Protein AF-A0A017T0E1-F1 (afdb_monomer_lite)

Radius of gyration: 26.84 Å; chains: 1; bounding box: 76×66×73 Å

Secondary structure (DSSP, 8-state):
-GGGGGG-HHHHHHH-TTSPP-GGGTTSBGGG-TTHHHHHHHHTSPTTPPTTSSS-----GGGHHHHHHHHHHTT-TT--SSB-HHHHHHHHHHHHTT----PPPPPPPPP---------------PPPPPGGGTGGGS--SS---------------------------------PPP-TTS--EE-TTS--STTS-HHHHHHHHHH-EEEEEE-TTTHHHHHHHHHHHHH-GGG-EEEESSS----TTSEEEE-S-SS-S---GGGTTSSHHHHHHHHHHHHH-TT--EEEEE--GGGGG--HHHHHHHHHHHHHHHHH-TTSEEEEE---S--STTHHHHHHHHHHHHHHHHHTT--EE-HHHHHHEETTEE-EEEETTEEEE---TTTB-S--SS--STTB-HHHHHHHHHHHHHHHHHHTTS--

Structure (mmCIF, N/CA/C/O backbone):
data_AF-A0A017T0E1-F1
#
_entry.id   AF-A0A017T0E1-F1
#
loop_
_atom_site.group_PDB
_atom_site.id
_atom_site.type_symbol
_atom_site.label_atom_id
_atom_site.label_alt_id
_atom_site.label_comp_id
_atom_site.label_asym_id
_atom_site.label_entity_id
_atom_site.label_seq_id
_atom_site.pdbx_PDB_ins_code
_atom_site.Cartn_x
_atom_site.Cartn_y
_atom_site.Cartn_z
_atom_site.occupancy
_atom_site.B_iso_or_equiv
_atom_site.auth_seq_id
_atom_site.auth_comp_id
_atom_site.auth_asym_id
_atom_site.auth_atom_id
_atom_site.pdbx_PDB_model_num
ATOM 1 N N . MET A 1 1 ? 11.013 7.496 -15.462 1.00 63.06 1 MET A N 1
ATOM 2 C CA . MET A 1 1 ? 12.209 7.368 -16.336 1.00 63.06 1 MET A CA 1
ATOM 3 C C . MET A 1 1 ? 12.159 8.340 -17.522 1.00 63.06 1 MET A C 1
ATOM 5 O O . MET A 1 1 ? 13.186 8.733 -18.054 1.00 63.06 1 MET A O 1
ATOM 9 N N . GLU A 1 2 ? 10.966 8.793 -17.887 1.00 81.44 2 GLU A N 1
ATOM 10 C CA . GLU A 1 2 ? 10.582 9.511 -19.106 1.00 81.44 2 GLU A CA 1
ATOM 11 C C . GLU A 1 2 ? 11.275 10.868 -19.232 1.00 81.44 2 GLU A C 1
ATOM 13 O O . GLU A 1 2 ? 11.633 11.290 -20.329 1.00 81.44 2 GLU A O 1
ATOM 18 N N . ALA A 1 3 ? 11.565 11.510 -18.096 1.00 86.88 3 ALA A N 1
ATOM 19 C CA . ALA A 1 3 ? 12.385 12.716 -18.048 1.00 86.88 3 ALA A CA 1
ATOM 20 C C . ALA A 1 3 ? 13.772 12.504 -18.684 1.00 86.88 3 ALA A C 1
ATOM 22 O O . ALA A 1 3 ? 14.319 13.428 -19.278 1.00 86.88 3 ALA A O 1
ATOM 23 N N . TRP A 1 4 ? 14.346 11.298 -18.605 1.00 92.44 4 TRP A N 1
ATOM 24 C CA . TRP A 1 4 ? 15.657 11.003 -19.186 1.00 92.44 4 TRP A CA 1
ATOM 25 C C . TRP A 1 4 ? 15.630 10.933 -20.712 1.00 92.44 4 TRP A C 1
ATOM 27 O O . TRP A 1 4 ? 16.654 11.184 -21.336 1.00 92.44 4 TRP A O 1
ATOM 37 N N . TRP A 1 5 ? 14.486 10.673 -21.348 1.00 95.50 5 TRP A N 1
ATOM 38 C CA . TRP A 1 5 ? 14.414 10.628 -22.814 1.00 95.50 5 TRP A CA 1
ATOM 39 C C . TRP A 1 5 ? 14.653 11.999 -23.456 1.00 95.50 5 TRP A C 1
ATOM 41 O O . TRP A 1 5 ? 15.166 12.084 -24.570 1.00 95.50 5 TRP A O 1
ATOM 51 N N . PHE A 1 6 ? 14.426 13.080 -22.708 1.00 95.25 6 PHE A N 1
ATOM 52 C CA . PHE A 1 6 ? 14.816 14.435 -23.099 1.00 95.25 6 PHE A CA 1
ATOM 53 C C . PHE A 1 6 ? 16.335 14.676 -23.079 1.00 95.25 6 PHE A C 1
ATOM 55 O O . PHE A 1 6 ? 16.798 15.650 -23.668 1.00 95.25 6 PHE A O 1
ATOM 62 N N . LEU A 1 7 ? 17.126 13.799 -22.445 1.00 94.94 7 LEU A N 1
ATOM 63 C CA . LEU A 1 7 ? 18.590 13.861 -22.496 1.00 94.94 7 LEU A CA 1
ATOM 64 C C . LEU A 1 7 ? 19.130 13.417 -23.858 1.00 94.94 7 LEU A C 1
ATOM 66 O O . LEU A 1 7 ? 20.189 13.889 -24.256 1.00 94.94 7 LEU A O 1
ATOM 70 N N . TRP A 1 8 ? 18.415 12.565 -24.602 1.00 96.62 8 TRP A N 1
ATOM 71 C CA . TRP A 1 8 ? 18.856 12.093 -25.922 1.00 96.62 8 TRP A CA 1
ATOM 72 C C . TRP A 1 8 ? 17.751 12.186 -26.968 1.00 96.62 8 TRP A C 1
ATOM 74 O O . TRP A 1 8 ? 17.235 11.164 -27.430 1.00 96.62 8 TRP A O 1
ATOM 84 N N . PRO A 1 9 ? 17.409 13.403 -27.418 1.00 95.62 9 PRO A N 1
ATOM 85 C CA . PRO A 1 9 ? 16.350 13.568 -28.403 1.00 95.62 9 PRO A CA 1
ATOM 86 C C . PRO A 1 9 ? 16.638 12.817 -29.722 1.00 95.62 9 PRO A C 1
ATOM 88 O O . PRO A 1 9 ? 15.705 12.370 -30.389 1.00 95.62 9 PRO A O 1
ATOM 91 N N . ASP A 1 10 ? 17.915 12.619 -30.082 1.00 95.81 10 ASP A N 1
ATOM 92 C CA . ASP A 1 10 ? 18.320 11.806 -31.241 1.00 95.81 10 ASP A CA 1
ATOM 93 C C . ASP A 1 10 ? 17.943 10.327 -31.102 1.00 95.81 10 ASP A C 1
ATOM 95 O O . ASP A 1 10 ? 17.431 9.740 -32.054 1.00 95.81 10 ASP A O 1
ATOM 99 N N . ALA A 1 11 ? 18.108 9.736 -29.914 1.00 96.19 11 ALA A N 1
ATOM 100 C CA . ALA A 1 11 ? 17.683 8.360 -29.660 1.00 96.19 11 ALA A CA 1
ATOM 101 C C . ALA A 1 11 ? 16.155 8.222 -29.695 1.00 96.19 11 ALA A C 1
ATOM 103 O O . ALA A 1 11 ? 15.637 7.248 -30.233 1.00 96.19 11 ALA A O 1
ATOM 104 N N . VAL A 1 12 ? 15.423 9.226 -29.198 1.00 96.06 12 VAL A N 1
ATOM 105 C CA . VAL A 1 12 ? 13.953 9.259 -29.282 1.00 96.06 12 VAL A CA 1
ATOM 106 C C . VAL A 1 12 ? 13.486 9.263 -30.741 1.00 96.06 12 VAL A C 1
ATOM 108 O O . VAL A 1 12 ? 12.590 8.506 -31.107 1.00 96.06 12 VAL A O 1
ATOM 111 N N . LYS A 1 13 ? 14.122 10.074 -31.597 1.00 95.00 13 LYS A N 1
ATOM 112 C CA . LYS A 1 13 ? 13.833 10.111 -33.039 1.00 95.00 13 LYS A CA 1
ATOM 113 C C . LYS A 1 13 ? 14.227 8.812 -33.747 1.00 95.00 13 LYS A C 1
ATOM 115 O O . LYS A 1 13 ? 13.526 8.387 -34.662 1.00 95.00 13 LYS A O 1
ATOM 120 N N . ALA A 1 14 ? 15.333 8.190 -33.345 1.00 95.19 14 ALA A N 1
ATOM 121 C CA . ALA A 1 14 ? 15.792 6.933 -33.925 1.00 95.19 14 ALA A CA 1
ATOM 122 C C . ALA A 1 14 ? 14.874 5.753 -33.559 1.00 95.19 14 ALA A C 1
ATOM 124 O O . ALA A 1 14 ? 14.599 4.913 -34.412 1.00 95.19 14 ALA A O 1
ATOM 125 N N . ALA A 1 15 ? 14.328 5.739 -32.338 1.00 94.31 15 ALA A N 1
ATOM 126 C CA . ALA A 1 15 ? 13.413 4.698 -31.871 1.00 94.31 15 ALA A CA 1
ATOM 127 C C . ALA A 1 15 ? 12.074 4.697 -32.627 1.00 94.31 15 ALA A C 1
ATOM 129 O O . ALA A 1 15 ? 11.426 3.656 -32.750 1.00 94.31 15 ALA A O 1
ATOM 130 N N . ASN A 1 16 ? 11.655 5.854 -33.150 1.00 93.12 16 ASN A N 1
ATOM 131 C CA . ASN A 1 16 ? 10.515 5.957 -34.049 1.00 93.12 16 ASN A CA 1
ATOM 132 C C . ASN A 1 16 ? 10.670 7.151 -35.003 1.00 93.12 16 ASN A C 1
ATOM 134 O O . ASN A 1 16 ? 10.474 8.310 -34.634 1.00 93.12 16 ASN A O 1
ATOM 138 N N . GLN A 1 17 ? 10.938 6.857 -36.277 1.00 90.38 17 GLN A N 1
ATOM 139 C CA . GLN A 1 17 ? 11.178 7.880 -37.296 1.00 90.38 17 GLN A CA 1
ATOM 140 C C . GLN A 1 17 ? 9.965 8.780 -37.567 1.00 90.38 17 GLN A C 1
ATOM 142 O O . GLN A 1 17 ? 10.140 9.881 -38.089 1.00 90.38 17 GLN A O 1
ATOM 147 N N . SER A 1 18 ? 8.749 8.368 -37.195 1.00 88.94 18 SER A N 1
ATOM 148 C CA . SER A 1 18 ? 7.557 9.217 -37.322 1.00 88.94 18 SER A CA 1
ATOM 149 C C . SER A 1 18 ? 7.485 10.316 -36.260 1.00 88.94 18 SER A C 1
ATOM 151 O O . SER A 1 18 ? 6.742 11.278 -36.431 1.00 88.94 18 SER A O 1
ATOM 153 N N . TRP A 1 19 ? 8.262 10.221 -35.179 1.00 92.88 19 TRP A N 1
ATOM 154 C CA . TRP A 1 19 ? 8.229 11.189 -34.087 1.00 92.88 19 TRP A CA 1
ATOM 155 C C . TRP A 1 19 ? 9.006 12.461 -34.396 1.00 92.88 19 TRP A C 1
ATOM 157 O O . TRP A 1 19 ? 9.968 12.478 -35.164 1.00 92.88 19 TRP A O 1
ATOM 167 N N . ARG A 1 20 ? 8.612 13.557 -33.759 1.00 92.44 20 ARG A N 1
ATOM 168 C CA . ARG A 1 20 ? 9.442 14.752 -33.641 1.00 92.44 20 ARG A CA 1
ATOM 169 C C . ARG A 1 20 ? 10.537 14.510 -32.591 1.00 92.44 20 ARG A C 1
ATOM 171 O O . ARG A 1 20 ? 10.298 13.888 -31.561 1.00 92.44 20 ARG A O 1
ATOM 178 N N . LYS A 1 21 ? 11.733 15.047 -32.847 1.00 93.75 21 LYS A N 1
ATOM 179 C CA . LYS A 1 21 ? 12.826 15.118 -31.870 1.00 93.75 21 LYS A CA 1
ATOM 180 C C . LYS A 1 21 ? 12.415 16.051 -30.710 1.00 93.75 21 LYS A C 1
ATOM 182 O O . LYS A 1 21 ? 12.101 17.208 -30.989 1.00 93.75 21 LYS A O 1
ATOM 187 N N . PRO A 1 22 ? 12.407 15.609 -29.437 1.00 93.56 22 PRO A N 1
ATOM 188 C CA . PRO A 1 22 ? 12.073 16.466 -28.294 1.00 93.56 22 PRO A CA 1
ATOM 189 C C . PRO A 1 22 ? 13.262 17.365 -27.892 1.00 93.56 22 PRO A C 1
ATOM 191 O O . PRO A 1 22 ? 13.753 17.321 -26.769 1.00 93.56 22 PRO A O 1
ATOM 194 N N . ASP A 1 23 ? 13.758 18.171 -28.831 1.00 93.88 23 ASP A N 1
ATOM 195 C CA . ASP A 1 23 ? 14.938 19.038 -28.685 1.00 93.88 23 ASP A CA 1
ATOM 196 C C . ASP A 1 23 ? 14.687 20.347 -27.918 1.00 93.88 23 ASP A C 1
ATOM 198 O O . ASP A 1 23 ? 15.632 21.056 -27.576 1.00 93.88 23 ASP A O 1
ATOM 202 N N . ASP A 1 24 ? 13.434 20.627 -27.553 1.00 89.69 24 ASP A N 1
ATOM 203 C CA . ASP A 1 24 ? 13.025 21.819 -26.795 1.00 89.69 24 ASP A CA 1
ATOM 204 C C . ASP A 1 24 ? 13.689 21.920 -25.392 1.00 89.69 24 ASP A C 1
ATOM 206 O O . ASP A 1 24 ? 13.615 22.966 -24.732 1.00 89.69 24 ASP A O 1
ATOM 210 N N . TYR A 1 25 ? 14.330 20.838 -24.928 1.00 89.50 25 TYR A N 1
ATOM 211 C CA . TYR A 1 25 ? 14.960 20.698 -23.609 1.00 89.50 25 TYR A CA 1
ATOM 212 C C . TYR A 1 25 ? 16.486 20.559 -23.639 1.00 89.50 25 TYR A C 1
ATOM 214 O O . TYR A 1 25 ? 17.097 20.325 -22.593 1.00 89.50 25 TYR A O 1
ATOM 222 N N . LEU A 1 26 ? 17.119 20.757 -24.799 1.00 92.25 26 LEU A N 1
ATOM 223 C CA . LEU A 1 26 ? 18.578 20.811 -24.874 1.00 92.25 26 LEU A CA 1
ATOM 224 C C . LEU A 1 26 ? 19.129 21.917 -23.957 1.00 92.25 26 LEU A C 1
ATOM 226 O O . LEU A 1 26 ? 18.607 23.031 -23.910 1.00 92.25 26 LEU A O 1
ATOM 230 N N . GLY A 1 27 ? 20.159 21.584 -23.181 1.00 88.94 27 GLY A N 1
ATOM 231 C CA . GLY A 1 27 ? 20.789 22.454 -22.188 1.00 88.94 27 GLY A CA 1
ATOM 232 C C . GLY A 1 27 ? 19.971 22.706 -20.915 1.00 88.94 27 GLY A C 1
ATOM 233 O O . GLY A 1 27 ? 20.465 23.381 -20.015 1.00 88.94 27 GLY A O 1
ATOM 234 N N . LYS A 1 28 ? 18.743 22.181 -20.797 1.00 92.31 28 LYS A N 1
ATOM 235 C CA . LYS A 1 28 ? 17.876 22.391 -19.625 1.00 92.31 28 LYS A CA 1
ATOM 236 C C . LYS A 1 28 ? 17.983 21.242 -18.625 1.00 92.31 28 LYS A C 1
ATOM 238 O O . LYS A 1 28 ? 18.335 20.117 -18.981 1.00 92.31 28 LYS A O 1
ATOM 243 N N . ASN A 1 29 ? 17.622 21.514 -17.370 1.00 90.69 29 ASN A N 1
ATOM 244 C CA . ASN A 1 29 ? 17.469 20.477 -16.354 1.00 90.69 29 ASN A CA 1
ATOM 245 C C . ASN A 1 29 ? 16.137 19.736 -16.543 1.00 90.69 29 ASN A C 1
ATOM 247 O O . ASN A 1 29 ? 15.070 20.257 -16.215 1.00 90.69 29 ASN A O 1
ATOM 251 N N . VAL A 1 30 ? 16.205 18.511 -17.062 1.00 90.19 30 VAL A N 1
ATOM 252 C CA . VAL A 1 30 ? 15.026 17.684 -17.359 1.00 90.19 30 VAL A CA 1
ATOM 253 C C . VAL A 1 30 ? 14.397 17.091 -16.095 1.00 90.19 30 VAL A C 1
ATOM 255 O O . VAL A 1 30 ? 13.237 16.694 -16.112 1.00 90.19 30 VAL A O 1
ATOM 258 N N . GLY A 1 31 ? 15.121 17.088 -14.968 1.00 81.81 31 GLY A N 1
ATOM 259 C CA . GLY A 1 31 ? 14.593 16.674 -13.664 1.00 81.81 31 GLY A CA 1
ATOM 260 C C . GLY A 1 31 ? 13.525 17.616 -13.097 1.00 81.81 31 GLY A C 1
ATOM 261 O O . GLY A 1 31 ? 12.836 17.248 -12.153 1.00 81.81 31 GLY A O 1
ATOM 262 N N . MET A 1 32 ? 13.370 18.809 -13.682 1.00 82.94 32 MET A N 1
ATOM 263 C CA . MET A 1 32 ? 12.355 19.800 -13.303 1.00 82.94 32 MET A CA 1
ATOM 264 C C . MET A 1 32 ? 11.084 19.724 -14.163 1.00 82.94 32 MET A C 1
ATOM 266 O O . MET A 1 32 ? 10.157 20.510 -13.958 1.00 82.94 32 MET A O 1
ATOM 270 N N . ILE A 1 33 ? 11.030 18.814 -15.143 1.00 84.50 33 ILE A N 1
ATOM 271 C CA . ILE A 1 33 ? 9.848 18.642 -15.991 1.00 84.50 33 ILE A CA 1
ATOM 272 C C . ILE A 1 33 ? 8.729 18.041 -15.139 1.00 84.50 33 ILE A C 1
ATOM 274 O O . ILE A 1 33 ? 8.817 16.905 -14.673 1.00 84.50 33 ILE A O 1
ATOM 278 N N . ARG A 1 34 ? 7.661 18.819 -14.945 1.00 79.50 34 ARG A N 1
ATOM 279 C CA . ARG A 1 34 ? 6.424 18.332 -14.333 1.00 79.50 34 ARG A CA 1
ATOM 280 C C . ARG A 1 34 ? 5.720 17.417 -15.324 1.00 79.50 34 ARG A C 1
ATOM 282 O O . ARG A 1 34 ? 5.580 17.791 -16.482 1.00 79.50 34 ARG A O 1
ATOM 289 N N . ASP A 1 35 ? 5.295 16.251 -14.848 1.00 84.69 35 ASP A N 1
ATOM 290 C CA . ASP A 1 35 ? 4.618 15.236 -15.661 1.00 84.69 35 ASP A CA 1
ATOM 291 C C . ASP A 1 35 ? 5.382 14.903 -16.960 1.00 84.69 35 ASP A C 1
ATOM 293 O O . ASP A 1 35 ? 4.923 15.104 -18.085 1.00 84.69 35 ASP A O 1
ATOM 297 N N . ALA A 1 36 ? 6.623 14.433 -16.793 1.00 86.31 36 ALA A N 1
ATOM 298 C CA . ALA A 1 36 ? 7.544 14.190 -17.902 1.00 86.31 36 ALA A CA 1
ATOM 299 C C . ALA A 1 36 ? 7.007 13.208 -18.954 1.00 86.31 36 ALA A C 1
ATOM 301 O O . ALA A 1 36 ? 7.406 13.285 -20.115 1.00 86.31 36 ALA A O 1
ATOM 302 N N . LYS A 1 37 ? 6.095 12.313 -18.564 1.00 86.62 37 LYS A N 1
ATOM 303 C CA . LYS A 1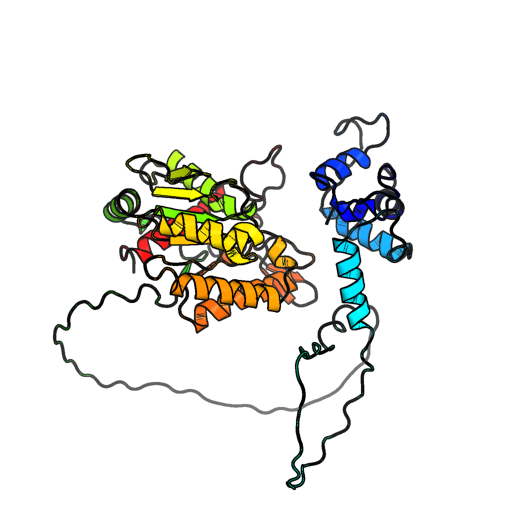 37 ? 5.430 11.381 -19.473 1.00 86.62 37 LYS A CA 1
ATOM 304 C C . LYS A 1 37 ? 4.487 12.116 -20.420 1.00 86.62 37 LYS A C 1
ATOM 306 O O . LYS A 1 37 ? 4.617 11.973 -21.636 1.00 86.62 37 LYS A O 1
ATOM 311 N N . GLU A 1 38 ? 3.578 12.930 -19.889 1.00 87.50 38 GLU A N 1
ATOM 312 C CA . GLU A 1 38 ? 2.644 13.696 -20.719 1.00 87.50 38 GLU A CA 1
ATOM 313 C C . GLU A 1 38 ? 3.363 14.749 -21.561 1.00 87.50 38 GLU A C 1
ATOM 315 O O . GLU A 1 38 ? 3.028 14.956 -22.732 1.00 87.50 38 GLU A O 1
ATOM 320 N N . GLU A 1 39 ? 4.419 15.355 -21.021 1.00 92.31 39 GLU A N 1
ATOM 321 C CA . GLU A 1 39 ? 5.249 16.264 -21.802 1.00 92.31 39 GLU A CA 1
ATOM 322 C C . GLU A 1 39 ? 5.955 15.529 -22.950 1.00 92.31 39 GLU A C 1
ATOM 324 O O . GLU A 1 39 ? 5.948 16.013 -24.082 1.00 92.31 39 GLU A O 1
ATOM 329 N N . LEU A 1 40 ? 6.498 14.327 -22.724 1.00 92.50 40 LEU A N 1
ATOM 330 C CA . LEU A 1 40 ? 7.140 13.551 -23.787 1.00 92.50 40 LEU A CA 1
ATOM 331 C C . LEU A 1 40 ? 6.140 13.167 -24.879 1.00 92.50 40 LEU A C 1
ATOM 333 O O . LEU A 1 40 ? 6.423 13.382 -26.059 1.00 92.50 40 LEU A O 1
ATOM 337 N N . LYS A 1 41 ? 4.944 12.697 -24.498 1.00 92.06 41 LYS A N 1
ATOM 338 C CA . LYS A 1 41 ? 3.854 12.387 -25.437 1.00 92.06 41 LYS A CA 1
ATOM 339 C C . LYS A 1 41 ? 3.515 13.568 -26.336 1.00 92.06 41 LYS A C 1
ATOM 341 O O . LYS A 1 41 ? 3.320 13.368 -27.530 1.00 92.06 41 LYS A O 1
ATOM 346 N N . ARG A 1 42 ? 3.480 14.791 -25.796 1.00 89.75 42 ARG A N 1
ATOM 347 C CA . ARG A 1 42 ? 3.235 16.018 -26.574 1.00 89.75 42 ARG A CA 1
ATOM 348 C C . ARG A 1 42 ? 4.400 16.365 -27.494 1.00 89.75 42 ARG A C 1
ATOM 350 O O . ARG A 1 42 ? 4.188 16.791 -28.627 1.00 89.75 42 ARG A O 1
ATOM 357 N N . ARG A 1 43 ? 5.634 16.198 -27.019 1.00 91.69 43 ARG A N 1
ATOM 358 C CA . ARG A 1 43 ? 6.844 16.664 -27.717 1.00 91.69 43 ARG A CA 1
ATOM 359 C C . ARG A 1 43 ? 7.278 15.768 -28.865 1.00 91.69 43 ARG A C 1
ATOM 361 O O . ARG A 1 43 ? 7.919 16.263 -29.791 1.00 91.69 43 ARG A O 1
ATOM 368 N N . VAL A 1 44 ? 6.876 14.498 -28.854 1.00 92.69 44 VAL A N 1
ATOM 369 C CA . VAL A 1 44 ? 7.117 13.579 -29.975 1.00 92.69 44 VAL A CA 1
ATOM 370 C C . VAL A 1 44 ? 6.119 13.739 -31.126 1.00 92.69 44 VAL A C 1
ATOM 372 O O . VAL A 1 44 ? 6.323 13.148 -32.185 1.00 92.69 44 VAL A O 1
ATOM 375 N N . VAL A 1 45 ? 5.057 14.537 -30.971 1.00 89.31 45 VAL A N 1
ATOM 376 C CA . VAL A 1 45 ? 4.065 14.751 -32.037 1.00 89.31 45 VAL A CA 1
ATOM 377 C C . VAL A 1 45 ? 4.649 15.636 -33.155 1.00 89.31 45 VAL A C 1
ATOM 379 O O . VAL A 1 45 ? 5.153 16.730 -32.876 1.00 89.31 45 VAL A O 1
ATOM 382 N N . PRO A 1 46 ? 4.588 15.210 -34.433 1.00 84.88 46 PRO A N 1
ATOM 383 C CA . PRO A 1 46 ? 4.943 16.034 -35.582 1.00 84.88 46 PRO A CA 1
ATOM 384 C C . PRO A 1 46 ? 4.146 17.333 -35.632 1.00 84.88 46 PRO A C 1
ATOM 386 O O . PRO A 1 46 ? 2.954 17.373 -35.326 1.00 84.88 46 PRO A O 1
ATOM 389 N N . ARG A 1 47 ? 4.792 18.415 -36.075 1.00 78.62 47 ARG A N 1
ATOM 390 C CA . ARG A 1 47 ? 4.121 19.709 -36.239 1.00 78.62 47 ARG A CA 1
ATOM 391 C C . ARG A 1 47 ? 3.003 19.575 -37.280 1.00 78.62 47 ARG A C 1
ATOM 393 O O . ARG A 1 47 ? 3.258 19.148 -38.399 1.00 78.62 47 ARG A O 1
ATOM 400 N N . GLY A 1 48 ? 1.779 19.939 -36.899 1.00 72.06 48 GLY A N 1
ATOM 401 C CA . GLY A 1 48 ? 0.593 19.864 -37.762 1.00 72.06 48 GLY A CA 1
ATOM 402 C C . GLY A 1 48 ? -0.207 18.559 -37.666 1.00 72.06 48 GLY A C 1
ATOM 403 O O . GLY A 1 48 ? -1.322 18.510 -38.181 1.00 72.06 48 GLY A O 1
ATOM 404 N N . ALA A 1 49 ? 0.292 17.533 -36.967 1.00 69.88 49 ALA A N 1
ATOM 405 C CA . ALA A 1 49 ? -0.479 16.324 -36.680 1.00 69.88 49 ALA A CA 1
ATOM 406 C C . ALA A 1 49 ? -1.369 16.532 -35.441 1.00 69.88 49 ALA A C 1
ATOM 408 O O . ALA A 1 49 ? -0.910 17.031 -34.412 1.00 69.88 49 ALA A O 1
ATOM 409 N N . LYS A 1 50 ? -2.648 16.139 -35.522 1.00 61.81 50 LYS A N 1
ATOM 410 C CA . LYS A 1 50 ? -3.522 16.052 -34.341 1.00 61.81 50 LYS A CA 1
ATOM 411 C C . LYS A 1 50 ? -3.340 14.674 -33.694 1.00 61.81 50 LYS A C 1
ATOM 413 O O . LYS A 1 50 ? -3.456 13.677 -34.410 1.00 61.81 50 LYS A O 1
ATOM 418 N N . PRO A 1 51 ? -3.103 14.585 -32.371 1.00 56.47 51 PRO A N 1
ATOM 419 C CA . PRO A 1 51 ? -3.113 13.304 -31.671 1.00 56.47 51 PRO A CA 1
ATOM 420 C C . PRO A 1 51 ? -4.421 12.554 -31.969 1.00 56.47 51 PRO A C 1
ATOM 422 O O . PRO A 1 51 ? -5.501 13.128 -31.842 1.00 56.47 51 PRO A O 1
ATOM 425 N N . GLY A 1 52 ? -4.331 11.303 -32.428 1.00 56.59 52 GLY A N 1
ATOM 426 C CA . GLY A 1 52 ? -5.501 10.443 -32.648 1.00 56.59 52 GLY A CA 1
ATOM 427 C C . GLY A 1 52 ? -6.269 10.612 -33.971 1.00 56.59 52 GLY A C 1
ATOM 428 O O . GLY A 1 52 ? -7.281 9.941 -34.149 1.00 56.59 52 GLY A O 1
ATOM 429 N N . ARG A 1 53 ? -5.825 11.439 -34.934 1.00 53.34 53 ARG A N 1
ATOM 430 C CA . ARG A 1 53 ? -6.378 11.420 -36.309 1.00 53.34 53 ARG A CA 1
ATOM 431 C C . ARG A 1 53 ? -5.275 11.287 -37.359 1.00 53.34 53 ARG A C 1
ATOM 433 O O . ARG A 1 53 ? -4.501 12.214 -37.560 1.00 53.34 53 ARG A O 1
ATOM 440 N N . GLY A 1 54 ? -5.276 10.146 -38.056 1.00 54.88 54 GLY A N 1
ATOM 441 C CA . GLY A 1 54 ? -4.416 9.855 -39.208 1.00 54.88 54 GLY A CA 1
ATOM 442 C C . GLY A 1 54 ? -3.077 9.215 -38.836 1.00 54.88 54 GLY A C 1
ATOM 443 O O . GLY A 1 54 ? -2.089 9.921 -38.688 1.00 54.88 54 GLY A O 1
ATOM 444 N N . GLY A 1 55 ? -3.043 7.883 -38.694 1.00 66.19 55 GLY A N 1
ATOM 445 C CA . GLY A 1 55 ? -1.833 7.038 -38.778 1.00 66.19 55 GLY A CA 1
ATOM 446 C C . GLY A 1 55 ? -0.674 7.291 -37.798 1.00 66.19 55 GLY A C 1
ATOM 447 O O . GLY A 1 55 ? 0.317 6.568 -37.839 1.00 66.19 55 GLY A O 1
ATOM 448 N N . PHE A 1 56 ? -0.759 8.295 -36.927 1.00 75.50 56 PHE A N 1
ATOM 449 C CA . PHE A 1 56 ? 0.314 8.679 -36.017 1.00 75.50 56 PHE A CA 1
ATOM 450 C C . PHE A 1 56 ? 0.258 7.869 -34.716 1.00 75.50 56 PHE A C 1
ATOM 452 O O . PHE A 1 56 ? -0.652 8.041 -33.904 1.00 75.50 56 PHE A O 1
ATOM 459 N N . ARG A 1 57 ? 1.262 7.013 -34.494 1.00 84.50 57 ARG A N 1
ATOM 460 C CA . ARG A 1 57 ? 1.461 6.297 -33.227 1.00 84.50 57 ARG A CA 1
ATOM 461 C C . ARG A 1 57 ? 2.211 7.196 -32.241 1.00 84.50 57 ARG A C 1
ATOM 463 O O . ARG A 1 57 ? 3.388 7.478 -32.452 1.00 84.50 57 ARG A O 1
ATOM 470 N N . GLY A 1 58 ? 1.547 7.616 -31.166 1.00 86.94 58 GLY A N 1
ATOM 471 C CA . GLY A 1 58 ? 2.166 8.384 -30.080 1.00 86.94 58 GLY A CA 1
ATOM 472 C C . GLY A 1 58 ? 3.140 7.568 -29.222 1.00 86.94 58 GLY A C 1
ATOM 473 O O . GLY A 1 58 ? 3.278 6.358 -29.398 1.00 86.94 58 GLY A O 1
ATOM 474 N N . TYR A 1 59 ? 3.813 8.246 -28.291 1.00 89.88 59 TYR A N 1
ATOM 475 C CA . TYR A 1 59 ? 4.671 7.598 -27.296 1.00 89.88 59 TYR A CA 1
ATOM 476 C C . TYR A 1 59 ? 3.858 6.744 -26.316 1.00 89.88 59 TYR A C 1
ATOM 478 O O . TYR A 1 59 ? 2.831 7.189 -25.797 1.00 89.88 59 TYR A O 1
ATOM 486 N N . THR A 1 60 ? 4.369 5.547 -26.032 1.00 86.56 60 THR A N 1
ATOM 487 C CA . THR A 1 60 ? 3.897 4.645 -24.977 1.00 86.56 60 THR A CA 1
ATOM 488 C C . THR A 1 60 ? 5.076 4.188 -24.124 1.00 86.56 60 THR A C 1
ATOM 490 O O . THR A 1 60 ? 6.213 4.180 -24.593 1.00 86.56 60 THR A O 1
ATOM 493 N N . ASP A 1 61 ? 4.824 3.755 -22.891 1.00 80.50 61 ASP A N 1
ATOM 494 C CA . ASP A 1 61 ? 5.900 3.335 -21.980 1.00 80.50 61 ASP A CA 1
ATOM 495 C C . ASP A 1 61 ? 6.680 2.126 -22.531 1.00 80.50 61 ASP A C 1
ATOM 497 O O . ASP A 1 61 ? 7.889 2.020 -22.335 1.00 80.50 61 ASP A O 1
ATOM 501 N N . ALA A 1 62 ? 6.033 1.285 -23.347 1.00 80.25 62 ALA A N 1
ATOM 502 C CA . ALA A 1 62 ? 6.664 0.178 -24.068 1.00 80.25 62 ALA A CA 1
ATOM 503 C C . ALA A 1 62 ? 7.771 0.613 -25.055 1.00 80.25 62 ALA A C 1
ATOM 505 O O . ALA A 1 62 ? 8.557 -0.217 -25.512 1.00 80.25 62 ALA A O 1
ATOM 506 N N . ASP A 1 63 ? 7.863 1.902 -25.401 1.00 89.06 63 ASP A N 1
ATOM 507 C CA . ASP A 1 63 ? 8.928 2.433 -26.256 1.00 89.06 63 ASP A CA 1
ATOM 508 C C . ASP A 1 63 ? 10.207 2.792 -25.485 1.00 89.06 63 ASP A C 1
ATOM 510 O O . ASP A 1 63 ? 11.261 2.953 -26.103 1.00 89.06 63 ASP A O 1
ATOM 514 N N . ALA A 1 64 ? 10.156 2.889 -24.151 1.00 87.12 64 ALA A N 1
ATOM 515 C CA . ALA A 1 64 ? 11.311 3.237 -23.322 1.00 87.12 64 ALA A CA 1
ATOM 516 C C . ALA A 1 64 ? 12.533 2.314 -23.552 1.00 87.12 64 ALA A C 1
ATOM 518 O O . ALA A 1 64 ? 13.624 2.841 -23.792 1.00 87.12 64 ALA A O 1
ATOM 519 N N . PRO A 1 65 ? 12.393 0.970 -23.601 1.00 87.12 65 PRO A N 1
ATOM 520 C CA . PRO A 1 65 ? 13.520 0.085 -23.903 1.00 87.12 65 PRO A CA 1
ATOM 521 C C . PRO A 1 65 ? 14.115 0.306 -25.300 1.00 87.12 65 PRO A C 1
ATOM 523 O O . PRO A 1 65 ? 15.326 0.202 -25.479 1.00 87.12 65 PRO A O 1
ATOM 526 N N . ARG A 1 66 ? 13.288 0.659 -26.295 1.00 90.62 66 ARG A N 1
ATOM 527 C CA . ARG A 1 66 ? 13.759 0.946 -27.662 1.00 90.62 66 ARG A CA 1
ATOM 528 C C . ARG A 1 66 ? 14.584 2.227 -27.702 1.00 90.62 66 ARG A C 1
ATOM 530 O O . ARG A 1 66 ? 15.639 2.253 -28.325 1.00 90.62 66 ARG A O 1
ATOM 537 N N . ILE A 1 67 ? 14.144 3.266 -26.993 1.00 93.62 67 ILE A N 1
ATOM 538 C CA . ILE A 1 67 ? 14.908 4.512 -26.851 1.00 93.62 67 ILE A CA 1
ATOM 539 C C . ILE A 1 67 ? 16.249 4.228 -26.160 1.00 93.62 67 ILE A C 1
ATOM 541 O O . ILE A 1 67 ? 17.284 4.686 -26.636 1.00 93.62 67 ILE A O 1
ATOM 545 N N . ALA A 1 68 ? 16.265 3.428 -25.090 1.00 88.69 68 ALA A N 1
ATOM 546 C CA . ALA A 1 68 ? 17.499 3.045 -24.398 1.00 88.69 68 ALA A CA 1
ATOM 547 C C . ALA A 1 68 ? 18.467 2.236 -25.289 1.00 88.69 68 ALA A C 1
ATOM 549 O O . ALA A 1 68 ? 19.684 2.466 -25.262 1.00 88.69 68 ALA A O 1
ATOM 550 N N . ALA A 1 69 ? 17.937 1.332 -26.119 1.00 87.00 69 ALA A N 1
ATOM 551 C CA . ALA A 1 69 ? 18.718 0.603 -27.114 1.00 87.00 69 ALA A CA 1
ATOM 552 C C . ALA A 1 69 ? 19.349 1.560 -28.135 1.00 87.00 69 ALA A C 1
ATOM 554 O O . ALA A 1 69 ? 20.531 1.428 -28.443 1.00 87.00 69 ALA A O 1
ATOM 555 N N . GLU A 1 70 ? 18.615 2.578 -28.587 1.00 95.69 70 GLU A N 1
ATOM 556 C CA . GLU A 1 70 ? 19.140 3.604 -29.492 1.00 95.69 70 GLU A CA 1
ATOM 557 C C . GLU A 1 70 ? 20.190 4.508 -28.832 1.00 95.69 70 GLU A C 1
ATOM 559 O O . GLU A 1 70 ? 21.191 4.829 -29.467 1.00 95.69 70 GLU A O 1
ATOM 564 N N . VAL A 1 71 ? 20.045 4.859 -27.549 1.00 93.75 71 VAL A N 1
ATOM 565 C CA . VAL A 1 71 ? 21.093 5.577 -26.791 1.00 93.75 71 VAL A CA 1
ATOM 566 C C . VAL A 1 71 ? 22.400 4.779 -26.780 1.00 93.75 71 VAL A C 1
ATOM 568 O O . VAL A 1 71 ? 23.478 5.344 -26.996 1.00 93.75 71 VAL A O 1
ATOM 571 N N . SER A 1 72 ? 22.301 3.466 -26.564 1.00 89.06 72 SER A N 1
ATOM 572 C CA . SER A 1 72 ? 23.448 2.553 -26.584 1.00 89.06 72 SER A CA 1
ATOM 573 C C . SER A 1 72 ? 24.027 2.408 -27.993 1.00 89.06 72 SER A C 1
ATOM 575 O O . SER A 1 72 ? 25.230 2.577 -28.179 1.00 89.06 72 SER A O 1
ATOM 577 N N . ARG A 1 73 ? 23.175 2.169 -28.998 1.00 94.75 73 ARG A N 1
ATOM 578 C CA . ARG A 1 73 ? 23.560 1.988 -30.406 1.00 94.75 73 ARG A CA 1
ATOM 579 C C . ARG A 1 73 ? 24.251 3.223 -30.981 1.00 94.75 73 ARG A C 1
ATOM 581 O O . ARG A 1 73 ? 25.190 3.094 -31.758 1.00 94.75 73 ARG A O 1
ATOM 588 N N . LEU A 1 74 ? 23.789 4.414 -30.605 1.00 93.50 74 LEU A N 1
ATOM 589 C CA . LEU A 1 74 ? 24.367 5.689 -31.030 1.00 93.50 74 LEU A CA 1
ATOM 590 C C . LEU A 1 74 ? 25.624 6.071 -30.232 1.00 93.50 74 LEU A C 1
ATOM 592 O O . LEU A 1 74 ? 26.320 7.004 -30.626 1.00 93.50 74 LEU A O 1
ATOM 596 N N . GLY A 1 75 ? 25.923 5.386 -29.122 1.00 93.31 75 GLY A N 1
ATOM 597 C CA . GLY A 1 75 ? 27.082 5.694 -28.283 1.00 93.31 75 GLY A CA 1
ATOM 598 C C . GLY A 1 75 ? 27.015 7.091 -27.659 1.00 93.31 75 GLY A C 1
ATOM 599 O O . GLY A 1 75 ? 28.032 7.773 -27.567 1.00 93.31 75 GLY A O 1
ATOM 600 N N . ILE A 1 76 ? 25.812 7.538 -27.279 1.00 93.69 76 ILE A N 1
ATOM 601 C CA . ILE A 1 76 ? 25.567 8.899 -26.765 1.00 93.69 76 ILE A CA 1
ATOM 602 C C . ILE A 1 76 ? 25.232 8.941 -25.272 1.00 93.69 76 ILE A C 1
ATOM 604 O O . ILE A 1 76 ? 24.982 10.019 -24.737 1.00 93.69 76 ILE A O 1
ATOM 608 N N . ALA A 1 77 ? 25.249 7.800 -24.577 1.00 88.88 77 ALA A N 1
ATOM 609 C CA . ALA A 1 77 ? 24.938 7.723 -23.147 1.00 88.88 77 ALA A CA 1
ATOM 610 C C . ALA A 1 77 ? 25.785 8.698 -22.303 1.00 88.88 77 ALA A C 1
ATOM 612 O O . ALA A 1 77 ? 25.288 9.361 -21.400 1.00 88.88 77 ALA A O 1
ATOM 613 N N . ASP A 1 78 ? 27.066 8.858 -22.623 1.00 89.38 78 ASP A N 1
ATOM 614 C CA . ASP A 1 78 ? 27.972 9.758 -21.912 1.00 89.38 78 ASP A CA 1
ATOM 615 C C . ASP A 1 78 ? 27.831 11.240 -22.303 1.00 89.38 78 ASP A C 1
ATOM 617 O O . ASP A 1 78 ? 28.398 12.096 -21.615 1.00 89.38 78 ASP A O 1
ATOM 621 N N . LYS A 1 79 ? 27.036 11.538 -23.338 1.00 91.25 79 LYS A N 1
ATOM 622 C CA . LYS A 1 79 ? 26.822 12.860 -23.945 1.00 91.25 79 LYS A CA 1
ATOM 623 C C . LYS A 1 79 ? 25.341 13.265 -23.897 1.00 91.25 79 LYS A C 1
ATOM 625 O O . LYS A 1 79 ? 24.712 13.415 -24.948 1.00 91.25 79 LYS A O 1
ATOM 630 N N . PRO A 1 80 ? 24.744 13.421 -22.701 1.00 92.56 80 PRO A N 1
ATOM 631 C CA . PRO A 1 80 ? 23.378 13.909 -22.609 1.00 92.56 80 PRO A CA 1
ATOM 632 C C . PRO A 1 80 ? 23.296 15.344 -23.151 1.00 92.56 80 PRO A C 1
ATOM 634 O O . PRO A 1 80 ? 24.117 16.200 -22.830 1.00 92.56 80 PRO A O 1
ATOM 637 N N . GLY A 1 81 ? 22.280 15.615 -23.964 1.00 89.25 81 GLY A N 1
ATOM 638 C CA . GLY A 1 81 ? 21.964 16.940 -24.490 1.00 89.25 81 GLY A CA 1
ATOM 639 C C . GLY A 1 81 ? 21.290 17.867 -23.474 1.00 89.25 81 GLY A C 1
ATOM 640 O O . GLY A 1 81 ? 21.120 19.045 -23.765 1.00 89.25 81 GLY A O 1
ATOM 641 N N . GLY A 1 82 ? 20.914 17.364 -22.294 1.00 90.00 82 GLY A N 1
ATOM 642 C CA . GLY A 1 82 ? 20.354 18.122 -21.170 1.00 90.00 82 GLY A CA 1
ATOM 643 C C . GLY A 1 82 ? 21.009 17.728 -19.842 1.00 90.00 82 GLY A C 1
ATOM 644 O O . GLY A 1 82 ? 21.964 16.955 -19.815 1.00 90.00 82 GLY A O 1
ATOM 645 N N . GLN A 1 83 ? 20.493 18.243 -18.729 1.00 90.62 83 GLN A N 1
ATOM 646 C CA . GLN A 1 83 ? 21.020 17.982 -17.383 1.00 90.62 83 GLN A CA 1
ATOM 647 C C . GLN A 1 83 ? 20.010 17.194 -16.546 1.00 90.62 83 GLN A C 1
ATOM 649 O O . GLN A 1 83 ? 18.812 17.459 -16.614 1.00 90.62 83 GLN A O 1
ATOM 654 N N . SER A 1 84 ? 20.470 16.249 -15.725 1.00 90.50 84 SER A N 1
ATOM 655 C CA . SER A 1 84 ? 19.603 15.500 -14.808 1.00 90.50 84 SER A CA 1
ATOM 656 C C . SER A 1 84 ? 20.393 14.987 -13.611 1.00 90.50 84 SER A C 1
ATOM 658 O O . SER A 1 84 ? 21.197 14.066 -13.735 1.00 90.50 84 SER A O 1
ATOM 660 N N . GLY A 1 85 ? 20.094 15.512 -12.421 1.00 80.56 85 GLY A N 1
ATOM 661 C CA . GLY A 1 85 ? 20.768 15.076 -11.196 1.00 80.56 85 GLY A CA 1
ATOM 662 C C . GLY A 1 85 ? 20.548 13.592 -10.866 1.00 80.56 85 GLY A C 1
ATOM 663 O O . GLY A 1 85 ? 21.423 12.963 -10.275 1.00 80.56 85 GLY A O 1
ATOM 664 N N . SER A 1 86 ? 19.409 13.007 -11.261 1.00 77.50 86 SER A N 1
ATOM 665 C CA . SER A 1 86 ? 19.156 11.568 -11.094 1.00 77.50 86 SER A CA 1
ATOM 666 C C . SER A 1 86 ? 19.955 10.720 -12.084 1.00 77.50 86 SER A C 1
ATOM 668 O O . SER A 1 86 ? 20.459 9.666 -11.702 1.00 77.50 86 SER A O 1
ATOM 670 N N . TYR A 1 87 ? 20.145 11.201 -13.314 1.00 85.75 87 TYR A N 1
ATOM 671 C CA . TYR A 1 87 ? 20.989 10.527 -14.296 1.00 85.75 87 TYR A CA 1
ATOM 672 C C . TYR A 1 87 ? 22.479 10.609 -13.932 1.00 85.75 87 TYR A C 1
ATOM 674 O O . TYR A 1 87 ? 23.205 9.622 -14.036 1.00 85.75 87 TYR A O 1
ATOM 682 N N . ASP A 1 88 ? 22.930 11.752 -13.415 1.00 85.12 88 ASP A N 1
ATOM 683 C CA . ASP A 1 88 ? 24.311 11.921 -12.955 1.00 85.12 88 ASP A CA 1
ATOM 684 C C . ASP A 1 88 ? 24.632 10.997 -11.775 1.00 85.12 88 ASP A C 1
ATOM 686 O O . ASP A 1 88 ? 25.712 10.404 -11.720 1.00 85.12 88 ASP A O 1
ATOM 690 N N . ARG A 1 89 ? 23.685 10.824 -10.839 1.00 81.25 89 ARG A N 1
ATOM 691 C CA . ARG A 1 89 ? 23.809 9.829 -9.762 1.00 81.25 89 ARG A CA 1
ATOM 692 C C . ARG A 1 89 ? 23.917 8.415 -10.321 1.00 81.25 89 ARG A C 1
ATOM 694 O O . ARG A 1 89 ? 24.839 7.705 -9.940 1.00 81.25 89 ARG A O 1
ATOM 701 N N . PHE A 1 90 ? 23.049 8.047 -11.262 1.00 81.00 90 PHE A N 1
ATOM 702 C CA . PHE A 1 90 ? 23.108 6.746 -11.928 1.00 81.00 90 PHE A CA 1
ATOM 703 C C . PHE A 1 90 ? 24.472 6.497 -12.596 1.00 81.00 90 PHE A C 1
ATOM 705 O O . PHE A 1 90 ? 25.099 5.467 -12.355 1.00 81.00 90 PHE A O 1
ATOM 712 N N . ARG A 1 91 ? 24.994 7.466 -13.360 1.00 83.81 91 ARG A N 1
ATOM 713 C CA . ARG A 1 91 ? 26.326 7.366 -13.982 1.00 83.81 91 ARG A CA 1
ATOM 714 C C . ARG A 1 91 ? 27.441 7.181 -12.958 1.00 83.81 91 ARG A C 1
ATOM 716 O O . ARG A 1 91 ? 28.348 6.388 -13.202 1.00 83.81 91 ARG A O 1
ATOM 723 N N . ARG A 1 92 ? 27.387 7.896 -11.829 1.00 78.56 92 ARG A N 1
ATOM 724 C CA . ARG A 1 92 ? 28.362 7.741 -10.738 1.00 78.56 92 ARG A CA 1
ATOM 725 C C . ARG A 1 92 ? 28.310 6.343 -10.131 1.00 78.56 92 ARG A C 1
ATOM 727 O O . ARG A 1 92 ? 29.369 5.754 -9.943 1.00 78.56 92 ARG A O 1
ATOM 734 N N . SER A 1 93 ? 27.119 5.790 -9.910 1.00 70.19 93 SER A N 1
ATOM 735 C CA . SER A 1 93 ? 26.965 4.414 -9.427 1.00 70.19 93 SER A CA 1
ATOM 736 C C . SER A 1 93 ? 27.571 3.404 -10.404 1.00 70.19 93 SER A C 1
ATOM 738 O O . SER A 1 93 ? 28.351 2.552 -9.996 1.00 70.19 93 SER A O 1
ATOM 740 N N . VAL A 1 94 ? 27.317 3.550 -11.710 1.00 72.50 94 VAL A N 1
ATOM 741 C CA . VAL A 1 94 ? 27.912 2.680 -12.745 1.00 72.50 94 VAL A CA 1
ATOM 742 C C . VAL A 1 94 ? 29.439 2.828 -12.814 1.00 72.50 94 VAL A C 1
ATOM 744 O O . VAL A 1 94 ? 30.153 1.841 -12.988 1.00 72.50 94 VAL A O 1
ATOM 747 N N . ALA A 1 95 ? 29.970 4.044 -12.668 1.00 72.62 95 ALA A N 1
ATOM 748 C CA . ALA A 1 95 ? 31.411 4.298 -12.691 1.00 72.62 95 ALA A CA 1
ATOM 749 C C . ALA A 1 95 ? 32.133 3.736 -11.455 1.00 72.62 95 ALA A C 1
ATOM 751 O O . ALA A 1 95 ? 33.223 3.183 -11.596 1.00 72.62 95 ALA A O 1
ATOM 752 N N . ALA A 1 96 ? 31.511 3.814 -10.274 1.00 65.06 96 ALA A N 1
ATOM 753 C CA . ALA A 1 96 ? 32.038 3.236 -9.037 1.00 65.06 96 ALA A CA 1
ATOM 754 C C . ALA A 1 96 ? 32.214 1.710 -9.130 1.00 65.06 96 ALA A C 1
ATOM 756 O O . ALA A 1 96 ? 33.086 1.145 -8.479 1.00 65.06 96 ALA A O 1
ATOM 757 N N . CYS A 1 97 ? 31.459 1.049 -10.009 1.00 60.16 97 CYS A N 1
ATOM 758 C CA . CYS A 1 97 ? 31.573 -0.388 -10.247 1.00 60.16 97 CYS A CA 1
ATOM 759 C C . CYS A 1 97 ? 32.745 -0.781 -11.165 1.00 60.16 97 CYS A C 1
ATOM 761 O O . CYS A 1 97 ? 33.093 -1.954 -11.243 1.00 60.16 97 CYS A O 1
ATOM 763 N N . LYS A 1 98 ? 33.369 0.169 -11.879 1.00 50.50 98 LYS A N 1
ATOM 764 C CA . LYS A 1 98 ? 34.479 -0.108 -12.815 1.00 50.50 98 LYS A CA 1
ATOM 765 C C . LYS A 1 98 ? 35.862 -0.157 -12.150 1.00 50.50 98 LYS A C 1
ATOM 767 O O . LYS A 1 98 ? 36.844 -0.427 -12.835 1.00 50.50 98 LYS A O 1
ATOM 772 N N . TRP A 1 99 ? 35.953 0.085 -10.843 1.00 35.75 99 TRP A N 1
ATOM 773 C CA . TRP A 1 99 ? 37.200 0.048 -10.071 1.00 35.75 99 TRP A CA 1
ATOM 774 C C . TRP A 1 99 ? 37.227 -1.151 -9.114 1.00 35.75 99 TRP A C 1
ATOM 776 O O . TRP A 1 99 ? 37.209 -1.006 -7.897 1.00 35.75 99 TRP A O 1
ATOM 786 N N . TRP A 1 100 ? 37.304 -2.360 -9.675 1.00 27.50 100 TRP A N 1
ATOM 787 C CA . TRP A 1 100 ? 37.793 -3.528 -8.940 1.00 27.50 100 TRP A CA 1
ATOM 788 C C . TRP A 1 100 ? 38.559 -4.460 -9.887 1.00 27.50 100 TRP A C 1
ATOM 790 O O . TRP A 1 100 ? 37.957 -5.017 -10.809 1.00 27.50 100 TRP A O 1
ATOM 800 N N . PRO A 1 101 ? 39.882 -4.653 -9.721 1.00 37.12 101 PRO A N 1
ATOM 801 C CA . PRO A 1 101 ? 40.592 -5.660 -10.489 1.00 37.12 101 PRO A CA 1
ATOM 802 C C . PRO A 1 101 ? 40.147 -7.038 -9.990 1.00 37.12 101 PRO A C 1
ATOM 804 O O . PRO A 1 101 ? 40.384 -7.407 -8.839 1.00 37.12 101 PRO A O 1
ATOM 807 N N . VAL A 1 102 ? 39.493 -7.811 -10.856 1.00 34.69 102 VAL A N 1
ATOM 808 C CA . VAL A 1 102 ? 39.139 -9.209 -10.588 1.00 34.69 102 VAL A CA 1
ATOM 809 C C . VAL A 1 102 ? 40.436 -10.008 -10.401 1.00 34.69 102 VAL A C 1
ATOM 811 O O . VAL A 1 102 ? 41.095 -10.380 -11.371 1.00 34.69 102 VAL A O 1
ATOM 814 N N . ARG A 1 103 ? 40.841 -10.267 -9.151 1.00 35.97 103 ARG A N 1
ATOM 815 C CA . ARG A 1 103 ? 41.889 -11.252 -8.851 1.00 35.97 103 ARG A CA 1
ATOM 816 C C . ARG A 1 103 ? 41.270 -12.648 -8.934 1.00 35.97 103 ARG A C 1
ATOM 818 O O . ARG A 1 103 ? 40.331 -12.948 -8.203 1.00 35.97 103 ARG A O 1
ATOM 825 N N . ARG A 1 104 ? 41.800 -13.504 -9.816 1.00 33.72 104 ARG A N 1
ATOM 826 C CA . ARG A 1 104 ? 41.536 -14.954 -9.789 1.00 33.72 104 ARG A CA 1
ATOM 827 C C . ARG A 1 104 ? 41.934 -15.498 -8.415 1.00 33.72 104 ARG A C 1
ATOM 829 O O . ARG A 1 104 ? 43.041 -15.228 -7.954 1.00 33.72 104 ARG A O 1
ATOM 836 N N . ALA A 1 105 ? 41.034 -16.252 -7.791 1.00 33.69 105 ALA A N 1
ATOM 837 C CA . ALA A 1 105 ? 41.280 -16.930 -6.528 1.00 33.69 105 ALA A CA 1
ATOM 838 C C . ALA A 1 105 ? 42.465 -17.901 -6.668 1.00 33.69 105 ALA A C 1
ATOM 840 O O . ALA A 1 105 ? 42.405 -18.853 -7.445 1.00 33.69 105 ALA A O 1
ATOM 841 N N . ALA A 1 106 ? 43.540 -17.643 -5.925 1.00 31.47 106 ALA A N 1
ATOM 842 C CA . ALA A 1 106 ? 44.550 -18.640 -5.599 1.00 31.47 106 ALA A CA 1
ATOM 843 C C . ALA A 1 106 ? 44.248 -19.170 -4.191 1.00 31.47 106 ALA A C 1
ATOM 845 O O . ALA A 1 106 ? 43.814 -18.411 -3.325 1.00 31.47 106 ALA A O 1
ATOM 846 N N . ALA A 1 107 ? 44.437 -20.475 -4.008 1.00 34.00 107 ALA A N 1
ATOM 847 C CA . ALA A 1 107 ? 44.099 -21.225 -2.805 1.00 34.00 107 ALA A CA 1
ATOM 848 C C . ALA A 1 107 ? 44.724 -20.626 -1.528 1.00 34.00 107 ALA A C 1
ATOM 850 O O . ALA A 1 107 ? 45.891 -20.232 -1.523 1.00 34.00 107 ALA A O 1
ATOM 851 N N . SER A 1 108 ? 43.944 -20.590 -0.446 1.00 31.11 108 SER A N 1
ATOM 852 C CA . SER A 1 108 ? 44.376 -20.143 0.883 1.00 31.11 108 SER A CA 1
ATOM 853 C C . SER A 1 108 ? 45.474 -21.036 1.470 1.00 31.11 108 SER A C 1
ATOM 855 O O . SER A 1 108 ? 45.328 -22.259 1.433 1.00 31.11 108 SER A O 1
ATOM 857 N N . PRO A 1 109 ? 46.493 -20.471 2.143 1.00 32.06 109 PRO A N 1
ATOM 858 C CA . PRO A 1 109 ? 47.215 -21.177 3.188 1.00 32.06 109 PRO A CA 1
ATOM 859 C C . PRO A 1 109 ? 46.728 -20.763 4.591 1.00 32.06 109 PRO A C 1
ATOM 861 O O . PRO A 1 109 ? 46.228 -19.660 4.807 1.00 32.06 109 PRO A O 1
ATOM 864 N N . ALA A 1 110 ? 46.864 -21.705 5.527 1.00 32.84 110 ALA A N 1
ATOM 865 C CA . ALA A 1 110 ? 46.476 -21.657 6.940 1.00 32.84 110 ALA A CA 1
ATOM 866 C C . ALA A 1 110 ? 47.180 -20.539 7.761 1.00 32.84 110 ALA A C 1
ATOM 868 O O . ALA A 1 110 ? 48.199 -20.009 7.313 1.00 32.84 110 ALA A O 1
ATOM 869 N N . PRO A 1 111 ? 46.685 -20.179 8.968 1.00 36.22 111 PRO A N 1
ATOM 870 C CA . PRO A 1 111 ? 47.169 -19.012 9.705 1.00 36.22 111 PRO A CA 1
ATOM 871 C C . PRO A 1 111 ? 48.361 -19.347 10.617 1.00 36.22 111 PRO A C 1
ATOM 873 O O . PRO A 1 111 ? 48.446 -20.469 11.124 1.00 36.22 111 PRO A O 1
ATOM 876 N N . PRO A 1 112 ? 49.215 -18.359 10.946 1.00 34.19 112 PRO A N 1
ATOM 877 C CA . PRO A 1 112 ? 49.986 -18.408 12.176 1.00 34.19 112 PRO A CA 1
ATOM 878 C C . PRO A 1 112 ? 49.698 -17.248 13.144 1.00 34.19 112 PRO A C 1
ATOM 880 O O . PRO A 1 112 ? 49.077 -16.236 12.833 1.00 34.19 112 PRO A O 1
ATOM 883 N N . SER A 1 113 ? 50.167 -17.516 14.357 1.00 32.59 113 SER A N 1
ATOM 884 C CA . SER A 1 113 ? 49.911 -16.967 15.686 1.00 32.59 113 SER A CA 1
ATOM 885 C C . SER A 1 113 ? 50.249 -15.495 15.967 1.00 32.59 113 SER A C 1
ATOM 887 O O . SER A 1 113 ? 51.056 -14.860 15.298 1.00 32.59 113 SER A O 1
ATOM 889 N N . ALA A 1 114 ? 49.675 -15.037 17.083 1.00 37.56 114 ALA A N 1
ATOM 890 C CA . ALA A 1 114 ? 49.766 -13.732 17.730 1.00 37.56 114 ALA A CA 1
ATOM 891 C C . ALA A 1 114 ? 51.175 -13.171 18.023 1.00 37.56 114 ALA A C 1
ATOM 893 O O . ALA A 1 114 ? 52.076 -13.899 18.432 1.00 37.56 114 ALA A O 1
ATOM 894 N N . ALA A 1 115 ? 51.278 -11.833 18.006 1.00 30.16 115 ALA A N 1
ATOM 895 C CA . ALA A 1 115 ? 52.170 -11.051 18.870 1.00 30.16 115 ALA A CA 1
ATOM 896 C C . ALA A 1 115 ? 51.630 -9.618 19.085 1.00 30.16 115 ALA A C 1
ATOM 898 O O . ALA A 1 115 ? 51.033 -9.018 18.195 1.00 30.16 115 ALA A O 1
ATOM 899 N N . ARG A 1 116 ? 51.828 -9.107 20.308 1.00 33.38 116 ARG A N 1
ATOM 900 C CA . ARG A 1 116 ? 51.374 -7.816 20.860 1.00 33.38 116 ARG A CA 1
ATOM 901 C C . ARG A 1 116 ? 52.237 -6.630 20.395 1.00 33.38 116 ARG A C 1
ATOM 903 O O . ARG A 1 116 ? 53.445 -6.781 20.252 1.00 33.38 116 ARG A O 1
ATOM 910 N N . GLY A 1 117 ? 51.649 -5.429 20.355 1.00 29.34 117 GLY A N 1
ATOM 911 C CA . GLY A 1 117 ? 52.363 -4.142 20.360 1.00 29.34 117 GLY A CA 1
ATOM 912 C C . GLY A 1 117 ? 51.404 -2.943 20.354 1.00 29.34 117 GLY A C 1
ATOM 913 O O . GLY A 1 117 ? 50.555 -2.846 19.479 1.00 29.34 117 GLY A O 1
ATOM 914 N N . ALA A 1 118 ? 51.505 -2.071 21.360 1.00 30.97 118 ALA A N 1
ATOM 915 C CA . ALA A 1 118 ? 50.603 -0.951 21.652 1.00 30.97 118 ALA A CA 1
ATOM 916 C C . ALA A 1 118 ? 51.007 0.375 20.967 1.00 30.97 118 ALA A C 1
ATOM 918 O O . ALA A 1 118 ? 52.197 0.606 20.767 1.00 30.97 118 ALA A O 1
ATOM 919 N N . GLY A 1 119 ? 50.045 1.292 20.742 1.00 27.62 119 GLY A N 1
ATOM 920 C CA . GLY A 1 119 ? 50.335 2.728 20.547 1.00 27.62 119 GLY A CA 1
ATOM 921 C C . GLY A 1 119 ? 49.297 3.596 19.801 1.00 27.62 119 GLY A C 1
ATOM 922 O O . GLY A 1 119 ? 49.380 3.709 18.591 1.00 27.62 119 GLY A O 1
ATOM 923 N N . LYS A 1 120 ? 48.399 4.237 20.574 1.00 28.88 120 LYS A N 1
ATOM 924 C CA . LYS A 1 120 ? 47.750 5.582 20.479 1.00 28.88 120 LYS A CA 1
ATOM 925 C C . LYS A 1 120 ? 47.158 6.198 19.173 1.00 28.88 120 LYS A C 1
ATOM 927 O O . LYS A 1 120 ? 47.847 6.385 18.185 1.00 28.88 120 LYS A O 1
ATOM 932 N N . GLU A 1 121 ? 45.916 6.693 19.362 1.00 27.53 121 GLU A N 1
ATOM 933 C CA . GLU A 1 121 ? 45.210 7.902 18.841 1.00 27.53 121 GLU A CA 1
ATOM 934 C C . GLU A 1 121 ? 45.054 8.183 17.329 1.00 27.53 121 GLU A C 1
ATOM 936 O O . GLU A 1 121 ? 46.010 8.548 16.658 1.00 27.53 121 GLU A O 1
ATOM 941 N N . ALA A 1 122 ? 43.800 8.209 16.834 1.00 26.16 122 ALA A N 1
ATOM 942 C CA . ALA A 1 122 ? 43.051 9.410 16.389 1.00 26.16 122 ALA A CA 1
ATOM 943 C C . ALA A 1 122 ? 41.754 9.020 15.625 1.00 26.16 122 ALA A C 1
ATOM 945 O O . ALA A 1 122 ? 41.512 7.859 15.320 1.00 26.16 122 ALA A O 1
ATOM 946 N N . ALA A 1 123 ? 40.883 10.002 15.394 1.00 26.59 123 ALA A N 1
ATOM 947 C CA . ALA A 1 123 ? 39.445 9.892 15.147 1.00 26.59 123 ALA A CA 1
ATOM 948 C C . ALA A 1 123 ? 38.972 9.535 13.714 1.00 26.59 123 ALA A C 1
ATOM 950 O O . ALA A 1 123 ? 39.623 9.869 12.736 1.00 26.59 123 ALA A O 1
ATOM 951 N N . ARG A 1 124 ? 37.731 9.007 13.676 1.00 31.19 124 ARG A N 1
ATOM 952 C CA . ARG A 1 124 ? 36.621 9.153 12.697 1.00 31.19 124 ARG A CA 1
ATOM 953 C C . ARG A 1 124 ? 36.831 8.905 11.186 1.00 31.19 124 ARG A C 1
ATOM 955 O O . ARG A 1 124 ? 37.716 9.449 10.548 1.00 31.19 124 ARG A O 1
ATOM 962 N N . ALA A 1 125 ? 35.768 8.293 10.641 1.00 33.16 125 ALA A N 1
ATOM 963 C CA . ALA A 1 125 ? 35.325 8.183 9.244 1.00 33.16 125 ALA A CA 1
ATOM 964 C C . ALA A 1 125 ? 35.900 7.009 8.431 1.00 33.16 125 ALA A C 1
ATOM 966 O O . ALA A 1 125 ? 37.022 7.046 7.942 1.00 33.16 125 ALA A O 1
ATOM 967 N N . GLY A 1 126 ? 35.062 5.989 8.226 1.00 24.61 126 GLY A N 1
ATOM 968 C CA . GLY A 1 126 ? 35.322 4.888 7.302 1.00 24.61 126 GLY A CA 1
ATOM 969 C C . GLY A 1 126 ? 34.146 3.918 7.264 1.00 24.61 126 GLY A C 1
ATOM 970 O O . GLY A 1 126 ? 34.134 2.949 8.011 1.00 24.61 126 GLY A O 1
ATOM 971 N N . GLY A 1 127 ? 33.140 4.203 6.433 1.00 28.72 127 GLY A N 1
ATOM 972 C CA . GLY A 1 127 ? 32.205 3.171 5.983 1.00 28.72 127 GLY A CA 1
ATOM 973 C C . GLY A 1 127 ? 32.925 2.283 4.971 1.00 28.72 127 GLY A C 1
ATOM 974 O O . GLY A 1 127 ? 33.552 2.801 4.044 1.00 28.72 127 GLY A O 1
ATOM 975 N N . GLU A 1 128 ? 32.898 0.971 5.181 1.00 30.44 128 GLU A N 1
ATOM 976 C CA . GLU A 1 128 ? 33.547 0.003 4.294 1.00 30.44 128 GLU A CA 1
ATOM 977 C C . GLU A 1 128 ? 32.943 0.038 2.873 1.00 30.44 128 GLU A C 1
ATOM 979 O O . GLU A 1 128 ? 31.729 0.196 2.720 1.00 30.44 128 GLU A O 1
ATOM 984 N N . PRO A 1 129 ? 33.751 -0.108 1.804 1.00 33.38 129 PRO A N 1
ATOM 985 C CA . PRO A 1 129 ? 33.237 -0.148 0.441 1.00 33.38 129 PRO A CA 1
ATOM 986 C C . PRO A 1 129 ? 32.582 -1.503 0.115 1.00 33.38 129 PRO A C 1
ATOM 988 O O . PRO A 1 129 ? 33.127 -2.566 0.408 1.00 33.38 129 PRO A O 1
ATOM 991 N N . MET A 1 130 ? 31.418 -1.443 -0.542 1.00 40.72 130 MET A N 1
ATOM 992 C CA . MET A 1 130 ? 30.639 -2.591 -1.024 1.00 40.72 130 MET A CA 1
ATOM 993 C C . MET A 1 130 ? 31.417 -3.517 -1.977 1.00 40.72 130 MET A C 1
ATOM 995 O O . MET A 1 130 ? 32.227 -3.084 -2.797 1.00 40.72 130 MET A O 1
ATOM 999 N N . ASN A 1 131 ? 31.090 -4.810 -1.901 1.00 37.12 131 ASN A N 1
ATOM 1000 C CA . ASN A 1 131 ? 31.693 -5.910 -2.650 1.00 37.12 131 ASN A CA 1
ATOM 1001 C C . ASN A 1 131 ? 31.246 -5.929 -4.134 1.00 37.12 131 ASN A C 1
ATOM 1003 O O . ASN A 1 131 ? 30.057 -5.917 -4.445 1.00 37.12 131 ASN A O 1
ATOM 1007 N N . CYS A 1 132 ? 32.200 -5.987 -5.069 1.00 32.81 132 CYS A N 1
ATOM 1008 C CA . CYS A 1 132 ? 32.006 -5.748 -6.510 1.00 32.81 132 CYS A CA 1
ATOM 1009 C C . CYS A 1 132 ? 31.390 -6.927 -7.310 1.00 32.81 132 CYS A C 1
ATOM 1011 O O . CYS A 1 132 ? 31.243 -6.842 -8.530 1.00 32.81 132 CYS A O 1
ATOM 1013 N N . LEU A 1 133 ? 31.006 -8.038 -6.664 1.00 30.92 133 LEU A N 1
ATOM 1014 C CA . LEU A 1 133 ? 30.477 -9.223 -7.363 1.00 30.92 133 LEU A CA 1
ATOM 1015 C C . LEU A 1 133 ? 29.047 -9.058 -7.921 1.00 30.92 133 LEU A C 1
ATOM 1017 O O . LEU A 1 133 ? 28.663 -9.807 -8.816 1.00 30.92 133 LEU A O 1
ATOM 1021 N N . GLN A 1 134 ? 28.270 -8.073 -7.458 1.00 40.12 134 GLN A N 1
ATOM 1022 C CA . GLN A 1 134 ? 26.869 -7.889 -7.873 1.00 40.12 134 GLN A CA 1
ATOM 1023 C C . GLN A 1 134 ? 26.676 -7.087 -9.176 1.00 40.12 134 GLN A C 1
ATOM 1025 O O . GLN A 1 134 ? 25.557 -7.014 -9.672 1.00 40.12 134 GLN A O 1
ATOM 1030 N N . VAL A 1 135 ? 27.737 -6.522 -9.774 1.00 37.34 135 VAL A N 1
ATOM 1031 C CA . VAL A 1 135 ? 27.613 -5.657 -10.974 1.00 37.34 135 VAL A CA 1
ATOM 1032 C C . VAL A 1 135 ? 28.079 -6.352 -12.263 1.00 37.34 135 VAL A C 1
ATOM 1034 O O . VAL A 1 135 ? 27.697 -5.960 -13.363 1.00 37.34 135 VAL A O 1
ATOM 1037 N N . SER A 1 136 ? 28.839 -7.448 -12.163 1.00 29.38 136 SER A N 1
ATOM 1038 C CA . SER A 1 136 ? 29.327 -8.191 -13.338 1.00 29.38 136 SER A CA 1
ATOM 1039 C C . SER A 1 136 ? 28.326 -9.205 -13.916 1.00 29.38 136 SER A C 1
ATOM 1041 O O . SER A 1 136 ? 28.588 -9.744 -14.990 1.00 29.38 136 SER A O 1
ATOM 1043 N N . GLN A 1 137 ? 27.192 -9.486 -13.262 1.00 32.94 137 GLN A N 1
ATOM 1044 C CA . GLN A 1 137 ? 26.228 -10.488 -13.755 1.00 32.94 137 GLN A CA 1
ATOM 1045 C C . GLN A 1 137 ? 25.155 -9.925 -14.702 1.00 32.94 137 GLN A C 1
ATOM 1047 O O . GLN A 1 137 ? 24.304 -10.665 -15.180 1.00 32.94 137 GLN A O 1
ATOM 1052 N N . SER A 1 138 ? 25.227 -8.639 -15.054 1.00 33.62 138 SER A N 1
ATOM 1053 C CA . SER A 1 138 ? 24.291 -8.012 -15.997 1.00 33.62 138 SER A CA 1
ATOM 1054 C C . SER A 1 138 ? 24.756 -7.999 -17.462 1.00 33.62 138 SER A C 1
ATOM 1056 O O . SER A 1 138 ? 24.096 -7.351 -18.266 1.00 33.62 138 SER A O 1
ATOM 1058 N N . PHE A 1 139 ? 25.854 -8.674 -17.851 1.00 30.97 139 PHE A N 1
ATOM 1059 C CA . PHE A 1 139 ? 26.363 -8.570 -19.238 1.00 30.97 139 PHE A CA 1
ATOM 1060 C C . PHE A 1 139 ? 26.981 -9.815 -19.910 1.00 30.97 139 PHE A C 1
ATOM 1062 O O . PHE A 1 139 ? 27.488 -9.687 -21.023 1.00 30.97 139 PHE A O 1
ATOM 1069 N N . THR A 1 140 ? 26.868 -11.028 -19.357 1.00 28.64 140 THR A N 1
ATOM 1070 C CA . THR A 1 140 ? 27.305 -12.250 -20.076 1.00 28.64 140 THR A CA 1
ATOM 1071 C C . THR A 1 140 ? 26.126 -13.141 -20.448 1.00 28.64 140 THR A C 1
ATOM 1073 O O . THR A 1 140 ? 25.925 -14.195 -19.857 1.00 28.64 140 THR A O 1
ATOM 1076 N N . LEU A 1 141 ? 25.346 -12.730 -21.451 1.00 29.77 141 LEU A N 1
ATOM 1077 C CA . LEU A 1 141 ? 24.512 -13.661 -22.225 1.00 29.77 141 LEU A CA 1
ATOM 1078 C C . LEU A 1 141 ? 24.236 -13.141 -23.643 1.00 29.77 141 LEU A C 1
ATOM 1080 O O . LEU A 1 141 ? 23.112 -13.143 -24.117 1.00 29.77 141 LEU A O 1
ATOM 1084 N N . VAL A 1 142 ? 25.301 -12.709 -24.328 1.00 31.64 142 VAL A N 1
ATOM 1085 C CA . VAL A 1 142 ? 25.386 -12.666 -25.800 1.00 31.64 142 VAL A CA 1
ATOM 1086 C C . VAL A 1 142 ? 26.840 -12.962 -26.211 1.00 31.64 142 VAL A C 1
ATOM 1088 O O . VAL A 1 142 ? 27.575 -12.051 -26.569 1.00 31.64 142 VAL A O 1
ATOM 1091 N N . ALA A 1 143 ? 27.282 -14.220 -26.064 1.00 28.16 143 ALA A N 1
ATOM 1092 C CA . ALA A 1 143 ? 28.329 -14.894 -26.863 1.00 28.16 143 ALA A CA 1
ATOM 1093 C C . ALA A 1 143 ? 28.740 -16.230 -26.203 1.00 28.16 143 ALA A C 1
ATOM 1095 O O . ALA A 1 143 ? 29.375 -16.224 -25.152 1.00 28.16 143 ALA A O 1
ATOM 1096 N N . GLY A 1 144 ? 28.423 -17.369 -26.833 1.00 24.17 144 GLY A N 1
ATOM 1097 C CA . GLY A 1 144 ? 28.972 -18.681 -26.453 1.00 24.17 144 GLY A CA 1
ATOM 1098 C C . GLY A 1 144 ? 28.076 -19.874 -26.800 1.00 24.17 144 GLY A C 1
ATOM 1099 O O . GLY A 1 144 ? 27.361 -20.377 -25.944 1.00 24.17 144 GLY A O 1
ATOM 1100 N N . LEU A 1 145 ? 28.125 -20.322 -28.058 1.00 24.23 145 LEU A N 1
ATOM 1101 C CA . LEU A 1 145 ? 27.548 -21.581 -28.552 1.00 24.23 145 LEU A CA 1
ATOM 1102 C C . LEU A 1 145 ? 28.556 -22.745 -28.411 1.00 24.23 145 LEU A C 1
ATOM 1104 O O . LEU A 1 145 ? 29.741 -22.539 -28.651 1.00 24.23 145 LEU A O 1
ATOM 1108 N N . LEU A 1 146 ? 28.024 -23.955 -28.168 1.00 22.20 146 LEU A N 1
ATOM 1109 C CA . LEU A 1 146 ? 28.530 -25.297 -28.549 1.00 22.20 146 LEU A CA 1
ATOM 1110 C C . LEU A 1 146 ? 29.893 -25.784 -28.001 1.00 22.20 146 LEU A C 1
ATOM 1112 O O . LEU A 1 146 ? 30.940 -25.311 -28.432 1.00 22.20 146 LEU A O 1
ATOM 1116 N N . SER A 1 147 ? 29.885 -26.870 -27.203 1.00 25.47 147 SER A N 1
ATOM 1117 C CA . SER A 1 147 ? 30.433 -28.212 -27.556 1.00 25.47 147 SER A CA 1
ATOM 1118 C C . SER A 1 147 ? 30.501 -29.180 -26.349 1.00 25.47 147 SER A C 1
ATOM 1120 O O . SER A 1 147 ? 30.980 -28.801 -25.288 1.00 25.47 147 SER A O 1
ATOM 1122 N N . ALA A 1 148 ? 30.015 -30.412 -26.588 1.00 26.62 148 ALA A N 1
ATOM 1123 C CA . ALA A 1 148 ? 30.110 -31.732 -25.912 1.00 26.62 148 ALA A CA 1
ATOM 1124 C C . ALA A 1 148 ? 30.978 -31.900 -24.636 1.00 26.62 148 ALA A C 1
ATOM 1126 O O . ALA A 1 148 ? 32.091 -31.397 -24.579 1.00 26.62 148 ALA A O 1
ATOM 1127 N N . GLY A 1 149 ? 30.536 -32.616 -23.585 1.00 22.80 149 GLY A N 1
ATOM 1128 C CA . GLY A 1 149 ? 30.396 -34.093 -23.472 1.00 22.80 149 GLY A CA 1
ATOM 1129 C C . GLY A 1 149 ? 31.479 -34.608 -22.480 1.00 22.80 149 GLY A C 1
ATOM 1130 O O . GLY A 1 149 ? 32.531 -33.992 -22.425 1.00 22.80 149 GLY A O 1
ATOM 1131 N N . VAL A 1 150 ? 31.389 -35.637 -21.620 1.00 25.81 150 VAL A N 1
ATOM 1132 C CA . VAL A 1 150 ? 30.669 -36.924 -21.537 1.00 25.81 150 VAL A CA 1
ATOM 1133 C C . VAL A 1 150 ? 30.893 -37.513 -20.103 1.00 25.81 150 VAL A C 1
ATOM 1135 O O . VAL A 1 150 ? 31.992 -37.358 -19.582 1.00 25.81 150 VAL A O 1
ATOM 1138 N N . THR A 1 151 ? 29.885 -38.216 -19.529 1.00 25.92 151 THR A N 1
ATOM 1139 C CA . THR A 1 151 ? 29.873 -39.250 -18.424 1.00 25.92 151 THR A CA 1
ATOM 1140 C C . THR A 1 151 ? 30.507 -38.966 -17.043 1.00 25.92 151 THR A C 1
ATOM 1142 O O . THR A 1 151 ? 31.548 -38.344 -16.955 1.00 25.92 151 THR A O 1
ATOM 1145 N N . GLY A 1 152 ? 30.020 -39.485 -15.904 1.00 23.48 152 GLY A N 1
ATOM 1146 C CA . GLY A 1 152 ? 28.963 -40.462 -15.599 1.00 23.48 152 GLY A CA 1
ATOM 1147 C C . GLY A 1 152 ? 29.045 -40.954 -14.129 1.00 23.48 152 GLY A C 1
ATOM 1148 O O . GLY A 1 152 ? 30.037 -40.697 -13.454 1.00 23.48 152 GLY A O 1
ATOM 1149 N N . CYS A 1 153 ? 28.011 -41.709 -13.716 1.00 22.61 153 CYS A N 1
ATOM 1150 C CA . CYS A 1 153 ? 27.834 -42.558 -12.508 1.00 22.61 153 CYS A CA 1
ATOM 1151 C C . CYS A 1 153 ? 27.502 -41.862 -11.161 1.00 22.61 153 CYS A C 1
ATOM 1153 O O . CYS A 1 153 ? 28.294 -41.079 -10.659 1.00 22.61 153 CYS A O 1
ATOM 1155 N N . VAL A 1 154 ? 26.266 -41.960 -10.631 1.00 23.98 154 VAL A N 1
ATOM 1156 C CA . VAL A 1 154 ? 25.558 -43.067 -9.912 1.00 23.98 154 VAL A CA 1
ATOM 1157 C C . VAL A 1 154 ? 25.935 -43.153 -8.423 1.00 23.98 154 VAL A C 1
ATOM 1159 O O . VAL A 1 154 ? 27.040 -43.577 -8.112 1.00 23.98 154 VAL A O 1
ATOM 1162 N N . ALA A 1 155 ? 24.982 -42.852 -7.526 1.00 26.11 155 ALA A N 1
ATOM 1163 C CA . ALA A 1 155 ? 24.512 -43.751 -6.455 1.00 26.11 155 ALA A CA 1
ATOM 1164 C C . ALA A 1 155 ? 23.367 -43.118 -5.628 1.00 26.11 155 ALA A C 1
ATOM 1166 O O . ALA A 1 155 ? 23.425 -41.957 -5.235 1.00 26.11 155 ALA A O 1
ATOM 1167 N N . SER A 1 156 ? 22.344 -43.946 -5.410 1.00 24.41 156 SER A N 1
ATOM 1168 C CA . SER A 1 156 ? 21.177 -43.851 -4.511 1.00 24.41 156 SER A CA 1
ATOM 1169 C C . SER A 1 156 ? 21.638 -43.992 -3.029 1.00 24.41 156 SER A C 1
ATOM 1171 O O . SER A 1 156 ? 22.824 -44.211 -2.808 1.00 24.41 156 SER A O 1
ATOM 1173 N N . ALA A 1 157 ? 20.859 -43.935 -1.944 1.00 26.94 157 ALA A N 1
ATOM 1174 C CA . ALA A 1 157 ? 19.431 -44.084 -1.685 1.00 26.94 157 ALA A CA 1
ATOM 1175 C C . ALA A 1 157 ? 19.145 -43.706 -0.201 1.00 26.94 157 ALA A C 1
ATOM 1177 O O . ALA A 1 157 ? 20.078 -43.685 0.599 1.00 26.94 157 ALA A O 1
ATOM 1178 N N . ASP A 1 158 ? 17.853 -43.534 0.108 1.00 27.19 158 ASP A N 1
ATOM 1179 C CA . ASP A 1 158 ? 17.117 -43.873 1.349 1.00 27.19 158 ASP A CA 1
ATOM 1180 C C . ASP A 1 158 ? 17.477 -43.186 2.694 1.00 27.19 158 ASP A C 1
ATOM 1182 O O . ASP A 1 158 ? 18.627 -42.920 3.005 1.00 27.19 158 ASP A O 1
ATOM 1186 N N . GLY A 1 159 ? 16.538 -42.859 3.592 1.00 27.50 159 GLY A N 1
ATOM 1187 C CA . GLY A 1 159 ? 15.120 -43.200 3.660 1.00 27.50 159 GLY A CA 1
ATOM 1188 C C . GLY A 1 159 ? 14.378 -42.463 4.788 1.00 27.50 159 GLY A C 1
ATOM 1189 O O . GLY A 1 159 ? 14.955 -41.728 5.589 1.00 27.50 159 GLY A O 1
ATOM 1190 N N . ALA A 1 160 ? 13.062 -42.654 4.779 1.00 27.09 160 ALA A N 1
ATOM 1191 C CA . ALA A 1 160 ? 12.051 -42.087 5.665 1.00 27.09 160 ALA A CA 1
ATOM 1192 C C . ALA A 1 160 ? 12.074 -42.647 7.102 1.00 27.09 160 ALA A C 1
ATOM 1194 O O . ALA A 1 160 ? 12.517 -43.774 7.302 1.00 27.09 160 ALA A O 1
ATOM 1195 N N . ALA A 1 161 ? 11.491 -41.904 8.060 1.00 27.25 161 ALA A N 1
ATOM 1196 C CA . ALA A 1 161 ? 10.378 -42.364 8.920 1.00 27.25 161 ALA A CA 1
ATOM 1197 C C . ALA A 1 161 ? 10.040 -41.366 10.060 1.00 27.25 161 ALA A C 1
ATOM 1199 O O . ALA A 1 161 ? 10.893 -40.996 10.859 1.00 27.25 161 ALA A O 1
ATOM 1200 N N . LEU A 1 162 ? 8.758 -40.994 10.147 1.00 29.31 162 LEU A N 1
ATOM 1201 C CA . LEU A 1 162 ? 7.995 -40.640 11.365 1.00 29.31 162 LEU A CA 1
ATOM 1202 C C . LEU A 1 162 ? 7.161 -41.891 11.775 1.00 29.31 162 LEU A C 1
ATOM 1204 O O . LEU A 1 162 ? 7.212 -42.864 11.014 1.00 29.31 162 LEU A O 1
ATOM 1208 N N . PRO A 1 163 ? 6.257 -41.895 12.791 1.00 51.28 163 PRO A N 1
ATOM 1209 C CA . PRO A 1 163 ? 6.051 -41.058 13.996 1.00 51.28 163 PRO A CA 1
ATOM 1210 C C . PRO A 1 163 ? 5.822 -41.914 15.281 1.00 51.28 163 PRO A C 1
ATOM 1212 O O . PRO A 1 163 ? 5.810 -43.142 15.231 1.00 51.28 163 PRO A O 1
ATOM 1215 N N . GLY A 1 164 ? 5.544 -41.275 16.427 1.00 27.88 164 GLY A N 1
ATOM 1216 C CA . GLY A 1 164 ? 4.956 -41.934 17.605 1.00 27.88 164 GLY A CA 1
ATOM 1217 C C . GLY A 1 164 ? 4.535 -40.942 18.709 1.00 27.88 164 GLY A C 1
ATOM 1218 O O . GLY A 1 164 ? 5.393 -40.160 19.112 1.00 27.88 164 GLY A O 1
ATOM 1219 N N . PRO A 1 165 ? 3.262 -40.934 19.164 1.00 47.41 165 PRO A N 1
ATOM 1220 C CA . PRO A 1 165 ? 2.702 -39.973 20.125 1.00 47.41 165 PRO A CA 1
ATOM 1221 C C . PRO A 1 165 ? 2.556 -40.567 21.536 1.00 47.41 165 PRO A C 1
ATOM 1223 O O . PRO A 1 165 ? 2.315 -41.763 21.649 1.00 47.41 165 PRO A O 1
ATOM 1226 N N . GLU A 1 166 ? 2.594 -39.738 22.585 1.00 36.19 166 GLU A N 1
ATOM 1227 C CA . GLU A 1 166 ? 1.961 -40.057 23.875 1.00 36.19 166 GLU A CA 1
ATOM 1228 C C . GLU A 1 166 ? 1.327 -38.805 24.503 1.00 36.19 166 GLU A C 1
ATOM 1230 O O . GLU A 1 166 ? 1.879 -37.702 24.456 1.00 36.19 166 GLU A O 1
ATOM 1235 N N . ASP A 1 167 ? 0.123 -39.041 25.020 1.00 33.09 167 ASP A N 1
ATOM 1236 C CA . ASP A 1 167 ? -0.810 -38.173 25.728 1.00 33.09 167 ASP A CA 1
ATOM 1237 C C . ASP A 1 167 ? -0.223 -37.568 27.021 1.00 33.09 167 ASP A C 1
ATOM 1239 O O . ASP A 1 167 ? 0.598 -38.190 27.686 1.00 33.09 167 ASP A O 1
ATOM 1243 N N . ASP A 1 168 ? -0.672 -36.375 27.433 1.00 31.30 168 ASP A N 1
ATOM 1244 C CA . ASP A 1 168 ? -1.679 -36.296 28.503 1.00 31.30 168 ASP A CA 1
ATOM 1245 C C . ASP A 1 168 ? -2.089 -34.867 28.890 1.00 31.30 168 ASP A C 1
ATOM 1247 O O . ASP A 1 168 ? -1.331 -33.894 28.874 1.00 31.30 168 ASP A O 1
ATOM 1251 N N . LEU A 1 169 ? -3.366 -34.792 29.252 1.00 34.41 169 LEU A N 1
ATOM 1252 C CA . LEU A 1 169 ? -4.147 -33.630 29.634 1.00 34.41 169 LEU A CA 1
ATOM 1253 C C . LEU A 1 169 ? -3.733 -33.034 30.987 1.00 34.41 169 LEU A C 1
ATOM 1255 O O . LEU A 1 169 ? -3.801 -33.699 32.015 1.00 34.41 169 LEU A O 1
ATOM 1259 N N . HIS A 1 170 ? -3.545 -31.714 31.022 1.00 33.12 170 HIS A N 1
ATOM 1260 C CA . HIS A 1 170 ? -3.929 -30.905 32.179 1.00 33.12 170 HIS A CA 1
ATOM 1261 C C . HIS A 1 170 ? -4.598 -29.608 31.723 1.00 33.12 170 HIS A C 1
ATOM 1263 O O . HIS A 1 170 ? -3.956 -28.642 31.319 1.00 33.12 170 HIS A O 1
ATOM 1269 N N . ALA A 1 171 ? -5.927 -29.593 31.827 1.00 35.31 171 ALA A N 1
ATOM 1270 C CA . ALA A 1 171 ? -6.707 -28.371 31.856 1.00 35.31 171 ALA A CA 1
ATOM 1271 C C . ALA A 1 171 ? -6.488 -27.666 33.203 1.00 35.31 171 ALA A C 1
ATOM 1273 O O . ALA A 1 171 ? -6.814 -28.208 34.258 1.00 35.31 171 ALA A O 1
ATOM 1274 N N . ALA A 1 172 ? -5.996 -26.434 33.156 1.00 29.53 172 ALA A N 1
ATOM 1275 C CA . ALA A 1 172 ? -6.223 -25.443 34.195 1.00 29.53 172 ALA A CA 1
ATOM 1276 C C . ALA A 1 172 ? -6.326 -24.079 33.516 1.00 29.53 172 ALA A C 1
ATOM 1278 O O . ALA A 1 172 ? -5.404 -23.641 32.830 1.00 29.53 172 ALA A O 1
ATOM 1279 N N . ALA A 1 173 ? -7.483 -23.442 33.688 1.00 42.31 173 ALA A N 1
ATOM 1280 C CA . ALA A 1 173 ? -7.759 -22.086 33.254 1.00 42.31 173 ALA A CA 1
ATOM 1281 C C . ALA A 1 173 ? -6.638 -21.146 33.721 1.00 42.31 173 ALA A C 1
ATOM 1283 O O . ALA A 1 173 ? -6.502 -20.867 34.911 1.00 42.31 173 ALA A O 1
ATOM 1284 N N . SER A 1 174 ? -5.841 -20.669 32.770 1.00 32.12 174 SER A N 1
ATOM 1285 C CA . SER A 1 174 ? -4.962 -19.525 32.954 1.00 32.12 174 SER A CA 1
ATOM 1286 C C . SER A 1 174 ? -5.502 -18.390 32.110 1.00 32.12 174 SER A C 1
ATOM 1288 O O . SER A 1 174 ? -5.953 -18.595 30.985 1.00 32.12 174 SER A O 1
ATOM 1290 N N . ALA A 1 175 ? -5.533 -17.224 32.742 1.00 32.50 175 ALA A N 1
ATOM 1291 C CA . ALA A 1 175 ? -6.079 -15.976 32.256 1.00 32.50 175 ALA A CA 1
ATOM 1292 C C . ALA A 1 175 ? -5.801 -15.743 30.768 1.00 32.50 175 ALA A C 1
ATOM 1294 O O . ALA A 1 175 ? -4.700 -16.012 30.294 1.00 32.50 175 ALA A O 1
ATOM 1295 N N . LEU A 1 176 ? -6.800 -15.193 30.073 1.00 31.95 176 LEU A N 1
ATOM 1296 C CA . LEU A 1 176 ? -6.644 -14.566 28.766 1.00 31.95 176 LEU A CA 1
ATOM 1297 C C . LEU A 1 176 ? -5.493 -13.554 28.849 1.00 31.95 176 LEU A C 1
ATOM 1299 O O . LEU A 1 176 ? -5.682 -12.406 29.251 1.00 31.95 176 LEU A O 1
ATOM 1303 N N . SER A 1 177 ? -4.287 -13.997 28.506 1.00 31.17 177 SER A N 1
ATOM 1304 C CA . SER A 1 177 ? -3.240 -13.110 28.034 1.00 31.17 177 SER A CA 1
ATOM 1305 C C . SER A 1 177 ? -3.809 -12.396 26.808 1.00 31.17 177 SER A C 1
ATOM 1307 O O . SER A 1 177 ? -4.470 -13.059 26.002 1.00 31.17 177 SER A O 1
ATOM 1309 N N . PRO A 1 178 ? -3.617 -11.075 26.654 1.00 37.41 178 PRO A N 1
ATOM 1310 C CA . PRO A 1 178 ? -3.925 -10.434 25.387 1.00 37.41 178 PRO A CA 1
ATOM 1311 C C . PRO A 1 178 ? -3.169 -11.220 24.317 1.00 37.41 178 PRO A C 1
ATOM 1313 O O . PRO A 1 178 ? -1.951 -11.373 24.413 1.00 37.41 178 PRO A O 1
ATOM 1316 N N . SER A 1 179 ? -3.915 -11.815 23.386 1.00 40.50 179 SER A N 1
ATOM 1317 C CA . SER A 1 179 ? -3.365 -12.468 22.207 1.00 40.50 179 SER A CA 1
ATOM 1318 C C . SER A 1 179 ? -2.335 -11.524 21.613 1.00 40.50 179 SER A C 1
ATOM 1320 O O . SER A 1 179 ? -2.679 -10.379 21.319 1.00 40.50 179 SER A O 1
ATOM 1322 N N . ASP A 1 180 ? -1.092 -11.981 21.513 1.00 41.41 180 ASP A N 1
ATOM 1323 C CA . ASP A 1 180 ? -0.026 -11.260 20.835 1.00 41.41 180 ASP A CA 1
ATOM 1324 C C . ASP A 1 180 ? -0.549 -10.813 19.456 1.00 41.41 180 ASP A C 1
ATOM 1326 O O . ASP A 1 180 ? -0.815 -11.677 18.613 1.00 41.41 180 ASP A O 1
ATOM 1330 N N . PRO A 1 181 ? -0.765 -9.506 19.200 1.00 43.72 181 PRO A N 1
ATOM 1331 C CA . PRO A 1 181 ? -1.296 -9.034 17.920 1.00 43.72 181 PRO A CA 1
ATOM 1332 C C . PRO A 1 181 ? -0.336 -9.268 16.741 1.00 43.72 181 PRO A C 1
ATOM 1334 O O . PRO A 1 181 ? -0.628 -8.842 15.629 1.00 43.72 181 PRO A O 1
ATOM 1337 N N . ALA A 1 182 ? 0.810 -9.912 16.979 1.00 43.53 182 ALA A N 1
ATOM 1338 C CA . ALA A 1 182 ? 1.920 -10.096 16.058 1.00 43.53 182 ALA A CA 1
ATOM 1339 C C . ALA A 1 182 ? 2.266 -11.578 15.799 1.00 43.53 182 ALA A C 1
ATOM 1341 O O . ALA A 1 182 ? 3.386 -11.897 15.395 1.00 43.53 182 ALA A O 1
ATOM 1342 N N . ALA A 1 183 ? 1.313 -12.505 15.967 1.00 51.06 183 ALA A N 1
ATOM 1343 C CA . ALA A 1 183 ? 1.466 -13.875 15.474 1.00 51.06 183 ALA A CA 1
ATOM 1344 C C . ALA A 1 183 ? 1.570 -13.885 13.934 1.00 51.06 183 ALA A C 1
ATOM 1346 O O . ALA A 1 183 ? 0.579 -14.070 13.243 1.00 51.06 183 ALA A O 1
ATOM 1347 N N . LEU A 1 184 ? 2.778 -13.629 13.420 1.00 59.81 184 LEU A N 1
ATOM 1348 C CA . LEU A 1 184 ? 3.311 -13.970 12.100 1.00 59.81 184 LEU A CA 1
ATOM 1349 C C . LEU A 1 184 ? 2.236 -14.031 11.004 1.00 59.81 184 LEU A C 1
ATOM 1351 O O . LEU A 1 184 ? 1.937 -15.105 10.484 1.00 59.81 184 LEU A O 1
ATOM 1355 N N . ARG A 1 185 ? 1.633 -12.879 10.679 1.00 84.88 185 ARG A N 1
ATOM 1356 C CA . ARG A 1 185 ? 0.513 -12.838 9.738 1.00 84.88 185 ARG A CA 1
ATOM 1357 C C . ARG A 1 185 ? 0.822 -12.013 8.505 1.00 84.88 185 ARG A C 1
ATOM 1359 O O . ARG A 1 185 ? 1.003 -10.796 8.565 1.00 84.88 185 ARG A O 1
ATOM 1366 N N . THR A 1 186 ? 0.899 -12.731 7.394 1.00 94.94 186 THR A N 1
ATOM 1367 C CA . THR A 1 186 ? 0.877 -12.168 6.049 1.00 94.94 186 THR A CA 1
ATOM 1368 C C . THR A 1 186 ? -0.558 -12.235 5.556 1.00 94.94 186 THR A C 1
ATOM 1370 O O . THR A 1 186 ? -1.200 -13.259 5.752 1.00 94.94 186 THR A O 1
ATOM 1373 N N . PHE A 1 187 ? -1.040 -11.139 4.979 1.00 96.94 187 PHE A N 1
ATOM 1374 C CA . PHE A 1 187 ? -2.342 -11.046 4.335 1.00 96.94 187 PHE A CA 1
ATOM 1375 C C . PHE A 1 187 ? -2.133 -10.939 2.830 1.00 96.94 187 PHE A C 1
ATOM 1377 O O . PHE A 1 187 ? -1.534 -9.961 2.366 1.00 96.94 187 PHE A O 1
ATOM 1384 N N . ASP A 1 188 ? -2.588 -11.948 2.097 1.00 97.19 188 ASP A N 1
ATOM 1385 C CA . ASP A 1 188 ? -2.278 -12.151 0.681 1.00 97.19 188 ASP A CA 1
ATOM 1386 C C . ASP A 1 188 ? -3.531 -12.533 -0.139 1.00 97.19 188 ASP A C 1
ATOM 1388 O O . ASP A 1 188 ? -4.657 -12.229 0.269 1.00 97.19 188 ASP A O 1
ATOM 1392 N N . HIS A 1 189 ? -3.372 -13.119 -1.333 1.00 96.38 189 HIS A N 1
ATOM 1393 C CA . HIS A 1 189 ? -4.505 -13.540 -2.171 1.00 96.38 189 HIS A CA 1
ATOM 1394 C C . HIS A 1 189 ? -5.458 -14.543 -1.502 1.00 96.38 189 HIS A C 1
ATOM 1396 O O . HIS A 1 189 ? -6.619 -14.612 -1.908 1.00 96.38 189 HIS A O 1
ATOM 1402 N N . GLY A 1 190 ? -5.008 -15.287 -0.489 1.00 95.12 190 GLY A N 1
ATOM 1403 C CA . GLY A 1 190 ? -5.837 -16.208 0.286 1.00 95.12 190 GLY A CA 1
ATOM 1404 C C . GLY A 1 190 ? -6.791 -15.508 1.260 1.00 95.12 190 GLY A C 1
ATOM 1405 O O . GLY A 1 190 ? -7.802 -16.087 1.649 1.00 95.12 190 GLY A O 1
ATOM 1406 N N . ASP A 1 191 ? -6.533 -14.246 1.608 1.00 95.00 191 ASP A N 1
ATOM 1407 C CA . ASP A 1 191 ? -7.274 -13.502 2.633 1.00 95.00 191 ASP A CA 1
ATOM 1408 C C . ASP A 1 191 ? -8.337 -12.562 2.042 1.00 95.00 191 ASP A C 1
ATOM 1410 O O . ASP A 1 191 ? -8.565 -11.468 2.545 1.00 95.00 191 ASP A O 1
ATOM 1414 N N . VAL A 1 192 ? -9.000 -12.937 0.947 1.00 95.38 192 VAL A N 1
ATOM 1415 C CA . VAL A 1 192 ? -9.921 -12.035 0.219 1.00 95.38 192 VAL A CA 1
ATOM 1416 C C . VAL A 1 192 ? -11.406 -12.361 0.397 1.00 95.38 192 VAL A C 1
ATOM 1418 O O . VAL A 1 192 ? -12.254 -11.682 -0.195 1.00 95.38 192 VAL A O 1
ATOM 1421 N N . ASP A 1 193 ? -11.756 -13.375 1.190 1.00 94.69 193 ASP A N 1
ATOM 1422 C CA . ASP A 1 193 ? -13.157 -13.735 1.407 1.00 94.69 193 ASP A CA 1
ATOM 1423 C C . ASP A 1 193 ? -13.817 -12.850 2.476 1.00 94.69 193 ASP A C 1
ATOM 1425 O O . ASP A 1 193 ? -13.511 -12.899 3.664 1.00 94.69 193 ASP A O 1
ATOM 1429 N N . LEU A 1 194 ? -14.770 -12.021 2.044 1.00 94.94 194 LEU A N 1
ATOM 1430 C CA . LEU A 1 194 ? -15.536 -11.164 2.947 1.00 94.94 194 LEU A CA 1
ATOM 1431 C C . LEU A 1 194 ? -16.715 -11.880 3.613 1.00 94.94 194 LEU A C 1
ATOM 1433 O O . LEU A 1 194 ? -17.332 -11.288 4.503 1.00 94.94 194 LEU A O 1
ATOM 1437 N N . ALA A 1 195 ? -17.095 -13.073 3.145 1.00 90.69 195 ALA A N 1
ATOM 1438 C CA . ALA A 1 195 ? -18.199 -13.837 3.720 1.00 90.69 195 ALA A CA 1
ATOM 1439 C C . ALA A 1 195 ? -17.882 -14.299 5.149 1.00 90.69 195 ALA A C 1
ATOM 1441 O O . ALA A 1 195 ? -18.799 -14.425 5.963 1.00 90.69 195 ALA A O 1
ATOM 1442 N N . ASP A 1 196 ? -16.596 -14.453 5.461 1.00 86.75 196 ASP A N 1
ATOM 1443 C CA . ASP A 1 196 ? -16.119 -14.903 6.764 1.00 86.75 196 ASP A CA 1
ATOM 1444 C C . ASP A 1 196 ? -16.124 -13.800 7.830 1.00 86.75 196 ASP A C 1
ATOM 1446 O O . ASP A 1 196 ? -16.024 -14.106 9.017 1.00 86.75 196 ASP A O 1
ATOM 1450 N N . ILE A 1 197 ? -16.290 -12.524 7.450 1.00 94.88 197 ILE A N 1
ATOM 1451 C CA . ILE A 1 197 ? -16.338 -11.406 8.403 1.00 94.88 197 ILE A CA 1
ATOM 1452 C C . ILE A 1 197 ? -17.753 -11.294 9.000 1.00 94.88 197 ILE A C 1
ATOM 1454 O O . ILE A 1 197 ? -18.687 -10.886 8.297 1.00 94.88 197 ILE A O 1
ATOM 1458 N N . PRO A 1 198 ? -17.954 -11.549 10.310 1.00 94.88 198 PRO A N 1
ATOM 1459 C CA . PRO A 1 198 ? -19.271 -11.423 10.925 1.00 94.88 198 PRO A CA 1
ATOM 1460 C C . PRO A 1 198 ? -19.764 -9.970 10.924 1.00 94.88 198 PRO A C 1
ATOM 1462 O O . PRO A 1 198 ? -18.982 -9.030 11.083 1.00 94.88 198 PRO A O 1
ATOM 1465 N N . GLN A 1 199 ? -21.084 -9.762 10.847 1.00 95.44 199 GLN A N 1
ATOM 1466 C CA . GLN A 1 199 ? -21.667 -8.412 10.873 1.00 95.44 199 GLN A CA 1
ATOM 1467 C C . GLN A 1 199 ? -21.280 -7.627 12.139 1.00 95.44 199 GLN A C 1
ATOM 1469 O O . GLN A 1 199 ? -20.973 -6.439 12.053 1.00 95.44 199 GLN A O 1
ATOM 1474 N N . SER A 1 200 ? -21.224 -8.294 13.297 1.00 95.31 200 SER A N 1
ATOM 1475 C CA . SER A 1 200 ? -20.756 -7.692 14.552 1.00 95.31 200 SER A CA 1
ATOM 1476 C C . SER A 1 200 ? -19.315 -7.190 14.459 1.00 95.31 200 SER A C 1
ATOM 1478 O O . SER A 1 200 ? -18.992 -6.163 15.052 1.00 95.31 200 SER A O 1
ATOM 1480 N N . CYS A 1 201 ? -18.463 -7.867 13.683 1.00 96.38 201 CYS A N 1
ATOM 1481 C CA . CYS A 1 201 ? -17.104 -7.409 13.442 1.00 96.38 201 CYS A CA 1
ATOM 1482 C C . CYS A 1 201 ? -17.081 -6.178 12.544 1.00 96.38 201 CYS A C 1
ATOM 1484 O O . CYS A 1 201 ? -16.423 -5.200 12.878 1.00 96.38 201 CYS A O 1
ATOM 1486 N N . LEU A 1 202 ? -17.840 -6.170 11.441 1.00 97.50 202 LEU A N 1
ATOM 1487 C CA . LEU A 1 202 ? -17.948 -4.971 10.605 1.00 97.50 202 LEU A CA 1
ATOM 1488 C C . LEU A 1 202 ? -18.380 -3.765 11.448 1.00 97.50 202 LEU A C 1
ATOM 1490 O O . LEU A 1 202 ? -17.827 -2.676 11.303 1.00 97.50 202 LEU A O 1
ATOM 1494 N N . ASP A 1 203 ? -19.343 -3.954 12.348 1.00 97.25 203 ASP A N 1
ATOM 1495 C CA . ASP A 1 203 ? -19.813 -2.901 13.244 1.00 97.25 203 ASP A CA 1
ATOM 1496 C C . ASP A 1 203 ? -18.735 -2.464 14.253 1.00 97.25 203 ASP A C 1
ATOM 1498 O O . ASP A 1 203 ? -18.548 -1.258 14.433 1.00 97.25 203 ASP A O 1
ATOM 1502 N N . HIS A 1 204 ? -17.960 -3.400 14.816 1.00 96.12 204 HIS A N 1
ATOM 1503 C CA . HIS A 1 204 ? -16.782 -3.103 15.648 1.00 96.12 204 HIS A CA 1
ATOM 1504 C C . HIS A 1 204 ? -15.727 -2.289 14.891 1.00 96.12 204 HIS A C 1
ATOM 1506 O O . HIS A 1 204 ? -15.320 -1.230 15.366 1.00 96.12 204 HIS A O 1
ATOM 1512 N N . LEU A 1 205 ? -15.344 -2.718 13.684 1.00 97.56 205 LEU A N 1
ATOM 1513 C CA . LEU A 1 205 ? -14.362 -2.028 12.843 1.00 97.56 205 LEU A CA 1
ATOM 1514 C C . LEU A 1 205 ? -14.790 -0.585 12.549 1.00 97.56 205 LEU A C 1
ATOM 1516 O O . LEU A 1 205 ? -14.014 0.353 12.720 1.00 97.56 205 LEU A O 1
ATOM 1520 N N . LYS A 1 206 ? -16.051 -0.380 12.157 1.00 97.88 206 LYS A N 1
ATOM 1521 C CA . LYS A 1 206 ? -16.591 0.956 11.853 1.00 97.88 206 LYS A CA 1
ATOM 1522 C C . LYS A 1 206 ? -16.678 1.856 13.095 1.00 97.88 206 LYS A C 1
ATOM 1524 O O . LYS A 1 206 ? -16.554 3.075 12.972 1.00 97.88 206 LYS A O 1
ATOM 1529 N N . ALA A 1 207 ? -16.908 1.284 14.277 1.00 96.19 207 ALA A N 1
ATOM 1530 C CA . ALA A 1 207 ? -17.021 2.036 15.525 1.00 96.19 207 ALA A CA 1
ATOM 1531 C C . ALA A 1 207 ? -15.651 2.407 16.113 1.00 96.19 207 ALA A C 1
ATOM 1533 O O . ALA A 1 207 ? -15.438 3.557 16.505 1.00 96.19 207 ALA A O 1
ATOM 1534 N N . ASN A 1 208 ? -14.721 1.452 16.136 1.00 95.19 208 ASN A N 1
ATOM 1535 C CA . ASN A 1 208 ? -13.552 1.502 17.013 1.00 95.19 208 ASN A CA 1
ATOM 1536 C C . ASN A 1 208 ? -12.218 1.608 16.269 1.00 95.19 208 ASN A C 1
ATOM 1538 O O . ASN A 1 208 ? -11.233 2.024 16.871 1.00 95.19 208 ASN A O 1
ATOM 1542 N N . VAL A 1 209 ? -12.176 1.291 14.972 1.00 97.31 209 VAL A N 1
ATOM 1543 C CA . VAL A 1 209 ? -10.926 1.286 14.205 1.00 97.31 209 VAL A CA 1
ATOM 1544 C C . VAL A 1 209 ? -10.784 2.550 13.365 1.00 97.31 209 VAL A C 1
ATOM 1546 O O . VAL A 1 209 ? -11.679 2.950 12.613 1.00 97.31 209 VAL A O 1
ATOM 1549 N N . ILE A 1 210 ? -9.614 3.177 13.483 1.00 98.19 210 ILE A N 1
ATOM 1550 C CA . ILE A 1 210 ? -9.166 4.275 12.629 1.00 98.19 210 ILE A CA 1
ATOM 1551 C C . ILE A 1 210 ? -7.790 3.913 12.084 1.00 98.19 210 ILE A C 1
ATOM 1553 O O . ILE A 1 210 ? -6.895 3.533 12.842 1.00 98.19 210 ILE A O 1
ATOM 1557 N N . VAL A 1 211 ? -7.625 4.059 10.772 1.00 98.69 211 VAL A N 1
ATOM 1558 C CA . VAL A 1 211 ? -6.370 3.755 10.079 1.00 98.69 211 VAL A CA 1
ATOM 1559 C C . VAL A 1 211 ? -5.750 5.035 9.536 1.00 98.69 211 VAL A C 1
ATOM 1561 O O . VAL A 1 211 ? -6.425 5.828 8.878 1.00 98.69 211 VAL A O 1
ATOM 1564 N N . HIS A 1 212 ? -4.457 5.221 9.771 1.00 98.62 212 HIS A N 1
ATOM 1565 C CA . HIS A 1 212 ? -3.629 6.156 9.024 1.00 98.62 212 HIS A CA 1
ATOM 1566 C C . HIS A 1 212 ? -2.924 5.414 7.883 1.00 98.62 212 HIS A C 1
ATOM 1568 O O . HIS A 1 212 ? -2.390 4.321 8.065 1.00 98.62 212 HIS A O 1
ATOM 1574 N N . TYR A 1 213 ? -2.941 5.984 6.683 1.00 98.50 213 TYR A N 1
ATOM 1575 C CA . TYR A 1 213 ? -2.439 5.307 5.497 1.00 98.50 213 TYR A CA 1
ATOM 1576 C C . TYR A 1 213 ? -1.753 6.277 4.541 1.00 98.50 213 TYR A C 1
ATOM 1578 O O . TYR A 1 213 ? -2.393 7.092 3.878 1.00 98.50 213 TYR A O 1
ATOM 1586 N N . GLY A 1 214 ? -0.432 6.179 4.434 1.00 97.06 214 GLY A N 1
ATOM 1587 C CA . GLY A 1 214 ? 0.320 6.911 3.425 1.00 97.06 214 GLY A CA 1
ATOM 1588 C C . GLY A 1 214 ? 0.453 6.093 2.144 1.00 97.06 214 GLY A C 1
ATOM 1589 O O . GLY A 1 214 ? 0.794 4.917 2.182 1.00 97.06 214 GLY A O 1
ATOM 1590 N N . HIS A 1 215 ? 0.222 6.696 0.983 1.00 94.94 215 HIS A N 1
ATOM 1591 C CA . HIS A 1 215 ? 0.422 5.984 -0.273 1.00 94.94 215 HIS A CA 1
ATOM 1592 C C . HIS A 1 215 ? 0.751 6.895 -1.456 1.00 94.94 215 HIS A C 1
ATOM 1594 O O . HIS A 1 215 ? 0.607 8.119 -1.422 1.00 94.94 215 HIS A O 1
ATOM 1600 N N . ARG A 1 216 ? 1.186 6.253 -2.542 1.00 86.75 216 ARG A N 1
ATOM 1601 C CA . ARG A 1 216 ? 1.297 6.828 -3.889 1.00 86.75 216 ARG A CA 1
ATOM 1602 C C . ARG A 1 216 ? 0.181 6.284 -4.786 1.00 86.75 216 ARG A C 1
ATOM 1604 O O . ARG A 1 216 ? -0.885 5.934 -4.286 1.00 86.75 216 ARG A O 1
ATOM 1611 N N . SER A 1 217 ? 0.393 6.261 -6.103 1.00 87.06 217 SER A N 1
ATOM 1612 C CA . SER A 1 217 ? -0.637 5.871 -7.068 1.00 87.06 217 SER A CA 1
ATOM 1613 C C . SER A 1 217 ? -1.103 4.433 -6.864 1.00 87.06 217 SER A C 1
ATOM 1615 O O . SER A 1 217 ? -2.290 4.239 -6.667 1.00 87.06 217 SER A O 1
ATOM 1617 N N . HIS A 1 218 ? -0.205 3.447 -6.818 1.00 91.25 218 HIS A N 1
ATOM 1618 C CA . HIS A 1 218 ? -0.610 2.053 -6.604 1.00 91.25 218 HIS A CA 1
ATOM 1619 C C . HIS A 1 218 ? -1.235 1.852 -5.226 1.00 91.25 218 HIS A C 1
ATOM 1621 O O . HIS A 1 218 ? -2.318 1.315 -5.124 1.00 91.25 218 HIS A O 1
ATOM 1627 N N . GLY A 1 219 ? -0.684 2.387 -4.138 1.00 92.75 219 GLY A N 1
ATOM 1628 C CA . GLY A 1 219 ? -1.353 2.218 -2.842 1.00 92.75 219 GLY A CA 1
ATOM 1629 C C . GLY A 1 219 ? -2.789 2.782 -2.769 1.00 92.75 219 GLY A C 1
ATOM 1630 O O . GLY A 1 219 ? -3.561 2.342 -1.915 1.00 92.75 219 GLY A O 1
ATOM 1631 N N . SER A 1 220 ? -3.216 3.670 -3.684 1.00 93.19 220 SER A N 1
ATOM 1632 C CA . SER A 1 220 ? -4.608 4.136 -3.707 1.00 93.19 220 SER A CA 1
ATOM 1633 C C . SER A 1 220 ? -5.617 3.062 -4.139 1.00 93.19 220 SER A C 1
ATOM 1635 O O . SER A 1 220 ? -6.810 3.267 -3.880 1.00 93.19 220 SER A O 1
ATOM 1637 N N . GLN A 1 221 ? -5.177 1.910 -4.685 1.00 94.38 221 GLN A N 1
ATOM 1638 C CA . GLN A 1 221 ? -6.065 0.800 -5.080 1.00 94.38 221 GLN A CA 1
ATOM 1639 C C . GLN A 1 221 ? -6.946 0.350 -3.910 1.00 94.38 221 GLN A C 1
ATOM 1641 O O . GLN A 1 221 ? -8.150 0.184 -4.084 1.00 94.38 221 GLN A O 1
ATOM 1646 N N . ILE A 1 222 ? -6.384 0.257 -2.696 1.00 96.56 222 ILE A N 1
ATOM 1647 C CA . ILE A 1 222 ? -7.120 -0.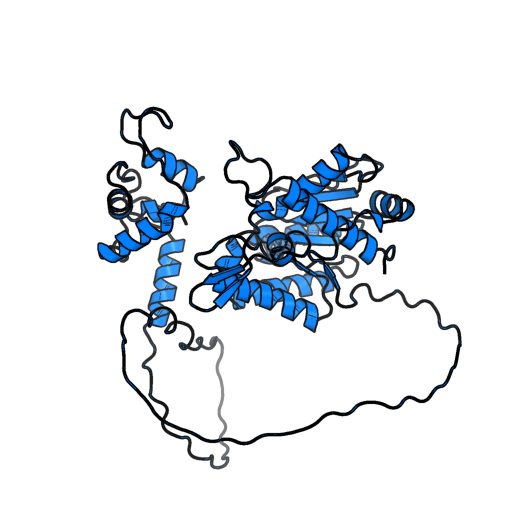139 -1.483 1.00 96.56 222 ILE A CA 1
ATOM 1648 C C . ILE A 1 222 ? -8.285 0.824 -1.222 1.00 96.56 222 ILE A C 1
ATOM 1650 O O . ILE A 1 222 ? -9.425 0.406 -1.027 1.00 96.56 222 ILE A O 1
ATOM 1654 N N . THR A 1 223 ? -8.034 2.137 -1.271 1.00 95.69 223 THR A N 1
ATOM 1655 C CA . THR A 1 223 ? -9.082 3.134 -0.990 1.00 95.69 223 THR A CA 1
ATOM 1656 C C . THR A 1 223 ? -10.134 3.209 -2.099 1.00 95.69 223 THR A C 1
ATOM 1658 O O . THR A 1 223 ? -11.307 3.453 -1.810 1.00 95.69 223 THR A O 1
ATOM 1661 N N . HIS A 1 224 ? -9.751 2.994 -3.363 1.00 94.75 224 HIS A N 1
ATOM 1662 C CA . HIS A 1 224 ? -10.699 2.910 -4.477 1.00 94.75 224 HIS A CA 1
ATOM 1663 C C . HIS A 1 224 ? -11.553 1.648 -4.392 1.00 94.75 224 HIS A C 1
ATOM 1665 O O . HIS A 1 224 ? -12.774 1.733 -4.527 1.00 94.75 224 HIS A O 1
ATOM 1671 N N . GLY A 1 225 ? -10.935 0.508 -4.091 1.00 95.88 225 GLY A N 1
ATOM 1672 C CA . GLY A 1 225 ? -11.618 -0.757 -3.869 1.00 95.88 225 GLY A CA 1
ATOM 1673 C C . GLY A 1 225 ? -12.610 -0.671 -2.720 1.00 95.88 225 GLY A C 1
ATOM 1674 O O . GLY A 1 225 ? -13.772 -1.012 -2.898 1.00 95.88 225 GLY A O 1
ATOM 1675 N N . ALA A 1 226 ? -12.212 -0.112 -1.576 1.00 97.50 226 ALA A N 1
ATOM 1676 C CA . ALA A 1 226 ? -13.091 0.015 -0.416 1.00 97.50 226 ALA A CA 1
ATOM 1677 C C . ALA A 1 226 ? -14.288 0.945 -0.690 1.00 97.50 226 ALA A C 1
ATOM 1679 O O . ALA A 1 226 ? -15.418 0.642 -0.305 1.00 97.50 226 ALA A O 1
ATOM 1680 N N . LYS A 1 227 ? -14.078 2.044 -1.434 1.00 96.06 227 LYS A N 1
ATOM 1681 C CA . LYS A 1 227 ? -15.178 2.888 -1.938 1.00 96.06 227 LYS A CA 1
ATOM 1682 C C . LYS A 1 227 ? -16.106 2.109 -2.872 1.00 96.06 227 LYS A C 1
ATOM 1684 O O . LYS A 1 227 ? -17.318 2.292 -2.793 1.00 96.06 227 LYS A O 1
ATOM 1689 N N . SER A 1 228 ? -15.554 1.262 -3.740 1.00 95.44 228 SER A N 1
ATOM 1690 C CA . SER A 1 228 ? -16.342 0.418 -4.641 1.00 95.44 228 SER A CA 1
ATOM 1691 C C . SER A 1 228 ? -17.174 -0.617 -3.878 1.00 95.44 228 SER A C 1
ATOM 1693 O O . SER A 1 228 ? -18.383 -0.699 -4.091 1.00 95.44 228 SER A O 1
ATOM 1695 N N . LEU A 1 229 ? -16.567 -1.338 -2.927 1.00 97.31 229 LEU A N 1
ATOM 1696 C CA . LEU A 1 229 ? -17.249 -2.312 -2.067 1.00 97.31 229 LEU A CA 1
ATOM 1697 C C . LEU A 1 229 ? -18.418 -1.669 -1.318 1.00 97.31 229 LEU A C 1
ATOM 1699 O O . LEU A 1 229 ? -19.532 -2.177 -1.389 1.00 97.31 229 LEU A O 1
ATOM 1703 N N . ARG A 1 230 ? -18.202 -0.501 -0.700 1.00 96.75 230 ARG A N 1
ATOM 1704 C CA . ARG A 1 230 ? -19.264 0.285 -0.053 1.00 96.75 230 ARG A CA 1
ATOM 1705 C C . ARG A 1 230 ? -20.407 0.637 -1.007 1.00 96.75 230 ARG A C 1
ATOM 1707 O O . ARG A 1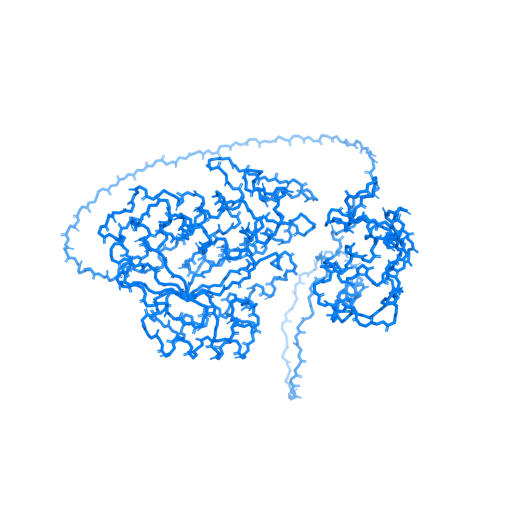 230 ? -21.568 0.612 -0.614 1.00 96.75 230 ARG A O 1
ATOM 1714 N N . ASN A 1 231 ? -20.090 1.036 -2.239 1.00 95.88 231 ASN A N 1
ATOM 1715 C CA . ASN A 1 231 ? -21.109 1.408 -3.222 1.00 95.88 231 ASN A CA 1
ATOM 1716 C C . ASN A 1 231 ? -21.929 0.190 -3.689 1.00 95.88 231 ASN A C 1
ATOM 1718 O O . ASN A 1 231 ? -23.080 0.359 -4.081 1.00 95.88 231 ASN A O 1
ATOM 1722 N N . LYS A 1 232 ? -21.344 -1.016 -3.657 1.00 96.25 232 LYS A N 1
ATOM 1723 C CA . LYS A 1 232 ? -22.027 -2.280 -3.970 1.00 96.25 232 LYS A CA 1
ATOM 1724 C C . LYS A 1 232 ? -22.863 -2.794 -2.800 1.00 96.25 232 LYS A C 1
ATOM 1726 O O . LYS A 1 232 ? -23.956 -3.305 -3.019 1.00 96.25 232 LYS A O 1
ATOM 1731 N N . ASP A 1 233 ? -22.356 -2.659 -1.579 1.00 96.44 233 ASP A N 1
ATOM 1732 C CA . ASP A 1 233 ? -23.017 -3.105 -0.358 1.00 96.44 233 ASP A CA 1
ATOM 1733 C C . ASP A 1 233 ? -22.681 -2.154 0.802 1.00 96.44 233 ASP A C 1
ATOM 1735 O O . ASP A 1 233 ? -21.533 -2.041 1.246 1.00 96.44 233 ASP A O 1
ATOM 1739 N N . ALA A 1 234 ? -23.710 -1.476 1.315 1.00 94.88 234 ALA A N 1
ATOM 1740 C CA . ALA A 1 234 ? -23.578 -0.467 2.361 1.00 94.88 234 ALA A CA 1
ATOM 1741 C C . ALA A 1 234 ? -23.025 -1.026 3.685 1.00 94.88 234 ALA A C 1
ATOM 1743 O O . ALA A 1 234 ? -22.552 -0.245 4.516 1.00 94.88 234 ALA A O 1
ATOM 1744 N N . LYS A 1 235 ? -23.040 -2.353 3.898 1.00 95.94 235 LYS A N 1
ATOM 1745 C CA . LYS A 1 235 ? -22.475 -2.961 5.113 1.00 95.94 235 LYS A CA 1
ATOM 1746 C C . LYS A 1 235 ? -20.965 -2.726 5.243 1.00 95.94 235 LYS A C 1
ATOM 1748 O O . LYS A 1 235 ? -20.491 -2.548 6.367 1.00 95.94 235 LYS A O 1
ATOM 1753 N N . TYR A 1 236 ? -20.245 -2.609 4.119 1.00 97.44 236 TYR A N 1
ATOM 1754 C CA . TYR A 1 236 ? -18.819 -2.253 4.049 1.00 97.44 236 TYR A CA 1
ATOM 1755 C C . TYR A 1 236 ? -18.607 -0.733 4.063 1.00 97.44 236 TYR A C 1
ATOM 1757 O O . TYR A 1 236 ? -17.798 -0.194 3.305 1.00 97.44 236 TYR A O 1
ATOM 1765 N N . GLY A 1 237 ? -19.368 -0.023 4.903 1.00 97.56 237 GLY A N 1
ATOM 1766 C CA . GLY A 1 237 ? -19.255 1.419 5.103 1.00 97.56 237 GLY A CA 1
ATOM 1767 C C . GLY A 1 237 ? -17.793 1.850 5.216 1.00 97.56 237 GLY A C 1
ATOM 1768 O O . GLY A 1 237 ? -17.068 1.375 6.084 1.00 97.56 237 GLY A O 1
ATOM 1769 N N . PHE A 1 238 ? -17.360 2.753 4.338 1.00 98.31 238 PHE A N 1
ATOM 1770 C CA . PHE A 1 238 ? -15.972 3.202 4.245 1.00 98.31 238 PHE A CA 1
ATOM 1771 C C . PHE A 1 238 ? -15.916 4.695 3.951 1.00 98.31 238 PHE A C 1
ATOM 1773 O O . PHE A 1 238 ? -16.612 5.191 3.056 1.00 98.31 238 PHE A O 1
ATOM 1780 N N . GLN A 1 239 ? -15.053 5.410 4.661 1.00 97.75 239 GLN A N 1
ATOM 1781 C CA . GLN A 1 239 ? -14.773 6.804 4.382 1.00 97.75 239 GLN A CA 1
ATOM 1782 C C . GLN A 1 239 ? -13.283 7.081 4.522 1.00 97.75 239 GLN A C 1
ATOM 1784 O O . GLN A 1 239 ? -12.636 6.664 5.479 1.00 97.75 239 GLN A O 1
ATOM 1789 N N . THR A 1 240 ? -12.763 7.865 3.580 1.00 95.44 240 THR A N 1
ATOM 1790 C CA . THR A 1 240 ? -11.398 8.372 3.647 1.00 95.44 240 THR A CA 1
ATOM 1791 C C . THR A 1 240 ? -11.363 9.897 3.669 1.00 95.44 240 THR A C 1
ATOM 1793 O O . THR A 1 240 ? -12.207 10.549 3.045 1.00 95.44 240 THR A O 1
ATOM 1796 N N . GLY A 1 241 ? -10.410 10.452 4.413 1.00 92.31 241 GLY A N 1
ATOM 1797 C CA . GLY A 1 241 ? -10.025 11.861 4.402 1.00 92.31 241 GLY A CA 1
ATOM 1798 C C . GLY A 1 241 ? -8.520 11.973 4.165 1.00 92.31 241 GLY A C 1
ATOM 1799 O O . GLY A 1 241 ? -7.775 11.093 4.581 1.00 92.31 241 GLY A O 1
ATOM 1800 N N . TYR A 1 242 ? -8.067 13.022 3.479 1.00 86.12 242 TYR A N 1
ATOM 1801 C CA . TYR A 1 242 ? -6.647 13.165 3.128 1.00 86.12 242 TYR A CA 1
ATOM 1802 C C . TYR A 1 242 ? -5.859 14.117 4.040 1.00 86.12 242 TYR A C 1
ATOM 1804 O O . TYR A 1 242 ? -4.644 14.005 4.118 1.00 86.12 242 TYR A O 1
ATOM 1812 N N . MET A 1 243 ? -6.533 15.020 4.761 1.00 87.50 243 MET A N 1
ATOM 1813 C CA . MET A 1 243 ? -5.926 15.957 5.730 1.00 87.50 243 MET A CA 1
ATOM 1814 C C . MET A 1 243 ? -6.489 15.771 7.148 1.00 87.50 243 MET A C 1
ATOM 1816 O O . MET A 1 243 ? -6.487 16.700 7.952 1.00 87.50 243 MET A O 1
ATOM 1820 N N . GLY A 1 244 ? -7.046 14.599 7.448 1.00 93.81 244 GLY A N 1
ATOM 1821 C CA . GLY A 1 244 ? -7.604 14.313 8.762 1.00 93.81 244 GLY A CA 1
ATOM 1822 C C . GLY A 1 244 ? -8.462 13.059 8.789 1.00 93.81 244 GLY A C 1
ATOM 1823 O O . GLY A 1 244 ? -8.850 12.515 7.750 1.00 93.81 244 GLY A O 1
ATOM 1824 N N . ILE A 1 245 ? -8.797 12.639 10.007 1.00 96.06 245 ILE A N 1
ATOM 1825 C CA . ILE A 1 245 ? -9.731 11.544 10.255 1.00 96.06 245 ILE A CA 1
ATOM 1826 C C . ILE A 1 245 ? -11.124 11.967 9.762 1.00 96.06 245 ILE A C 1
ATOM 1828 O O . ILE A 1 245 ? -11.665 12.971 10.235 1.00 96.06 245 ILE A O 1
ATOM 1832 N N . PRO A 1 246 ? -11.742 11.224 8.831 1.00 95.31 246 PRO A N 1
ATOM 1833 C CA . PRO A 1 246 ? -13.099 11.524 8.405 1.00 95.31 246 PRO A CA 1
ATOM 1834 C C . PRO A 1 246 ? -14.110 11.259 9.529 1.00 95.31 246 PRO A C 1
ATOM 1836 O O . PRO A 1 246 ? -13.986 10.290 10.273 1.00 95.31 246 PRO A O 1
ATOM 1839 N N . ASN A 1 247 ? -15.157 12.082 9.615 1.00 90.94 247 ASN A N 1
ATOM 1840 C CA . ASN A 1 247 ? -16.178 12.001 10.667 1.00 90.94 247 ASN A CA 1
ATOM 1841 C C . ASN A 1 247 ? -17.523 11.447 10.156 1.00 90.94 247 ASN A C 1
ATOM 1843 O O . ASN A 1 247 ? -18.574 12.052 10.358 1.00 90.94 247 ASN A O 1
ATOM 1847 N N . THR A 1 248 ? -17.496 10.330 9.427 1.00 91.88 248 THR A N 1
ATOM 1848 C CA . THR A 1 248 ? -18.716 9.688 8.908 1.00 91.88 248 THR A CA 1
ATOM 1849 C C . THR A 1 248 ? -19.128 8.533 9.825 1.00 91.88 248 THR A C 1
ATOM 1851 O O . THR A 1 248 ? -18.383 7.556 9.908 1.00 91.88 248 THR A O 1
ATOM 1854 N N . PRO A 1 249 ? -20.290 8.609 10.505 1.00 88.81 249 PRO A N 1
ATOM 1855 C CA . PRO A 1 249 ? -20.798 7.509 11.320 1.00 88.81 249 PRO A CA 1
ATOM 1856 C C . PRO A 1 249 ? -21.051 6.250 10.488 1.00 88.81 249 PRO A C 1
ATOM 1858 O O . PRO A 1 249 ? -21.456 6.339 9.330 1.00 88.81 249 PRO A O 1
ATOM 1861 N N . GLY A 1 250 ? -20.849 5.077 11.091 1.00 93.69 250 GLY A N 1
ATOM 1862 C CA . GLY A 1 250 ? -21.119 3.800 10.426 1.00 93.69 250 GLY A CA 1
ATOM 1863 C C . GLY A 1 250 ? -20.197 3.516 9.238 1.00 93.69 250 GLY A C 1
ATOM 1864 O O . GLY A 1 250 ? -20.599 2.810 8.315 1.00 93.69 250 GLY A O 1
ATOM 1865 N N . ALA A 1 251 ? -18.978 4.056 9.241 1.00 97.50 251 ALA A N 1
ATOM 1866 C CA . ALA A 1 251 ? -17.969 3.784 8.228 1.00 97.50 251 ALA A CA 1
ATOM 1867 C C . ALA A 1 251 ? -16.604 3.521 8.871 1.00 97.50 251 ALA A C 1
ATOM 1869 O O . ALA A 1 251 ? -16.249 4.165 9.854 1.00 97.50 251 ALA A O 1
ATOM 1870 N N . LEU A 1 252 ? -15.818 2.619 8.280 1.00 98.31 252 LEU A N 1
ATOM 1871 C CA . LEU A 1 252 ? -14.401 2.480 8.582 1.00 98.31 252 LEU A CA 1
ATOM 1872 C C . LEU A 1 252 ? -13.711 3.773 8.148 1.00 98.31 252 LEU A C 1
ATOM 1874 O O . LEU A 1 252 ? -13.8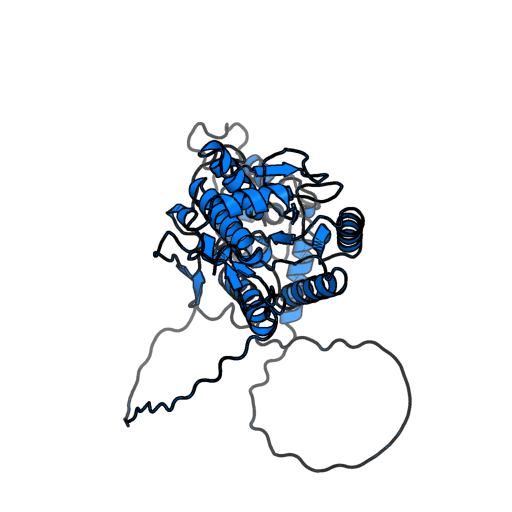61 4.210 7.001 1.00 98.31 252 LEU A O 1
ATOM 1878 N N . ARG A 1 253 ? -12.997 4.402 9.080 1.00 98.12 253 ARG A N 1
ATOM 1879 C CA . ARG A 1 253 ? -12.405 5.729 8.897 1.00 98.12 253 ARG A CA 1
ATOM 1880 C C . ARG A 1 253 ? -10.923 5.593 8.587 1.00 98.12 253 ARG A C 1
ATOM 1882 O O . ARG A 1 253 ? -10.161 5.078 9.400 1.00 98.12 253 ARG A O 1
ATOM 1889 N N . VAL A 1 254 ? -10.518 6.101 7.426 1.00 98.44 254 VAL A N 1
ATOM 1890 C CA . VAL A 1 254 ? -9.119 6.078 6.986 1.00 98.44 254 VAL A CA 1
ATOM 1891 C C . VAL A 1 254 ? -8.618 7.487 6.698 1.00 98.44 254 VAL A C 1
ATOM 1893 O O . VAL A 1 254 ? -9.093 8.143 5.768 1.00 98.44 254 VAL A O 1
ATOM 1896 N N . TRP A 1 255 ? -7.623 7.950 7.451 1.00 98.00 255 TRP A N 1
ATOM 1897 C CA . TRP A 1 255 ? -6.831 9.107 7.048 1.00 98.00 255 TRP A CA 1
ATOM 1898 C C . TRP A 1 255 ? -5.800 8.649 6.011 1.00 98.00 255 TRP A C 1
ATOM 1900 O O . TRP A 1 255 ? -4.740 8.142 6.361 1.00 98.00 255 TRP A O 1
ATOM 1910 N N . ALA A 1 256 ? -6.128 8.809 4.727 1.00 96.69 256 ALA A N 1
ATOM 1911 C CA . ALA A 1 256 ? -5.264 8.441 3.610 1.00 96.69 256 ALA A CA 1
ATOM 1912 C C . ALA A 1 256 ? -4.435 9.650 3.141 1.00 96.69 256 ALA A C 1
ATOM 1914 O O . ALA A 1 256 ? -4.774 10.312 2.158 1.00 96.69 256 ALA A O 1
ATOM 1915 N N . GLY A 1 257 ? -3.402 10.005 3.902 1.00 95.31 257 GLY A N 1
ATOM 1916 C CA . GLY A 1 257 ? -2.574 11.173 3.624 1.00 95.31 257 GLY A CA 1
ATOM 1917 C C . GLY A 1 257 ? -1.773 11.645 4.831 1.00 95.31 257 GLY A C 1
ATOM 1918 O O . GLY A 1 257 ? -1.775 11.019 5.879 1.00 95.31 257 GLY A O 1
ATOM 1919 N N . MET A 1 258 ? -1.106 12.778 4.657 1.00 94.88 258 MET A N 1
ATOM 1920 C CA . MET A 1 258 ? -0.394 13.554 5.673 1.00 94.88 258 MET A CA 1
ATOM 1921 C C . MET A 1 258 ? -1.129 14.884 5.907 1.00 94.88 258 MET A C 1
ATOM 1923 O O . MET A 1 258 ? -2.160 15.147 5.287 1.00 94.88 258 MET A O 1
ATOM 1927 N N . VAL A 1 259 ? -0.613 15.776 6.756 1.00 88.50 259 VAL A N 1
ATOM 1928 C CA . VAL A 1 259 ? -1.281 17.056 7.071 1.00 88.50 259 VAL A CA 1
ATOM 1929 C C . VAL A 1 259 ? -1.476 17.915 5.822 1.00 88.50 259 VAL A C 1
ATOM 1931 O O . VAL A 1 259 ? -2.444 18.664 5.729 1.00 88.50 259 VAL A O 1
ATOM 1934 N N . THR A 1 260 ? -0.575 17.806 4.843 1.00 81.50 260 THR A N 1
ATOM 1935 C CA . THR A 1 260 ? -0.556 18.686 3.662 1.00 81.50 260 THR A CA 1
ATOM 1936 C C . THR A 1 260 ? -0.758 17.979 2.321 1.00 81.50 260 THR A C 1
ATOM 1938 O O . THR A 1 260 ? -0.737 18.638 1.279 1.00 81.50 260 THR A O 1
ATOM 1941 N N . THR A 1 261 ? -0.902 16.650 2.286 1.00 87.75 261 THR A N 1
ATOM 1942 C CA . THR A 1 261 ? -0.929 15.909 1.014 1.00 87.75 261 THR A CA 1
ATOM 1943 C C . THR A 1 261 ? -1.562 14.527 1.133 1.00 87.75 261 THR A C 1
ATOM 1945 O O . THR A 1 261 ? -1.403 13.863 2.145 1.00 87.75 261 THR A O 1
ATOM 1948 N N . ASP A 1 262 ? -2.177 14.047 0.061 1.00 86.00 262 ASP A N 1
ATOM 1949 C CA . ASP A 1 262 ? -2.539 12.639 -0.166 1.00 86.00 262 ASP A CA 1
ATOM 1950 C C . ASP A 1 262 ? -1.473 11.862 -0.962 1.00 86.00 262 ASP A C 1
ATOM 1952 O O . ASP A 1 262 ? -1.471 10.636 -0.979 1.00 86.00 262 ASP A O 1
ATOM 1956 N N . ALA A 1 263 ? -0.531 12.553 -1.609 1.00 88.69 263 ALA A N 1
ATOM 1957 C CA . ALA A 1 263 ? 0.560 11.948 -2.368 1.00 88.69 263 ALA A CA 1
ATOM 1958 C C . ALA A 1 263 ? 1.795 11.721 -1.478 1.00 88.69 263 ALA A C 1
ATOM 1960 O O . ALA A 1 263 ? 2.812 12.422 -1.577 1.00 88.69 263 ALA A O 1
ATOM 1961 N N . VAL A 1 264 ? 1.717 10.723 -0.602 1.00 94.75 264 VAL A N 1
ATOM 1962 C CA . VAL A 1 264 ? 2.720 10.461 0.438 1.00 94.75 264 VAL A CA 1
ATOM 1963 C C . VAL A 1 264 ? 3.895 9.661 -0.133 1.00 94.75 264 VAL A C 1
ATOM 1965 O O . VAL A 1 264 ? 3.842 8.444 -0.268 1.00 94.75 264 VAL A O 1
ATOM 1968 N N . SER A 1 265 ? 4.982 10.343 -0.504 1.00 94.62 265 SER A N 1
ATOM 1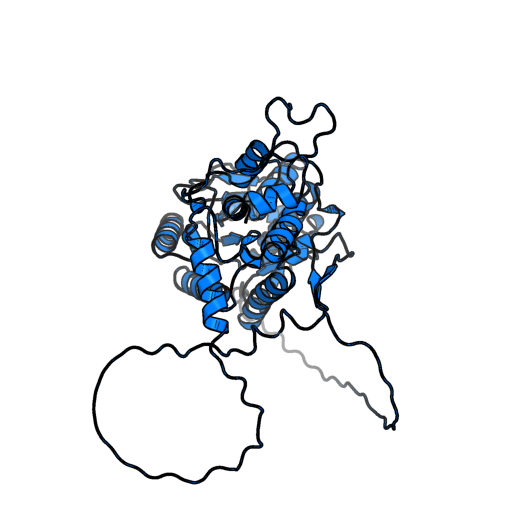969 C CA . SER A 1 265 ? 6.258 9.693 -0.861 1.00 94.62 265 SER A CA 1
ATOM 1970 C C . SER A 1 265 ? 6.977 9.126 0.365 1.00 94.62 265 SER A C 1
ATOM 1972 O O . SER A 1 265 ? 6.723 9.593 1.470 1.00 94.62 265 SER A O 1
ATOM 1974 N N . ALA A 1 266 ? 7.969 8.254 0.156 1.00 95.94 266 ALA A N 1
ATOM 1975 C CA . ALA A 1 266 ? 8.855 7.742 1.209 1.00 95.94 266 ALA A CA 1
ATOM 1976 C C . ALA A 1 266 ? 9.379 8.848 2.147 1.00 95.94 266 ALA A C 1
ATOM 1978 O O . ALA A 1 266 ? 9.211 8.761 3.360 1.00 95.94 266 ALA A O 1
ATOM 1979 N N . ALA A 1 267 ? 9.883 9.957 1.588 1.00 96.19 267 ALA A N 1
ATOM 1980 C CA . ALA A 1 267 ? 10.386 11.100 2.362 1.00 96.19 267 ALA A CA 1
ATOM 1981 C C . ALA A 1 267 ? 9.341 11.754 3.282 1.00 96.19 267 ALA A C 1
ATOM 1983 O O . ALA A 1 267 ? 9.709 12.441 4.226 1.00 96.19 267 ALA A O 1
ATOM 1984 N N . LYS A 1 268 ? 8.045 11.571 3.018 1.00 96.19 268 LYS A N 1
ATOM 1985 C CA . LYS A 1 268 ? 6.962 12.114 3.846 1.00 96.19 268 LYS A CA 1
ATOM 1986 C C . LYS A 1 268 ? 6.486 11.143 4.926 1.00 96.19 268 LYS A C 1
ATOM 1988 O O . LYS A 1 268 ? 5.653 11.543 5.721 1.00 96.19 268 LYS A O 1
ATOM 1993 N N . TYR A 1 269 ? 6.977 9.904 4.944 1.00 97.69 269 TYR A N 1
ATOM 1994 C CA . TYR A 1 269 ? 6.542 8.883 5.899 1.00 97.69 269 TYR A CA 1
ATOM 1995 C C . TYR A 1 269 ? 7.717 8.300 6.696 1.00 97.69 269 TYR A C 1
ATOM 1997 O O . TYR A 1 269 ? 7.696 8.373 7.917 1.00 97.69 269 TYR A O 1
ATOM 2005 N N . TRP A 1 270 ? 8.748 7.761 6.033 1.00 97.38 270 TRP A N 1
ATOM 2006 C CA . TRP A 1 270 ? 9.840 7.027 6.699 1.00 97.38 270 TRP A CA 1
ATOM 2007 C C . TRP A 1 270 ? 11.263 7.467 6.304 1.00 97.38 270 TRP A C 1
ATOM 2009 O O . TRP A 1 270 ? 12.196 7.253 7.064 1.00 97.38 270 TRP A O 1
ATOM 2019 N N . ASP A 1 271 ? 11.466 8.086 5.139 1.00 96.81 271 ASP A N 1
ATOM 2020 C CA . ASP A 1 271 ? 12.818 8.333 4.585 1.00 96.81 271 ASP A CA 1
ATOM 2021 C C . ASP A 1 271 ? 13.398 9.712 4.965 1.00 96.81 271 ASP A C 1
ATOM 2023 O O . ASP A 1 271 ? 14.539 10.039 4.650 1.00 96.81 271 ASP A O 1
ATOM 2027 N N . SER A 1 272 ? 12.625 10.574 5.635 1.00 95.81 272 SER A N 1
ATOM 2028 C CA . SER A 1 272 ? 13.150 11.859 6.105 1.00 95.81 272 SER A CA 1
ATOM 2029 C C . SER A 1 272 ? 12.648 12.236 7.486 1.00 95.81 272 SER A C 1
ATOM 2031 O O . SER A 1 272 ? 11.501 11.973 7.841 1.00 95.81 272 SER A O 1
ATOM 2033 N N . GLU A 1 273 ? 13.493 12.958 8.220 1.00 93.31 273 GLU A N 1
ATOM 2034 C CA . GLU A 1 273 ? 13.174 13.487 9.546 1.00 93.31 273 GLU A CA 1
ATOM 2035 C C . GLU A 1 273 ? 11.937 14.398 9.528 1.00 93.31 273 GLU A C 1
ATOM 2037 O O . GLU A 1 273 ? 11.133 14.385 10.452 1.00 93.31 273 GLU A O 1
ATOM 2042 N N . ALA A 1 274 ? 11.737 15.172 8.455 1.00 95.50 274 ALA A N 1
ATOM 2043 C CA . ALA A 1 274 ? 10.556 16.023 8.322 1.00 95.50 274 ALA A CA 1
ATOM 2044 C C . ALA A 1 274 ? 9.268 15.194 8.185 1.00 95.50 274 ALA A C 1
ATOM 2046 O O . ALA A 1 274 ? 8.273 15.508 8.833 1.00 95.50 274 ALA A O 1
ATOM 2047 N N . GLY A 1 275 ? 9.303 14.127 7.379 1.00 95.94 275 GLY A N 1
ATOM 2048 C CA . GLY A 1 275 ? 8.180 13.201 7.231 1.00 95.94 275 GLY A CA 1
ATOM 2049 C C . GLY A 1 275 ? 7.883 12.441 8.521 1.00 95.94 275 GLY A C 1
ATOM 2050 O O . GLY A 1 275 ? 6.731 12.366 8.936 1.00 95.94 275 GLY A O 1
ATOM 2051 N N . LEU A 1 276 ? 8.927 11.963 9.201 1.00 98.06 276 LEU A N 1
ATOM 2052 C CA . LEU A 1 276 ? 8.800 11.305 10.501 1.00 98.06 276 LEU A CA 1
ATOM 2053 C C . LEU A 1 276 ? 8.198 12.238 11.553 1.00 98.06 276 LEU A C 1
ATOM 2055 O O . LEU A 1 276 ? 7.290 11.839 12.270 1.00 98.06 276 LEU A O 1
ATOM 2059 N N . ASN A 1 277 ? 8.631 13.498 11.616 1.00 97.69 277 ASN A N 1
ATOM 2060 C CA . ASN A 1 277 ? 8.067 14.470 12.555 1.00 97.69 277 ASN A CA 1
ATOM 2061 C C . ASN A 1 277 ? 6.608 14.831 12.241 1.00 97.69 277 ASN A C 1
ATOM 2063 O O . ASN A 1 277 ? 5.814 15.026 13.165 1.00 97.69 277 ASN A O 1
ATOM 2067 N N . GLU A 1 278 ? 6.224 14.877 10.963 1.00 97.06 278 GLU A N 1
ATOM 2068 C CA . GLU A 1 278 ? 4.821 15.044 10.566 1.00 97.06 278 GLU A CA 1
ATOM 2069 C C . GLU A 1 278 ? 3.983 13.824 10.984 1.00 97.06 278 GLU A C 1
ATOM 2071 O O . GLU A 1 278 ? 2.948 13.995 11.628 1.00 97.06 278 GLU A O 1
ATOM 2076 N N . LEU A 1 279 ? 4.468 12.601 10.735 1.00 98.12 279 LEU A N 1
ATOM 2077 C CA . LEU A 1 279 ? 3.816 11.360 11.168 1.00 98.12 279 LEU A CA 1
ATOM 2078 C C . LEU A 1 279 ? 3.676 11.282 12.695 1.00 98.12 279 LEU A C 1
ATOM 2080 O O . LEU A 1 279 ? 2.584 11.028 13.200 1.00 98.12 279 LEU A O 1
ATOM 2084 N N . ARG A 1 280 ? 4.746 11.577 13.441 1.00 98.31 280 ARG A N 1
ATOM 2085 C CA . ARG A 1 280 ? 4.726 11.650 14.911 1.00 98.31 280 ARG A CA 1
ATOM 2086 C C . ARG A 1 280 ? 3.670 12.625 15.409 1.00 98.31 280 ARG A C 1
ATOM 2088 O O . ARG A 1 280 ? 2.934 12.314 16.343 1.00 98.31 280 ARG A O 1
ATOM 2095 N N . THR A 1 281 ? 3.563 13.789 14.768 1.00 97.88 281 THR A N 1
ATOM 2096 C CA . THR A 1 281 ? 2.549 14.799 15.099 1.00 97.88 281 THR A CA 1
ATOM 2097 C C . THR A 1 281 ? 1.138 14.272 14.846 1.00 97.88 281 THR A C 1
ATOM 2099 O O . THR A 1 281 ? 0.255 14.473 15.679 1.00 97.88 281 THR A O 1
ATOM 2102 N N . ILE A 1 282 ? 0.917 13.577 13.724 1.00 97.69 282 ILE A N 1
ATOM 2103 C CA . ILE A 1 282 ? -0.368 12.944 13.408 1.00 97.69 282 ILE A CA 1
ATOM 2104 C C . ILE A 1 282 ? -0.743 11.931 14.491 1.00 97.69 282 ILE A C 1
ATOM 2106 O O . ILE A 1 282 ? -1.823 12.052 15.066 1.00 97.69 282 ILE A O 1
ATOM 2110 N N . LEU A 1 283 ? 0.139 10.979 14.804 1.00 98.44 283 LEU A N 1
ATOM 2111 C CA . LEU A 1 283 ? -0.151 9.904 15.757 1.00 98.44 283 LEU A CA 1
ATOM 2112 C C . LEU A 1 283 ? -0.322 10.435 17.188 1.00 98.44 283 LEU A C 1
ATOM 2114 O O . LEU A 1 283 ? -1.289 10.086 17.859 1.00 98.44 283 LEU A O 1
ATOM 2118 N N . THR A 1 284 ? 0.532 11.368 17.623 1.00 98.12 284 THR A N 1
ATOM 2119 C CA . THR A 1 284 ? 0.441 11.989 18.960 1.00 98.12 284 THR A CA 1
ATOM 2120 C C . THR A 1 284 ? -0.866 12.757 19.152 1.00 98.12 284 THR A C 1
ATOM 2122 O O . THR A 1 284 ? -1.503 12.659 20.199 1.00 98.12 284 THR A O 1
ATOM 2125 N N . ASN A 1 285 ? -1.298 13.517 18.141 1.00 97.81 285 ASN A N 1
ATOM 2126 C CA . ASN A 1 285 ? -2.525 14.312 18.234 1.00 97.81 285 ASN A CA 1
ATOM 2127 C C . ASN A 1 285 ? -3.798 13.479 18.031 1.00 97.81 285 ASN A C 1
ATOM 2129 O O . ASN A 1 285 ? -4.899 13.985 18.250 1.00 97.81 285 ASN A O 1
ATOM 2133 N N . ASN A 1 286 ? -3.669 12.226 17.593 1.00 97.62 286 ASN A N 1
ATOM 2134 C CA . ASN A 1 286 ? -4.792 11.356 17.276 1.00 97.62 286 ASN A CA 1
ATOM 2135 C C . ASN A 1 286 ? -4.574 9.957 17.877 1.00 97.62 286 ASN A C 1
ATOM 2137 O O . ASN A 1 286 ? -4.482 8.983 17.129 1.00 97.62 286 ASN A O 1
ATOM 2141 N N . PRO A 1 287 ? -4.583 9.818 19.217 1.00 96.81 287 PRO A N 1
ATOM 2142 C CA . PRO A 1 287 ? -4.336 8.541 19.901 1.00 96.81 287 PRO A CA 1
ATOM 2143 C C . PRO A 1 287 ? -5.416 7.470 19.650 1.00 96.81 287 PRO A C 1
ATOM 2145 O O . PRO A 1 287 ? -5.328 6.365 20.165 1.00 96.81 287 PRO A O 1
ATOM 2148 N N . SER A 1 288 ? -6.461 7.793 18.881 1.00 96.25 288 SER A N 1
ATOM 2149 C CA . SER A 1 288 ? -7.472 6.834 18.417 1.00 96.25 288 SER A CA 1
ATOM 2150 C C . SER A 1 288 ? -7.092 6.133 17.107 1.00 96.25 288 SER A C 1
ATOM 2152 O O . SER A 1 288 ? -7.799 5.220 16.685 1.00 96.25 288 SER A O 1
ATOM 2154 N N . ILE A 1 289 ? -6.004 6.550 16.445 1.00 98.38 289 ILE A N 1
ATOM 2155 C CA . ILE A 1 289 ? -5.433 5.817 15.312 1.00 98.38 289 ILE A CA 1
ATOM 2156 C C . ILE A 1 289 ? -4.852 4.513 15.844 1.00 98.38 289 ILE A C 1
ATOM 2158 O O . ILE A 1 289 ? -3.957 4.529 16.681 1.00 98.38 289 ILE A O 1
ATOM 2162 N N . ARG A 1 290 ? -5.356 3.393 15.329 1.00 97.88 290 ARG A N 1
ATOM 2163 C CA . ARG A 1 290 ? -4.961 2.053 15.770 1.00 97.88 290 ARG A CA 1
ATOM 2164 C C . ARG A 1 290 ? -3.949 1.397 14.843 1.00 97.88 290 ARG A C 1
ATOM 2166 O O . ARG A 1 290 ? -3.087 0.654 15.297 1.00 97.88 290 ARG A O 1
ATOM 2173 N N . TYR A 1 291 ? -4.032 1.713 13.553 1.00 98.69 291 TYR A N 1
ATOM 2174 C CA . TYR A 1 291 ? -3.152 1.161 12.529 1.00 98.69 291 TYR A CA 1
ATOM 2175 C C . TYR A 1 291 ? -2.503 2.270 11.714 1.00 98.69 291 TYR A C 1
ATOM 2177 O O . TYR A 1 291 ? -3.168 3.247 11.358 1.00 98.69 291 TYR A O 1
ATOM 2185 N N . SER A 1 292 ? -1.231 2.087 11.363 1.00 98.69 292 SER A N 1
ATOM 2186 C CA . SER A 1 292 ? -0.529 2.953 10.417 1.00 98.69 292 SER A CA 1
ATOM 2187 C C . SER A 1 292 ? 0.192 2.129 9.354 1.00 98.69 292 SER A C 1
ATOM 2189 O O . SER A 1 292 ? 0.947 1.216 9.672 1.00 98.69 292 SER A O 1
ATOM 2191 N N . ALA A 1 293 ? -0.014 2.459 8.083 1.00 98.50 293 ALA A N 1
ATOM 2192 C CA . ALA A 1 293 ? 0.615 1.756 6.967 1.00 98.50 293 ALA A CA 1
ATOM 2193 C C . ALA A 1 293 ? 1.154 2.734 5.918 1.00 98.50 293 ALA A C 1
ATOM 2195 O O . ALA A 1 293 ? 0.637 3.845 5.758 1.00 98.50 293 ALA A O 1
ATOM 2196 N N . TRP A 1 294 ? 2.170 2.302 5.168 1.00 98.31 294 TRP A N 1
ATOM 2197 C CA . TRP A 1 294 ? 2.645 3.017 3.987 1.00 98.31 294 TRP A CA 1
ATOM 2198 C C . TRP A 1 294 ? 2.849 2.070 2.810 1.00 98.31 294 TRP A C 1
ATOM 2200 O O . TRP A 1 294 ? 3.576 1.086 2.929 1.00 98.31 294 TRP A O 1
ATOM 2210 N N . ALA A 1 295 ? 2.231 2.386 1.673 1.00 96.81 295 ALA A N 1
ATOM 2211 C CA . ALA A 1 295 ? 2.302 1.553 0.481 1.00 96.81 295 ALA A CA 1
ATOM 2212 C C . ALA A 1 295 ? 3.340 2.047 -0.525 1.00 96.81 295 ALA A C 1
ATOM 2214 O O . ALA A 1 295 ? 3.275 3.183 -1.014 1.00 96.81 295 ALA A O 1
ATOM 2215 N N . TRP A 1 296 ? 4.216 1.124 -0.914 1.00 94.88 296 TRP A N 1
ATOM 2216 C CA . TRP A 1 296 ? 5.080 1.261 -2.075 1.00 94.88 296 TRP A CA 1
ATOM 2217 C C . TRP A 1 296 ? 4.266 1.359 -3.368 1.00 94.88 296 TRP A C 1
ATOM 2219 O O . TRP A 1 296 ? 3.192 0.778 -3.521 1.00 94.88 296 TRP A O 1
ATOM 2229 N N . SER A 1 297 ? 4.821 2.068 -4.339 1.00 90.94 297 SER A N 1
ATOM 2230 C CA . SER A 1 297 ? 4.420 2.024 -5.743 1.00 90.94 297 SER A CA 1
ATOM 2231 C C . SER A 1 297 ? 5.591 1.461 -6.575 1.00 90.94 297 SER A C 1
ATOM 2233 O O . SER A 1 297 ? 6.487 0.810 -6.029 1.00 90.94 297 SER A O 1
ATOM 2235 N N . PHE A 1 298 ? 5.617 1.676 -7.895 1.00 88.06 298 PHE A N 1
ATOM 2236 C CA . PHE A 1 298 ? 6.650 1.151 -8.796 1.00 88.06 298 PHE A CA 1
ATOM 2237 C C . PHE A 1 298 ? 8.092 1.492 -8.376 1.00 88.06 298 PHE A C 1
ATOM 2239 O O . PHE A 1 298 ? 9.033 0.837 -8.824 1.00 88.06 298 PHE A O 1
ATOM 2246 N N . GLU A 1 299 ? 8.311 2.509 -7.533 1.00 89.56 299 GLU A N 1
ATOM 2247 C CA . GLU A 1 299 ? 9.639 2.916 -7.077 1.00 89.56 299 GLU A CA 1
ATOM 2248 C C . GLU A 1 299 ? 10.399 1.803 -6.353 1.00 89.56 299 GLU A C 1
ATOM 2250 O O . GLU A 1 299 ? 11.632 1.828 -6.399 1.00 89.56 299 GLU A O 1
ATOM 2255 N N . ILE A 1 300 ? 9.705 0.818 -5.760 1.00 94.25 300 ILE A N 1
ATOM 2256 C CA . ILE A 1 300 ? 10.340 -0.344 -5.118 1.00 94.25 300 ILE A CA 1
ATOM 2257 C C . ILE A 1 300 ? 11.264 -1.100 -6.080 1.00 94.25 300 ILE A C 1
ATOM 2259 O O . ILE A 1 300 ? 12.331 -1.570 -5.689 1.00 94.25 300 ILE A O 1
ATOM 2263 N N . SER A 1 301 ? 10.901 -1.139 -7.367 1.00 93.62 301 SER A N 1
ATOM 2264 C CA . SER A 1 301 ? 11.653 -1.841 -8.410 1.00 93.62 301 SER A CA 1
ATOM 2265 C C . SER A 1 301 ? 13.062 -1.276 -8.600 1.00 93.62 301 SER A C 1
ATOM 2267 O O . SER A 1 301 ? 13.964 -1.990 -9.028 1.00 93.62 301 SER A O 1
ATOM 2269 N N . SER A 1 302 ? 13.276 -0.014 -8.220 1.00 92.81 302 SER A N 1
ATOM 2270 C CA . SER A 1 302 ? 14.561 0.681 -8.321 1.00 92.81 302 SER A CA 1
ATOM 2271 C C . SER A 1 302 ? 15.321 0.792 -6.997 1.00 92.81 302 SER A C 1
ATOM 2273 O O . SER A 1 302 ? 16.430 1.329 -6.985 1.00 92.81 302 SER A O 1
ATOM 2275 N N . GLN A 1 303 ? 14.745 0.312 -5.888 1.00 95.69 303 GLN A N 1
ATOM 2276 C CA . GLN A 1 303 ? 15.374 0.443 -4.575 1.00 95.69 303 GLN A CA 1
ATOM 2277 C C . GLN A 1 303 ? 16.543 -0.516 -4.412 1.00 95.69 303 GLN A C 1
ATOM 2279 O O . GLN A 1 303 ? 16.582 -1.610 -4.981 1.00 95.69 303 GLN A O 1
ATOM 2284 N N . THR A 1 304 ? 17.501 -0.090 -3.599 1.00 97.81 304 THR A N 1
ATOM 2285 C CA . THR A 1 304 ? 18.626 -0.927 -3.186 1.00 97.81 304 THR A CA 1
ATOM 2286 C C . THR A 1 304 ? 18.246 -1.769 -1.971 1.00 97.81 304 THR A C 1
ATOM 2288 O O . THR A 1 304 ? 17.253 -1.490 -1.304 1.00 97.81 304 THR A O 1
ATOM 2291 N N . GLN A 1 305 ? 19.055 -2.783 -1.659 1.00 97.56 305 GLN A N 1
ATOM 2292 C CA . GLN A 1 305 ? 18.895 -3.550 -0.422 1.00 97.56 305 GLN A CA 1
ATOM 2293 C C . GLN A 1 305 ? 18.964 -2.640 0.808 1.00 97.56 305 GLN A C 1
ATOM 2295 O O . GLN A 1 305 ? 18.075 -2.709 1.647 1.00 97.56 305 GLN A O 1
ATOM 2300 N N . ALA A 1 306 ? 19.959 -1.746 0.850 1.00 97.38 306 ALA A N 1
ATOM 2301 C CA . ALA A 1 306 ? 20.156 -0.808 1.951 1.00 97.38 306 ALA A CA 1
ATOM 2302 C C . ALA A 1 306 ? 18.936 0.099 2.157 1.00 97.38 306 ALA A C 1
ATOM 2304 O O . ALA A 1 306 ? 18.501 0.292 3.278 1.00 97.38 306 ALA A O 1
ATOM 2305 N N . THR A 1 307 ? 18.314 0.577 1.076 1.00 98.12 307 THR A N 1
ATOM 2306 C CA . THR A 1 307 ? 17.109 1.413 1.185 1.00 98.12 307 THR A CA 1
ATOM 2307 C C . THR A 1 307 ? 15.912 0.656 1.769 1.00 98.12 307 THR A C 1
ATOM 2309 O O . THR A 1 307 ? 15.100 1.242 2.479 1.00 98.12 307 THR A O 1
ATOM 2312 N N . ILE A 1 308 ? 15.787 -0.644 1.488 1.00 98.56 308 ILE A N 1
ATOM 2313 C CA . ILE A 1 308 ? 14.765 -1.474 2.137 1.00 98.56 308 ILE A CA 1
ATOM 2314 C C . ILE A 1 308 ? 15.132 -1.729 3.601 1.00 98.56 308 ILE A C 1
ATOM 2316 O O . ILE A 1 308 ? 14.250 -1.659 4.448 1.00 98.56 308 ILE A O 1
ATOM 2320 N N . ASP A 1 309 ? 16.409 -1.949 3.924 1.00 98.44 309 ASP A N 1
ATOM 2321 C CA . ASP A 1 309 ? 16.861 -2.085 5.316 1.00 98.44 309 ASP A CA 1
ATOM 2322 C C . ASP A 1 309 ? 16.587 -0.805 6.131 1.00 98.44 309 ASP A C 1
ATOM 2324 O O . ASP A 1 309 ? 16.132 -0.893 7.274 1.00 98.44 309 ASP A O 1
ATOM 2328 N N . ASP A 1 310 ? 16.774 0.377 5.532 1.00 98.19 310 ASP A N 1
ATOM 2329 C CA . ASP A 1 310 ? 16.443 1.673 6.136 1.00 98.19 310 ASP A CA 1
ATOM 2330 C C . ASP A 1 310 ? 14.933 1.797 6.397 1.00 98.19 310 ASP A C 1
ATOM 2332 O O . ASP A 1 310 ? 14.525 2.159 7.500 1.00 98.19 310 ASP A O 1
ATOM 2336 N N . TYR A 1 311 ? 14.087 1.431 5.423 1.00 98.62 311 TYR A N 1
ATOM 2337 C CA . TYR A 1 311 ? 12.631 1.378 5.612 1.00 98.62 311 TYR A CA 1
ATOM 2338 C C . TYR A 1 311 ? 12.245 0.467 6.782 1.00 98.62 311 TYR A C 1
ATOM 2340 O O . TYR A 1 311 ? 11.499 0.882 7.669 1.00 98.62 311 TYR A O 1
ATOM 2348 N N . LEU A 1 312 ? 12.767 -0.761 6.807 1.00 98.69 312 LEU A N 1
ATOM 2349 C CA . LEU A 1 312 ? 12.433 -1.755 7.827 1.00 98.69 312 LEU A CA 1
ATOM 2350 C C . LEU A 1 312 ? 12.886 -1.311 9.223 1.00 98.69 312 LEU A C 1
ATOM 2352 O O . LEU A 1 312 ? 12.129 -1.448 10.188 1.00 98.69 312 LEU A O 1
ATOM 2356 N N . THR A 1 313 ? 14.087 -0.733 9.315 1.00 98.44 313 THR A N 1
ATOM 2357 C CA . THR A 1 313 ? 14.641 -0.175 10.555 1.00 98.44 313 THR A CA 1
ATOM 2358 C C . THR A 1 313 ? 13.773 0.965 11.069 1.00 98.44 313 THR A C 1
ATOM 2360 O O . THR A 1 313 ? 13.373 0.949 12.232 1.00 98.44 313 THR A O 1
ATOM 2363 N N . THR A 1 314 ? 13.420 1.916 10.203 1.00 98.50 314 THR A N 1
ATOM 2364 C CA . THR A 1 314 ? 12.588 3.060 10.581 1.00 98.50 314 THR A CA 1
ATOM 2365 C C . THR A 1 314 ? 11.189 2.635 11.017 1.00 98.50 314 THR A C 1
ATOM 2367 O O . THR A 1 314 ? 10.705 3.113 12.040 1.00 98.50 314 THR A O 1
ATOM 2370 N N . MET A 1 315 ? 10.546 1.713 10.295 1.00 98.44 315 MET A N 1
ATOM 2371 C CA . MET A 1 315 ? 9.236 1.179 10.684 1.00 98.44 315 MET A CA 1
ATOM 2372 C C . MET A 1 315 ? 9.288 0.522 12.071 1.00 98.44 315 MET A C 1
ATOM 2374 O O . MET A 1 315 ? 8.437 0.795 12.910 1.00 98.44 315 MET A O 1
ATOM 2378 N N . ASN A 1 316 ? 10.335 -0.255 12.359 1.00 97.62 316 ASN A N 1
ATOM 2379 C CA . ASN A 1 316 ? 10.512 -0.883 13.670 1.00 97.62 316 ASN A CA 1
ATOM 2380 C C . ASN A 1 316 ? 10.811 0.141 14.783 1.00 97.62 316 ASN A C 1
ATOM 2382 O O . ASN A 1 316 ? 10.406 -0.055 15.926 1.00 97.62 316 ASN A O 1
ATOM 2386 N N . SER A 1 317 ? 11.502 1.244 14.476 1.00 97.69 317 SER A N 1
ATOM 2387 C CA . SER A 1 317 ? 11.665 2.356 15.422 1.00 97.69 317 SER A CA 1
ATOM 2388 C C . SER A 1 317 ? 10.343 3.070 15.709 1.00 97.69 317 SER A C 1
ATOM 2390 O O . SER A 1 317 ? 10.092 3.422 16.858 1.00 97.69 317 SER A O 1
ATOM 2392 N N . LEU A 1 318 ? 9.485 3.250 14.701 1.00 98.25 318 LEU A N 1
ATOM 2393 C CA . LEU A 1 318 ? 8.160 3.848 14.878 1.00 98.25 318 LEU A CA 1
ATOM 2394 C C . LEU A 1 318 ? 7.248 2.982 15.758 1.00 98.25 318 LEU A C 1
ATOM 2396 O O . LEU A 1 318 ? 6.546 3.524 16.605 1.00 98.25 318 LEU A O 1
ATOM 2400 N N . GLU A 1 319 ? 7.303 1.656 15.628 1.00 96.94 319 GLU A N 1
ATOM 2401 C CA . GLU A 1 319 ? 6.582 0.739 16.527 1.00 96.94 319 GLU A CA 1
ATOM 2402 C C . GLU A 1 319 ? 7.018 0.881 17.990 1.00 96.94 319 GLU A C 1
ATOM 2404 O O . GLU A 1 319 ? 6.191 0.841 18.895 1.00 96.94 319 GLU A O 1
ATOM 2409 N N . GLN A 1 320 ? 8.317 1.077 18.237 1.00 96.50 320 GLN A N 1
ATOM 2410 C CA . GLN A 1 320 ? 8.832 1.304 19.593 1.00 96.50 320 GLN A CA 1
ATOM 2411 C C . GLN A 1 320 ? 8.424 2.676 20.141 1.00 96.50 320 GLN A C 1
ATOM 2413 O O . GLN A 1 320 ? 8.217 2.822 21.344 1.00 96.50 320 GLN A O 1
ATOM 2418 N N . GLU A 1 321 ? 8.328 3.682 19.269 1.00 97.75 321 GLU A N 1
ATOM 2419 C CA . GLU A 1 321 ? 7.924 5.043 19.627 1.00 97.75 321 GLU A CA 1
ATOM 2420 C C . GLU A 1 321 ? 6.413 5.147 19.902 1.00 97.75 321 GLU A C 1
ATOM 2422 O O . GLU A 1 321 ? 6.001 5.893 20.789 1.00 97.75 321 GLU A O 1
ATOM 2427 N N . PHE A 1 322 ? 5.594 4.367 19.189 1.00 97.88 322 PHE A N 1
ATOM 2428 C CA . PHE A 1 322 ? 4.132 4.356 19.294 1.00 97.88 322 PHE A CA 1
ATOM 2429 C C . PHE A 1 322 ? 3.605 2.938 19.573 1.00 97.88 322 PHE A C 1
ATOM 2431 O O . PHE A 1 322 ? 2.996 2.333 18.691 1.00 97.88 322 PHE A O 1
ATOM 2438 N N . PRO A 1 323 ? 3.782 2.408 20.799 1.00 96.31 323 PRO A N 1
ATOM 2439 C CA . PRO A 1 323 ? 3.430 1.022 21.127 1.00 96.31 323 PRO A CA 1
ATOM 2440 C C . PRO A 1 323 ? 1.927 0.714 21.030 1.00 96.31 323 PRO A C 1
ATOM 2442 O O . PRO A 1 323 ? 1.550 -0.445 20.879 1.00 96.31 323 PRO A O 1
ATOM 2445 N N . ASP A 1 324 ? 1.069 1.735 21.092 1.00 95.69 324 ASP A N 1
ATOM 2446 C CA . ASP A 1 324 ? -0.386 1.592 20.941 1.00 95.69 324 ASP A CA 1
ATOM 2447 C C . ASP A 1 324 ? -0.845 1.599 19.467 1.00 95.69 324 ASP A C 1
ATOM 2449 O O . ASP A 1 324 ? -2.029 1.400 19.184 1.00 95.69 324 ASP A O 1
ATOM 2453 N N . VAL A 1 325 ? 0.078 1.827 18.522 1.00 98.25 325 VAL A N 1
ATOM 2454 C CA . VAL A 1 325 ? -0.182 1.832 17.078 1.00 98.25 325 VAL A CA 1
ATOM 2455 C C . VAL A 1 325 ? 0.461 0.603 16.448 1.00 98.25 325 VAL A C 1
ATOM 2457 O O . VAL A 1 325 ? 1.676 0.425 16.481 1.00 98.25 325 VAL A O 1
ATOM 2460 N N . THR A 1 326 ? -0.341 -0.226 15.786 1.00 97.50 326 THR A N 1
ATOM 2461 C CA . THR A 1 326 ? 0.183 -1.335 14.985 1.00 97.50 326 THR A CA 1
ATOM 2462 C C . THR A 1 326 ? 0.625 -0.820 13.617 1.00 97.50 326 THR A C 1
ATOM 2464 O O . THR A 1 326 ? -0.188 -0.317 12.833 1.00 97.50 326 THR A O 1
ATOM 2467 N N . PHE A 1 327 ? 1.913 -0.960 13.305 1.00 98.31 327 PHE A N 1
ATOM 2468 C CA . PHE A 1 327 ? 2.435 -0.636 11.982 1.00 98.31 327 PHE A CA 1
ATOM 2469 C C . PHE A 1 327 ? 2.329 -1.842 11.051 1.00 98.31 327 PHE A C 1
ATOM 2471 O O . PHE A 1 327 ? 2.748 -2.948 11.378 1.00 98.31 327 PHE A O 1
ATOM 2478 N N . ILE A 1 328 ? 1.758 -1.622 9.869 1.00 98.44 328 ILE A N 1
ATOM 2479 C CA . ILE A 1 328 ? 1.592 -2.665 8.854 1.00 98.44 328 ILE A CA 1
ATOM 2480 C C . ILE A 1 328 ? 2.692 -2.490 7.810 1.00 98.44 328 ILE A C 1
ATOM 2482 O O . ILE A 1 328 ? 2.791 -1.448 7.151 1.00 98.44 328 ILE A O 1
ATOM 2486 N N . TYR A 1 329 ? 3.516 -3.523 7.659 1.00 98.38 329 TYR A N 1
ATOM 2487 C CA . TYR A 1 329 ? 4.511 -3.609 6.599 1.00 98.38 329 TYR A CA 1
ATOM 2488 C C . TYR A 1 329 ? 3.814 -3.986 5.297 1.00 98.38 329 TYR A C 1
ATOM 2490 O O . TYR A 1 329 ? 2.812 -4.699 5.297 1.00 98.38 329 TYR A O 1
ATOM 2498 N N . MET A 1 330 ? 4.338 -3.513 4.170 1.00 98.06 330 MET A N 1
ATOM 2499 C CA . MET A 1 330 ? 3.767 -3.817 2.860 1.00 98.06 330 MET A CA 1
ATOM 2500 C C . MET A 1 330 ? 4.873 -4.162 1.876 1.00 98.06 330 MET A C 1
ATOM 2502 O O . MET A 1 330 ? 5.901 -3.482 1.837 1.00 98.06 330 MET A O 1
ATOM 2506 N N . THR A 1 331 ? 4.653 -5.172 1.039 1.00 98.31 331 THR A N 1
ATOM 2507 C CA . THR A 1 331 ? 5.418 -5.288 -0.208 1.00 98.31 331 THR A CA 1
ATOM 2508 C C . THR A 1 331 ? 4.976 -4.186 -1.180 1.00 98.31 331 THR A C 1
ATOM 2510 O O . THR A 1 331 ? 3.948 -3.531 -0.989 1.00 98.31 331 THR A O 1
ATOM 2513 N N . GLY A 1 332 ? 5.746 -3.958 -2.241 1.00 95.62 332 GLY A N 1
ATOM 2514 C CA . GLY A 1 332 ? 5.260 -3.205 -3.395 1.00 95.62 332 GLY A CA 1
ATOM 2515 C C . GLY A 1 332 ? 4.520 -4.079 -4.392 1.00 95.62 332 GLY A C 1
ATOM 2516 O O . GLY A 1 332 ? 4.151 -5.202 -4.074 1.00 95.62 332 GLY A O 1
ATOM 2517 N N . THR A 1 333 ? 4.298 -3.535 -5.583 1.00 93.62 333 THR A N 1
ATOM 2518 C CA . THR A 1 333 ? 3.425 -4.099 -6.624 1.00 93.62 333 THR A CA 1
ATOM 2519 C C . THR A 1 333 ? 4.051 -5.302 -7.335 1.00 93.62 333 THR A C 1
ATOM 2521 O O . THR A 1 333 ? 5.260 -5.525 -7.221 1.00 93.62 333 THR A O 1
ATOM 2524 N N . ALA A 1 334 ? 3.268 -6.031 -8.137 1.00 94.31 334 ALA A N 1
ATOM 2525 C CA . ALA A 1 334 ? 3.789 -6.965 -9.147 1.00 94.31 334 ALA A CA 1
ATOM 2526 C C . ALA A 1 334 ? 3.977 -6.331 -10.541 1.00 94.31 334 ALA A C 1
ATOM 2528 O O . ALA A 1 334 ? 4.350 -7.002 -11.505 1.00 94.31 334 ALA A O 1
ATOM 2529 N N . GLU A 1 335 ? 3.750 -5.024 -10.662 1.00 86.56 335 GLU A N 1
ATOM 2530 C CA . GLU A 1 335 ? 4.001 -4.260 -11.887 1.00 86.56 335 GLU A CA 1
ATOM 2531 C C . GLU A 1 335 ? 5.495 -3.938 -12.114 1.00 86.56 335 GLU A C 1
ATOM 2533 O O . GLU A 1 335 ? 6.303 -3.937 -11.187 1.00 86.56 335 GLU A O 1
ATOM 2538 N N . GLU A 1 336 ? 5.853 -3.598 -13.359 1.00 82.88 336 GLU A N 1
ATOM 2539 C CA . GLU A 1 336 ? 7.220 -3.339 -13.856 1.00 82.88 336 GLU A CA 1
ATOM 2540 C C . GLU A 1 336 ? 8.030 -4.620 -14.171 1.00 82.88 336 GLU A C 1
ATOM 2542 O O . GLU A 1 336 ? 8.281 -5.477 -13.316 1.00 82.88 336 GLU A O 1
ATOM 2547 N N . THR A 1 337 ? 8.437 -4.736 -15.447 1.00 85.31 337 THR A N 1
ATOM 2548 C CA . THR A 1 337 ? 9.226 -5.854 -16.000 1.00 85.31 337 THR A CA 1
ATOM 2549 C C . THR A 1 337 ? 10.736 -5.581 -16.074 1.00 85.31 337 THR A C 1
ATOM 2551 O O . THR A 1 337 ? 11.533 -6.494 -15.883 1.00 85.31 337 THR A O 1
ATOM 2554 N N . TYR A 1 338 ? 11.170 -4.358 -16.385 1.00 86.50 338 TYR A N 1
ATOM 2555 C CA . TYR A 1 338 ? 12.584 -4.056 -16.646 1.00 86.50 338 TYR A CA 1
ATOM 2556 C C . TYR A 1 338 ? 13.490 -4.293 -15.421 1.00 86.50 338 TYR A C 1
ATOM 2558 O O . TYR A 1 338 ? 14.562 -4.879 -15.555 1.00 86.50 338 TYR A O 1
ATOM 2566 N N . ASN A 1 339 ? 13.043 -3.916 -14.226 1.00 91.44 339 ASN A N 1
ATOM 2567 C CA . ASN A 1 339 ? 13.694 -4.190 -12.946 1.00 91.44 339 ASN A CA 1
ATOM 2568 C C . ASN A 1 339 ? 12.973 -5.283 -12.133 1.00 91.44 339 ASN A C 1
ATOM 2570 O O . ASN A 1 339 ? 13.171 -5.376 -10.918 1.00 91.44 339 ASN A O 1
ATOM 2574 N N . GLY A 1 340 ? 12.163 -6.134 -12.773 1.00 91.94 340 GLY A N 1
ATOM 2575 C CA . GLY A 1 340 ? 11.332 -7.135 -12.093 1.00 91.94 340 GLY A CA 1
ATOM 2576 C C . GLY A 1 340 ? 12.116 -8.081 -11.169 1.00 91.94 340 GLY A C 1
ATOM 2577 O O . GLY A 1 340 ? 11.669 -8.385 -10.065 1.00 91.94 340 GLY A O 1
ATOM 2578 N N . ALA A 1 341 ? 13.334 -8.485 -11.551 1.00 94.25 341 ALA A N 1
ATOM 2579 C CA . ALA A 1 341 ? 14.186 -9.319 -10.696 1.00 94.25 341 ALA A CA 1
ATOM 2580 C C . ALA A 1 341 ? 14.635 -8.594 -9.411 1.00 94.25 341 ALA A C 1
ATOM 2582 O O . ALA A 1 341 ? 14.645 -9.198 -8.337 1.00 94.25 341 ALA A O 1
ATOM 2583 N N . ASN A 1 342 ? 14.963 -7.297 -9.492 1.00 95.44 342 ASN A N 1
ATOM 2584 C CA . ASN A 1 342 ? 15.278 -6.501 -8.303 1.00 95.44 342 ASN A CA 1
ATOM 2585 C C . ASN A 1 342 ? 14.022 -6.284 -7.456 1.00 95.44 342 ASN A C 1
ATOM 2587 O O . ASN A 1 342 ? 14.071 -6.516 -6.255 1.00 95.44 342 ASN A O 1
ATOM 2591 N N . ARG A 1 343 ? 12.887 -5.929 -8.072 1.00 96.50 343 ARG A N 1
ATOM 2592 C CA . ARG A 1 343 ? 11.592 -5.796 -7.384 1.00 96.50 343 ARG A CA 1
ATOM 2593 C C . ARG A 1 343 ? 11.260 -7.035 -6.556 1.00 96.50 343 ARG A C 1
ATOM 2595 O O . ARG A 1 343 ? 11.070 -6.910 -5.350 1.00 96.50 343 ARG A O 1
ATOM 2602 N N . LYS A 1 344 ? 11.298 -8.220 -7.173 1.00 96.69 344 LYS A N 1
ATOM 2603 C CA . LYS A 1 344 ? 11.110 -9.504 -6.485 1.00 96.69 344 LYS A CA 1
ATOM 2604 C C . LYS A 1 344 ? 12.052 -9.641 -5.287 1.00 96.69 344 LYS A C 1
ATOM 2606 O O . LYS A 1 344 ? 11.619 -10.025 -4.207 1.00 96.69 344 LYS A O 1
ATOM 2611 N N . ALA A 1 345 ? 13.337 -9.320 -5.454 1.00 97.62 345 ALA A N 1
ATOM 2612 C CA . ALA A 1 345 ? 14.314 -9.407 -4.369 1.00 97.62 345 ALA A CA 1
ATOM 2613 C C . ALA A 1 345 ? 14.019 -8.429 -3.214 1.00 97.62 345 ALA A C 1
ATOM 2615 O O . ALA A 1 345 ? 14.214 -8.785 -2.053 1.00 97.62 345 ALA A O 1
ATOM 2616 N N . ARG A 1 346 ? 13.531 -7.216 -3.505 1.00 98.44 346 ARG A N 1
ATOM 2617 C CA . ARG A 1 346 ? 13.145 -6.216 -2.492 1.00 98.44 346 ARG A CA 1
ATOM 2618 C C . ARG A 1 346 ? 11.846 -6.595 -1.775 1.00 98.44 346 ARG A C 1
ATOM 2620 O O . ARG A 1 346 ? 11.799 -6.513 -0.554 1.00 98.44 346 ARG A O 1
ATOM 2627 N N . ASN A 1 347 ? 10.846 -7.105 -2.493 1.00 98.38 347 ASN A N 1
ATOM 2628 C CA . ASN A 1 347 ? 9.629 -7.651 -1.884 1.00 98.38 347 ASN A CA 1
ATOM 2629 C C . ASN A 1 347 ? 9.941 -8.862 -0.997 1.00 98.38 347 ASN A C 1
ATOM 2631 O O . ASN A 1 347 ? 9.488 -8.926 0.143 1.00 98.38 347 ASN A O 1
ATOM 2635 N N . GLN A 1 348 ? 10.807 -9.769 -1.460 1.00 98.31 348 GLN A N 1
ATOM 2636 C CA . GLN A 1 348 ? 11.253 -10.902 -0.651 1.00 98.31 348 GLN A CA 1
ATOM 2637 C C . GLN A 1 348 ? 12.010 -10.464 0.608 1.00 98.31 348 GLN A C 1
ATOM 2639 O O . GLN A 1 348 ? 11.865 -11.092 1.650 1.00 98.31 348 GLN A O 1
ATOM 2644 N N . GLN A 1 349 ? 12.796 -9.389 0.544 1.00 98.62 349 GLN A N 1
ATOM 2645 C CA . GLN A 1 349 ? 13.484 -8.839 1.713 1.00 98.62 349 GLN A CA 1
ATOM 2646 C C . GLN A 1 349 ? 12.495 -8.349 2.781 1.00 98.62 349 GLN A C 1
ATOM 2648 O O . GLN A 1 349 ? 12.688 -8.643 3.959 1.00 98.62 349 GLN A O 1
ATOM 2653 N N . ILE A 1 350 ? 11.413 -7.672 2.376 1.00 98.69 350 ILE A N 1
ATOM 2654 C CA . ILE A 1 350 ? 10.342 -7.241 3.290 1.00 98.69 350 ILE A CA 1
ATOM 2655 C C . ILE A 1 350 ? 9.624 -8.457 3.890 1.00 98.69 350 ILE A C 1
ATOM 2657 O O . ILE A 1 350 ? 9.476 -8.522 5.109 1.00 98.69 350 ILE A O 1
ATOM 2661 N N . ARG A 1 351 ? 9.256 -9.450 3.064 1.00 98.38 351 ARG A N 1
ATOM 2662 C CA . ARG A 1 351 ? 8.651 -10.714 3.527 1.00 98.38 351 ARG A CA 1
ATOM 2663 C C . ARG A 1 351 ? 9.510 -11.410 4.574 1.00 98.38 351 ARG A C 1
ATOM 2665 O O . ARG A 1 351 ? 9.031 -11.721 5.659 1.00 98.38 351 ARG A O 1
ATOM 2672 N N . SER A 1 352 ? 10.790 -11.611 4.267 1.00 97.56 352 SER A N 1
ATOM 2673 C CA . SER A 1 352 ? 11.725 -12.282 5.168 1.00 97.56 352 SER A CA 1
ATOM 2674 C C . SER A 1 352 ? 11.888 -11.526 6.487 1.00 97.56 352 SER A C 1
ATOM 2676 O O . SER A 1 352 ? 11.954 -12.155 7.539 1.00 97.56 352 SER A O 1
ATOM 2678 N N . TYR A 1 353 ? 11.927 -10.188 6.457 1.00 97.50 353 TYR A N 1
ATOM 2679 C CA . TYR A 1 353 ? 11.986 -9.389 7.681 1.00 97.50 353 TYR A CA 1
ATOM 2680 C C . TYR A 1 353 ? 10.717 -9.540 8.520 1.00 97.50 353 TYR A C 1
ATOM 2682 O O . TYR A 1 353 ? 10.816 -9.767 9.726 1.00 97.50 353 TYR A O 1
ATOM 2690 N N . ALA A 1 354 ? 9.541 -9.447 7.895 1.00 96.88 354 ALA A N 1
ATOM 2691 C CA . ALA A 1 354 ? 8.274 -9.586 8.599 1.00 96.88 354 ALA A CA 1
ATOM 2692 C C . ALA A 1 354 ? 8.148 -10.968 9.249 1.00 96.88 354 ALA A C 1
ATOM 2694 O O . ALA A 1 354 ? 7.882 -11.063 10.445 1.00 96.88 354 ALA A O 1
ATOM 2695 N N . GLN A 1 355 ? 8.466 -12.027 8.502 1.00 94.44 355 GLN A N 1
ATOM 2696 C CA . GLN A 1 355 ? 8.465 -13.397 9.004 1.00 94.44 355 GLN A CA 1
ATOM 2697 C C . GLN A 1 355 ? 9.434 -13.585 10.181 1.00 94.44 355 GLN A C 1
ATOM 2699 O O . GLN A 1 355 ? 9.068 -14.161 11.201 1.00 94.44 355 GLN A O 1
ATOM 2704 N N . ALA A 1 356 ? 10.669 -13.090 10.059 1.00 94.75 356 ALA A N 1
ATOM 2705 C CA . ALA A 1 356 ? 11.698 -13.277 11.080 1.00 94.75 356 ALA A CA 1
ATOM 2706 C C . ALA A 1 356 ? 11.435 -12.488 12.374 1.00 94.75 356 ALA A C 1
ATOM 2708 O O . ALA A 1 356 ? 11.965 -12.855 13.419 1.00 94.75 356 ALA A O 1
ATOM 2709 N N . ASN A 1 357 ? 10.646 -11.411 12.309 1.00 93.94 357 ASN A N 1
ATOM 2710 C CA . ASN A 1 357 ? 10.420 -10.497 13.433 1.00 93.94 357 ASN A CA 1
ATOM 2711 C C . ASN A 1 357 ? 8.949 -10.426 13.875 1.00 93.94 357 ASN A C 1
ATOM 2713 O O . ASN A 1 357 ? 8.593 -9.505 14.608 1.00 93.94 357 ASN A O 1
ATOM 2717 N N . GLY A 1 358 ? 8.099 -11.351 13.413 1.00 92.50 358 GLY A N 1
ATOM 2718 C CA . GLY A 1 358 ? 6.674 -11.386 13.759 1.00 92.50 358 GLY A CA 1
ATOM 2719 C C . GLY A 1 358 ? 5.908 -10.134 13.324 1.00 92.50 358 GLY A C 1
ATOM 2720 O O . GLY A 1 358 ? 5.007 -9.694 14.019 1.00 92.50 358 GLY A O 1
ATOM 2721 N N . LYS A 1 359 ? 6.277 -9.495 12.210 1.00 95.12 359 LYS A N 1
ATOM 2722 C CA . LYS A 1 359 ? 5.573 -8.286 11.758 1.00 95.12 359 LYS A CA 1
ATOM 2723 C C . LYS A 1 359 ? 4.321 -8.640 10.968 1.00 95.12 359 LYS A C 1
ATOM 2725 O O . LYS A 1 359 ? 4.291 -9.644 10.257 1.00 95.12 359 LYS A O 1
ATOM 2730 N N . ILE A 1 360 ? 3.326 -7.760 11.039 1.00 96.38 360 ILE A N 1
ATOM 2731 C CA . ILE A 1 360 ? 2.146 -7.821 10.178 1.00 96.38 360 ILE A CA 1
ATOM 2732 C C . ILE A 1 360 ? 2.521 -7.353 8.775 1.00 96.38 360 ILE A C 1
ATOM 2734 O O . ILE A 1 360 ? 3.014 -6.235 8.601 1.00 96.38 360 ILE A O 1
ATOM 2738 N N . LEU A 1 361 ? 2.272 -8.204 7.781 1.00 98.00 361 LEU A N 1
ATOM 2739 C CA . LEU A 1 361 ? 2.556 -7.926 6.378 1.00 98.00 361 LEU A CA 1
ATOM 2740 C C . LEU A 1 361 ? 1.271 -7.930 5.555 1.00 98.00 361 LEU A C 1
ATOM 2742 O O . LEU A 1 361 ? 0.524 -8.898 5.574 1.00 98.00 361 LEU A O 1
ATOM 2746 N N . TYR A 1 362 ? 1.060 -6.883 4.769 1.00 98.44 362 TYR A N 1
ATOM 2747 C CA . TYR A 1 362 ? 0.088 -6.868 3.682 1.00 98.44 362 TYR A CA 1
ATOM 2748 C C . TYR A 1 362 ? 0.829 -7.059 2.349 1.00 98.44 362 TYR A C 1
ATOM 2750 O O . TYR A 1 362 ? 1.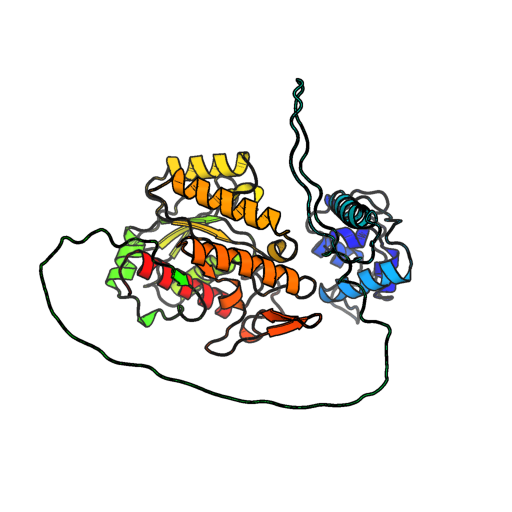602 -6.190 1.925 1.00 98.44 362 TYR A O 1
ATOM 2758 N N . ASP A 1 363 ? 0.639 -8.207 1.700 1.00 98.25 363 ASP A N 1
ATOM 2759 C CA . ASP A 1 363 ? 1.405 -8.618 0.521 1.00 98.25 363 ASP A CA 1
ATOM 2760 C C . ASP A 1 363 ? 0.747 -8.141 -0.781 1.00 98.25 363 ASP A C 1
ATOM 2762 O O . ASP A 1 363 ? -0.013 -8.835 -1.453 1.00 98.25 363 ASP A O 1
ATOM 2766 N N . HIS A 1 364 ? 1.050 -6.896 -1.140 1.00 97.25 364 HIS A N 1
ATOM 2767 C CA . HIS A 1 364 ? 0.545 -6.254 -2.350 1.00 97.25 364 HIS A CA 1
ATOM 2768 C C . HIS A 1 364 ? 1.017 -6.958 -3.635 1.00 97.25 364 HIS A C 1
ATOM 2770 O O . HIS A 1 364 ? 0.256 -7.027 -4.594 1.00 97.25 364 HIS A O 1
ATOM 2776 N N . GLU A 1 365 ? 2.250 -7.483 -3.677 1.00 97.50 365 GLU A N 1
ATOM 2777 C CA . GLU A 1 365 ? 2.774 -8.138 -4.888 1.00 97.50 365 GLU A CA 1
ATOM 2778 C C . GLU A 1 365 ? 2.047 -9.455 -5.113 1.00 97.50 365 GLU A C 1
ATOM 2780 O O . GLU A 1 365 ? 1.748 -9.804 -6.251 1.00 97.50 365 GLU A O 1
ATOM 2785 N N . ASP A 1 366 ? 1.756 -10.175 -4.037 1.00 98.19 366 ASP A N 1
ATOM 2786 C CA . ASP A 1 366 ? 0.981 -11.397 -4.118 1.00 98.19 366 ASP A CA 1
ATOM 2787 C C . ASP A 1 366 ? -0.458 -11.108 -4.592 1.00 98.19 366 ASP A C 1
ATOM 2789 O O . ASP A 1 366 ? -0.890 -11.644 -5.612 1.00 98.19 366 ASP A O 1
ATOM 2793 N N . LEU A 1 367 ? -1.141 -10.125 -3.999 1.00 97.69 367 LEU A N 1
ATOM 2794 C CA . LEU A 1 367 ? -2.473 -9.693 -4.449 1.00 97.69 367 LEU A CA 1
ATOM 2795 C C . LEU A 1 367 ? -2.525 -9.201 -5.909 1.00 97.69 367 LEU A C 1
ATOM 2797 O O . LEU A 1 367 ? -3.590 -9.245 -6.528 1.00 97.69 367 LEU A O 1
ATOM 2801 N N . ASP A 1 368 ? -1.411 -8.705 -6.453 1.00 95.81 368 ASP A N 1
ATOM 2802 C CA . ASP A 1 368 ? -1.272 -8.382 -7.878 1.00 95.81 368 ASP A CA 1
ATOM 2803 C C . ASP A 1 368 ? -0.976 -9.618 -8.738 1.00 95.81 368 ASP A C 1
ATOM 2805 O O . ASP A 1 368 ? -1.329 -9.647 -9.912 1.00 95.81 368 ASP A O 1
ATOM 2809 N N . ALA A 1 369 ? -0.273 -10.618 -8.219 1.00 97.06 369 ALA A N 1
ATOM 2810 C CA . ALA A 1 369 ? 0.187 -11.753 -9.013 1.00 97.06 369 ALA A CA 1
ATOM 2811 C C . ALA A 1 369 ? -0.859 -12.865 -9.154 1.00 97.06 369 ALA A C 1
ATOM 2813 O O . ALA A 1 369 ? -0.736 -13.678 -10.071 1.00 97.06 369 ALA A O 1
ATOM 2814 N N . TRP A 1 370 ? -1.870 -12.906 -8.284 1.00 97.81 370 TRP A N 1
ATOM 2815 C CA . TRP A 1 370 ? -2.868 -13.977 -8.249 1.00 97.81 370 TRP A CA 1
ATOM 2816 C C . TRP A 1 370 ? -4.275 -13.517 -8.633 1.00 97.81 370 TRP A C 1
ATOM 2818 O O . TRP A 1 370 ? -4.731 -12.461 -8.193 1.00 97.81 370 TRP A O 1
ATOM 2828 N N . SER A 1 371 ? -4.982 -14.343 -9.407 1.00 95.56 371 SER A N 1
ATOM 2829 C CA . SER A 1 371 ? -6.426 -14.259 -9.655 1.00 95.56 371 SER A CA 1
ATOM 2830 C C . SER A 1 371 ? -7.084 -15.575 -9.252 1.00 95.56 371 SER A C 1
ATOM 2832 O O . SER A 1 371 ? -6.953 -16.590 -9.934 1.00 95.56 371 SER A O 1
ATOM 2834 N N . GLY A 1 372 ? -7.742 -15.583 -8.087 1.00 92.69 372 GLY A N 1
ATOM 2835 C CA . GLY A 1 372 ? -8.109 -16.839 -7.427 1.00 92.69 372 GLY A CA 1
ATOM 2836 C C . GLY A 1 372 ? -6.856 -17.679 -7.164 1.00 92.69 372 GLY A C 1
ATOM 2837 O O . GLY A 1 372 ? -5.875 -17.161 -6.639 1.00 92.69 372 GLY A O 1
ATOM 2838 N N . ASP A 1 373 ? -6.871 -18.935 -7.607 1.00 93.50 373 ASP A N 1
ATOM 2839 C CA . ASP A 1 373 ? -5.740 -19.865 -7.479 1.00 93.50 373 ASP A CA 1
ATOM 2840 C C . ASP A 1 373 ? -4.764 -19.811 -8.676 1.00 93.50 373 ASP A C 1
ATOM 2842 O O . ASP A 1 373 ? -3.877 -20.659 -8.803 1.00 93.50 373 ASP A O 1
ATOM 2846 N N . GLU A 1 374 ? -4.924 -18.854 -9.600 1.00 96.81 374 GLU A N 1
ATOM 2847 C CA . GLU A 1 374 ? -4.034 -18.695 -10.755 1.00 96.81 374 GLU A CA 1
ATOM 2848 C C . GLU A 1 374 ? -2.969 -17.628 -10.493 1.00 96.81 374 GLU A C 1
ATOM 2850 O O . GLU A 1 374 ? -3.263 -16.435 -10.409 1.00 96.81 374 GLU A O 1
ATOM 2855 N N . ARG A 1 375 ? -1.705 -18.057 -10.408 1.00 96.44 375 ARG A N 1
ATOM 2856 C CA . ARG A 1 375 ? -0.547 -17.162 -10.312 1.00 96.44 375 ARG A CA 1
ATOM 2857 C C . ARG A 1 375 ? 0.001 -16.813 -11.684 1.00 96.44 375 ARG A C 1
ATOM 2859 O O . ARG A 1 375 ? 0.312 -17.699 -12.479 1.00 96.44 375 ARG A O 1
ATOM 2866 N N . TYR A 1 376 ? 0.294 -15.536 -11.891 1.00 96.88 376 TYR A N 1
ATOM 2867 C CA . TYR A 1 376 ? 0.999 -15.050 -13.065 1.00 96.88 376 TYR A CA 1
ATOM 2868 C C . TYR A 1 376 ? 2.454 -14.665 -12.761 1.00 96.88 376 TYR A C 1
ATOM 2870 O O . TYR A 1 376 ? 2.787 -13.976 -11.790 1.00 96.88 376 TYR A O 1
ATOM 2878 N N . SER A 1 377 ? 3.363 -15.125 -13.618 1.00 96.94 377 SER A N 1
ATOM 2879 C CA . SER A 1 377 ? 4.796 -14.852 -13.528 1.00 96.94 377 SER A CA 1
ATOM 2880 C C . SER A 1 377 ? 5.431 -14.784 -14.919 1.00 96.94 377 SER A C 1
ATOM 2882 O O . SER A 1 377 ? 4.893 -15.288 -15.904 1.00 96.94 377 SER A O 1
ATOM 2884 N N . LEU A 1 378 ? 6.595 -14.137 -15.015 1.00 94.56 378 LEU A N 1
ATOM 2885 C CA . LEU A 1 378 ? 7.419 -14.117 -16.226 1.00 94.56 378 LEU A CA 1
ATOM 2886 C C . LEU A 1 378 ? 8.853 -14.549 -15.919 1.00 94.56 378 LEU A C 1
ATOM 2888 O O . LEU A 1 378 ? 9.401 -14.242 -14.861 1.00 94.56 378 LEU A O 1
ATOM 2892 N N . MET A 1 379 ? 9.496 -15.198 -16.891 1.00 94.00 379 MET A N 1
ATOM 2893 C CA . MET A 1 379 ? 10.929 -15.493 -16.852 1.00 94.00 379 MET A CA 1
ATOM 2894 C C . MET A 1 379 ? 11.731 -14.292 -17.358 1.00 94.00 379 MET A C 1
ATOM 2896 O O . MET A 1 379 ? 11.783 -14.025 -18.559 1.00 94.00 379 MET A O 1
ATOM 2900 N N . LEU A 1 380 ? 12.394 -13.583 -16.446 1.00 87.31 380 LEU A N 1
ATOM 2901 C CA . LEU A 1 380 ? 13.189 -12.390 -16.732 1.00 87.31 380 LEU A CA 1
ATOM 2902 C C . LEU A 1 380 ? 14.654 -12.666 -16.399 1.00 87.31 380 LEU A C 1
ATOM 2904 O O . LEU A 1 380 ? 15.018 -12.844 -15.239 1.00 87.31 380 LEU A O 1
ATOM 2908 N N . GLY A 1 381 ? 15.505 -12.755 -17.425 1.00 83.19 381 GLY A N 1
ATOM 2909 C CA . GLY A 1 381 ? 16.936 -13.021 -17.231 1.00 83.19 381 GLY A CA 1
ATOM 2910 C C . GLY A 1 381 ? 17.233 -14.343 -16.507 1.00 83.19 381 GLY A C 1
ATOM 2911 O O . GLY A 1 381 ? 18.195 -14.417 -15.752 1.00 83.19 381 GLY A O 1
ATOM 2912 N N . GLY A 1 382 ? 16.395 -15.369 -16.699 1.00 88.75 382 GLY A N 1
ATOM 2913 C CA . GLY A 1 382 ? 16.528 -16.670 -16.027 1.00 88.75 382 GLY A CA 1
ATOM 2914 C C . GLY A 1 382 ? 15.920 -16.737 -14.621 1.00 88.75 382 GLY A C 1
ATOM 2915 O O . GLY A 1 382 ? 16.011 -17.779 -13.980 1.00 88.75 382 GLY A O 1
ATOM 2916 N N . VAL A 1 383 ? 15.276 -15.666 -14.151 1.00 89.88 383 VAL A N 1
ATOM 2917 C CA . VAL A 1 383 ? 14.572 -15.624 -12.865 1.00 89.88 383 VAL A CA 1
ATOM 2918 C C . VAL A 1 383 ? 13.072 -15.569 -13.113 1.00 89.88 383 VAL A C 1
ATOM 2920 O O . VAL A 1 383 ? 12.599 -14.710 -13.853 1.00 89.88 383 VAL A O 1
ATOM 2923 N N . GLU A 1 384 ? 12.317 -16.451 -12.465 1.00 95.38 384 GLU A N 1
ATOM 2924 C CA . GLU A 1 384 ? 10.861 -16.341 -12.416 1.00 95.38 384 GLU A CA 1
ATOM 2925 C C . GLU A 1 384 ? 10.461 -15.185 -11.491 1.00 95.38 384 GLU A C 1
ATOM 2927 O O . GLU A 1 384 ? 10.838 -15.157 -10.312 1.00 95.38 384 GLU A O 1
ATOM 2932 N N . VAL A 1 385 ? 9.720 -14.221 -12.027 1.00 96.31 385 VAL A N 1
ATOM 2933 C CA . VAL A 1 385 ? 9.306 -12.992 -11.346 1.00 96.31 385 VAL A CA 1
ATOM 2934 C C . VAL A 1 385 ? 7.778 -12.927 -11.307 1.00 96.31 385 VAL A C 1
ATOM 2936 O O . VAL A 1 385 ? 7.173 -13.049 -12.372 1.00 96.31 385 VAL A O 1
ATOM 2939 N N . PRO A 1 386 ? 7.144 -12.727 -10.131 1.00 96.94 386 PRO A N 1
ATOM 2940 C CA . PRO A 1 386 ? 5.710 -12.452 -10.050 1.00 96.94 386 PRO A CA 1
ATOM 2941 C C . PRO A 1 386 ? 5.365 -11.197 -10.848 1.00 96.94 386 PRO A C 1
ATOM 2943 O O . PRO A 1 386 ? 6.044 -10.170 -10.713 1.00 96.94 386 PRO A O 1
ATOM 2946 N N . MET A 1 387 ? 4.329 -11.284 -11.670 1.00 95.19 387 MET A N 1
ATOM 2947 C CA . MET A 1 387 ? 3.867 -10.184 -12.508 1.00 95.19 387 MET A CA 1
ATOM 2948 C C . MET A 1 387 ? 2.386 -9.951 -12.270 1.00 95.19 387 MET A C 1
ATOM 2950 O O . MET A 1 387 ? 1.676 -10.902 -11.968 1.00 95.19 387 MET A O 1
ATOM 2954 N N . GLU A 1 388 ? 1.930 -8.712 -12.451 1.00 93.25 388 GLU A N 1
ATOM 2955 C CA . GLU A 1 388 ? 0.501 -8.404 -12.380 1.00 93.25 388 GLU A CA 1
ATOM 2956 C C . GLU A 1 388 ? -0.304 -9.345 -13.292 1.00 93.25 388 GLU A C 1
ATOM 2958 O O . GLU A 1 388 ? -0.010 -9.464 -14.488 1.00 93.25 388 GLU A O 1
ATOM 2963 N N . HIS A 1 389 ? -1.297 -10.021 -12.712 1.00 95.38 389 HIS A N 1
ATOM 2964 C CA . HIS A 1 389 ? -2.152 -10.964 -13.414 1.00 95.38 389 HIS A CA 1
ATOM 2965 C C . HIS A 1 389 ? -2.909 -10.262 -14.558 1.00 95.38 389 HIS A C 1
ATOM 2967 O O . HIS A 1 389 ? -3.408 -9.148 -14.371 1.00 95.38 389 HIS A O 1
ATOM 2973 N N . PRO A 1 390 ? -3.062 -10.884 -15.743 1.00 92.19 390 PRO A N 1
ATOM 2974 C CA . PRO A 1 390 ? -3.774 -10.277 -16.869 1.00 92.19 390 PRO A CA 1
ATOM 2975 C C . PRO A 1 390 ? -5.207 -9.813 -16.559 1.00 92.19 390 PRO A C 1
ATOM 2977 O O . PRO A 1 390 ? -5.661 -8.841 -17.157 1.00 92.19 390 PRO A O 1
ATOM 2980 N N . ASP A 1 391 ? -5.891 -10.449 -15.604 1.00 91.38 391 ASP A N 1
ATOM 2981 C CA . ASP A 1 391 ? -7.227 -10.037 -15.127 1.00 91.38 391 ASP A CA 1
ATOM 2982 C C . ASP A 1 391 ? -7.230 -8.672 -14.413 1.00 91.38 391 ASP A C 1
ATOM 2984 O O . ASP A 1 391 ? -8.249 -7.971 -14.351 1.00 91.38 391 ASP A O 1
ATOM 2988 N N . TRP A 1 392 ? -6.085 -8.284 -13.854 1.00 90.50 392 TRP A N 1
ATOM 2989 C CA . TRP A 1 392 ? -5.893 -7.029 -13.133 1.00 90.50 392 TRP A CA 1
ATOM 2990 C C . TRP A 1 392 ? -5.400 -5.904 -14.030 1.00 90.50 392 TRP A C 1
ATOM 2992 O O . TRP A 1 392 ? -5.606 -4.737 -13.697 1.00 90.50 392 TRP A O 1
ATOM 3002 N N . ASN A 1 393 ? -4.855 -6.242 -15.197 1.00 81.31 393 ASN A N 1
ATOM 3003 C CA . ASN A 1 393 ? -4.339 -5.278 -16.150 1.00 81.31 393 ASN A CA 1
ATOM 3004 C C . ASN A 1 393 ? -5.484 -4.497 -16.821 1.00 81.31 393 ASN A C 1
ATOM 3006 O O . ASN A 1 393 ? -6.393 -5.066 -17.429 1.00 81.31 393 ASN A O 1
ATOM 3010 N N . ALA A 1 394 ? -5.428 -3.167 -16.747 1.00 66.31 394 ALA A N 1
ATOM 3011 C CA . ALA A 1 394 ? -6.359 -2.275 -17.429 1.00 66.31 394 ALA A CA 1
ATOM 3012 C C . ALA A 1 394 ? -5.691 -1.643 -18.673 1.00 66.31 394 ALA A C 1
ATOM 3014 O O . ALA A 1 394 ? -5.032 -0.607 -18.550 1.00 66.31 394 ALA A O 1
ATOM 3015 N N . PRO A 1 395 ? -5.875 -2.199 -19.891 1.00 52.91 395 PRO A N 1
ATOM 3016 C CA . PRO A 1 395 ? -5.153 -1.745 -21.086 1.00 52.91 395 PRO A CA 1
ATOM 3017 C C . PRO A 1 395 ? -5.559 -0.350 -21.599 1.00 52.91 395 PRO A C 1
ATOM 3019 O O . PRO A 1 395 ? -4.862 0.212 -22.444 1.00 52.91 395 PRO A O 1
ATOM 3022 N N . ASP A 1 396 ? -6.660 0.227 -21.109 1.00 51.12 396 ASP A N 1
ATOM 3023 C CA . ASP A 1 396 ? -7.149 1.543 -21.529 1.00 51.12 396 ASP A CA 1
ATOM 3024 C C . ASP A 1 396 ? -8.050 2.166 -20.450 1.00 51.12 396 ASP A C 1
ATOM 3026 O O . ASP A 1 396 ? -9.219 1.803 -20.314 1.00 51.12 396 ASP A O 1
ATOM 3030 N N . THR A 1 397 ? -7.534 3.122 -19.671 1.00 47.03 397 THR A N 1
ATOM 3031 C CA . THR A 1 397 ? -8.407 4.061 -18.952 1.00 47.03 397 THR A CA 1
ATOM 3032 C C . THR A 1 397 ? -8.034 5.493 -19.301 1.00 47.03 397 THR A C 1
ATOM 3034 O O . THR A 1 397 ? -6.963 6.015 -18.986 1.00 47.03 397 THR A O 1
ATOM 3037 N N . ASN A 1 398 ? -8.975 6.146 -19.973 1.00 41.78 398 ASN A N 1
ATOM 3038 C CA . ASN A 1 398 ? -8.922 7.506 -20.494 1.00 41.78 398 ASN A CA 1
ATOM 3039 C C . ASN A 1 398 ? -9.013 8.580 -19.381 1.00 41.78 398 ASN A C 1
ATOM 3041 O O . ASN A 1 398 ? -9.728 9.572 -19.504 1.00 41.78 398 ASN A O 1
ATOM 3045 N N . GLY A 1 399 ? -8.292 8.384 -18.275 1.00 45.09 399 GLY A N 1
ATOM 3046 C CA . GLY A 1 399 ? -8.179 9.334 -17.176 1.00 45.09 399 GLY A CA 1
ATOM 3047 C C . GLY A 1 399 ? -8.184 8.644 -15.826 1.00 45.09 399 GLY A C 1
ATOM 3048 O O . GLY A 1 399 ? -9.250 8.270 -15.369 1.00 45.09 399 GLY A O 1
ATOM 3049 N N . TYR A 1 400 ? -7.010 8.523 -15.199 1.00 49.06 400 TYR A N 1
ATOM 3050 C CA . TYR A 1 400 ? -6.813 8.548 -13.740 1.00 49.06 400 TYR A CA 1
ATOM 3051 C C . TYR A 1 400 ? -7.844 7.796 -12.873 1.00 49.06 400 TYR A C 1
ATOM 3053 O O . TYR A 1 400 ? -8.117 8.199 -11.745 1.00 49.06 400 TYR A O 1
ATOM 3061 N N . ASN A 1 401 ? -8.422 6.708 -13.369 1.00 48.00 401 ASN A N 1
ATOM 3062 C CA . ASN A 1 401 ? -9.462 5.991 -12.661 1.00 48.00 401 ASN A CA 1
ATOM 3063 C C . ASN A 1 401 ? -8.934 4.606 -12.328 1.00 48.00 401 ASN A C 1
ATOM 3065 O O . ASN A 1 401 ? -9.062 3.651 -13.087 1.00 48.00 401 ASN A O 1
ATOM 3069 N N . TYR A 1 402 ? -8.370 4.604 -11.114 1.00 54.19 402 TYR A N 1
ATOM 3070 C CA . TYR A 1 402 ? -8.212 3.486 -10.187 1.00 54.19 402 TYR A CA 1
ATOM 3071 C C . TYR A 1 402 ? -6.862 2.762 -10.235 1.00 54.19 402 TYR A C 1
ATOM 3073 O O . TYR A 1 402 ? -6.770 1.555 -10.069 1.00 54.19 402 TYR A O 1
ATOM 3081 N N . SER A 1 403 ? -5.787 3.562 -10.276 1.00 60.72 403 SER A N 1
ATOM 3082 C CA . SER A 1 403 ? -4.464 3.213 -9.716 1.00 60.72 403 SER A CA 1
ATOM 3083 C C . SER A 1 403 ? -3.626 2.155 -10.434 1.00 60.72 403 SER A C 1
ATOM 3085 O O . SER A 1 403 ? -2.881 1.438 -9.778 1.00 60.72 403 SER A O 1
ATOM 3087 N N . HIS A 1 404 ? -3.669 2.166 -11.770 1.00 76.38 404 HIS A N 1
ATOM 3088 C CA . HIS A 1 404 ? -2.899 1.293 -12.678 1.00 76.38 404 HIS A CA 1
ATOM 3089 C C . HIS A 1 404 ? -3.467 -0.118 -12.883 1.00 76.38 404 HIS A C 1
ATOM 3091 O O . HIS A 1 404 ? -3.000 -0.809 -13.774 1.00 76.38 404 HIS A O 1
ATOM 3097 N N . ALA A 1 405 ? -4.571 -0.458 -12.212 1.00 85.56 405 ALA A N 1
ATOM 3098 C CA . ALA A 1 405 ? -5.234 -1.752 -12.339 1.00 85.56 405 ALA A CA 1
ATOM 3099 C C . ALA A 1 405 ? -6.745 -1.622 -12.614 1.00 85.56 405 ALA A C 1
ATOM 3101 O O . ALA A 1 405 ? -7.319 -0.527 -12.636 1.00 85.56 405 ALA A O 1
ATOM 3102 N N . THR A 1 406 ? -7.419 -2.753 -12.822 1.00 88.94 406 THR A N 1
ATOM 3103 C CA . THR A 1 406 ? -8.881 -2.818 -12.941 1.00 88.94 406 THR A CA 1
ATOM 3104 C C . THR A 1 406 ? -9.580 -2.515 -11.609 1.00 88.94 406 THR A C 1
ATOM 3106 O O . THR A 1 406 ? -9.021 -2.651 -10.517 1.00 88.94 406 THR A O 1
ATOM 3109 N N . GLN A 1 407 ? -10.868 -2.155 -11.671 1.00 90.19 407 GLN A N 1
ATOM 3110 C CA . GLN A 1 407 ? -11.694 -2.012 -10.465 1.00 90.19 407 GLN A CA 1
ATOM 3111 C C . GLN A 1 407 ? -11.769 -3.325 -9.664 1.00 90.19 407 GLN A C 1
ATOM 3113 O O . GLN A 1 407 ? -11.797 -3.282 -8.436 1.00 90.19 407 GLN A O 1
ATOM 3118 N N . ALA A 1 408 ? -11.778 -4.479 -10.342 1.00 92.25 408 ALA A N 1
ATOM 3119 C CA . ALA A 1 408 ? -11.777 -5.791 -9.696 1.00 92.25 408 ALA A CA 1
ATOM 3120 C C . ALA A 1 408 ? -10.493 -6.018 -8.882 1.00 92.25 408 ALA A C 1
ATOM 3122 O O . ALA A 1 408 ? -10.581 -6.428 -7.729 1.00 92.25 408 ALA A O 1
ATOM 3123 N N . SER A 1 409 ? -9.331 -5.644 -9.426 1.00 93.75 409 SER A N 1
ATOM 3124 C CA . SER A 1 409 ? -8.051 -5.677 -8.706 1.00 93.75 409 SER A CA 1
ATOM 3125 C C . SER A 1 409 ? -8.055 -4.771 -7.466 1.00 93.75 409 SER A C 1
ATOM 3127 O O . SER A 1 409 ? -7.667 -5.188 -6.372 1.00 93.75 409 SER A O 1
ATOM 3129 N N . CYS A 1 410 ? -8.593 -3.550 -7.589 1.00 95.19 410 CYS A N 1
ATOM 3130 C CA . CYS A 1 410 ? -8.757 -2.647 -6.446 1.00 95.19 410 CYS A CA 1
ATOM 3131 C C . CYS A 1 410 ? -9.660 -3.252 -5.362 1.00 95.19 410 CYS A C 1
ATOM 3133 O O . CYS A 1 410 ? -9.345 -3.187 -4.174 1.00 95.19 410 CYS A O 1
ATOM 3135 N N . GLU A 1 411 ? -10.797 -3.829 -5.759 1.00 95.62 411 GLU A N 1
ATOM 3136 C CA . GLU A 1 411 ? -11.704 -4.515 -4.840 1.00 95.62 411 GLU A CA 1
ATOM 3137 C C . GLU A 1 411 ? -11.031 -5.712 -4.173 1.00 95.62 411 GLU A C 1
ATOM 3139 O O . GLU A 1 411 ? -11.191 -5.854 -2.967 1.00 95.62 411 GLU A O 1
ATOM 3144 N N . ASN A 1 412 ? -10.242 -6.510 -4.900 1.00 96.19 412 ASN A N 1
ATOM 3145 C CA . ASN A 1 412 ? -9.500 -7.647 -4.352 1.00 96.19 412 ASN A CA 1
ATOM 3146 C C . ASN A 1 412 ? -8.579 -7.216 -3.201 1.00 96.19 412 ASN A C 1
ATOM 3148 O O . ASN A 1 412 ? -8.655 -7.739 -2.092 1.00 96.19 412 ASN A O 1
ATOM 3152 N N . LYS A 1 413 ? -7.809 -6.147 -3.418 1.00 97.25 413 LYS A N 1
ATOM 3153 C CA . LYS A 1 413 ? -6.956 -5.548 -2.382 1.00 97.25 413 LYS A CA 1
ATOM 3154 C C . LYS A 1 413 ? -7.765 -5.016 -1.200 1.00 97.25 413 LYS A C 1
ATOM 3156 O O . LYS A 1 413 ? -7.416 -5.231 -0.040 1.00 97.25 413 LYS A O 1
ATOM 3161 N N . ALA A 1 414 ? -8.877 -4.339 -1.466 1.00 98.06 414 ALA A N 1
ATOM 3162 C CA . ALA A 1 414 ? -9.742 -3.861 -0.395 1.00 98.06 414 ALA A CA 1
ATOM 3163 C C . ALA A 1 414 ? -10.361 -5.007 0.421 1.00 98.06 414 ALA A C 1
ATOM 3165 O O . ALA A 1 414 ? -10.556 -4.834 1.620 1.00 98.06 414 ALA A O 1
ATOM 3166 N N . ARG A 1 415 ? -10.639 -6.166 -0.190 1.00 98.19 415 ARG A N 1
ATOM 3167 C CA . ARG A 1 415 ? -11.120 -7.353 0.528 1.00 98.19 415 ARG A CA 1
ATOM 3168 C C . ARG A 1 415 ? -10.082 -7.864 1.519 1.00 98.19 415 ARG A C 1
ATOM 3170 O O . ARG A 1 415 ? -10.395 -7.921 2.704 1.00 98.19 415 ARG A O 1
ATOM 3177 N N . ALA A 1 416 ? -8.846 -8.075 1.060 1.00 98.00 416 ALA A N 1
ATOM 3178 C CA . ALA A 1 416 ? -7.720 -8.421 1.930 1.00 98.00 416 ALA A CA 1
ATOM 3179 C C . ALA A 1 416 ? -7.517 -7.413 3.061 1.00 98.00 416 ALA A C 1
ATOM 3181 O O . ALA A 1 416 ? -7.236 -7.778 4.196 1.00 98.00 416 ALA A O 1
ATOM 3182 N N . PHE A 1 417 ? -7.727 -6.125 2.784 1.00 98.44 417 PHE A N 1
ATOM 3183 C CA . PHE A 1 417 ? -7.621 -5.089 3.806 1.00 98.44 417 PHE A CA 1
ATOM 3184 C C . PHE A 1 417 ? -8.712 -5.207 4.884 1.00 98.44 417 PHE A C 1
ATOM 3186 O O . PHE A 1 417 ? -8.430 -5.021 6.065 1.00 98.44 417 PHE A O 1
ATOM 3193 N N . TRP A 1 418 ? -9.951 -5.538 4.507 1.00 98.31 418 TRP A N 1
ATOM 3194 C CA . TRP A 1 418 ? -11.034 -5.781 5.465 1.00 98.31 418 TRP A CA 1
ATOM 3195 C C . TRP A 1 418 ? -10.813 -7.051 6.289 1.00 98.31 418 TRP A C 1
ATOM 3197 O O . TRP A 1 418 ? -11.001 -6.998 7.504 1.00 98.31 418 TRP A O 1
ATOM 3207 N N . VAL A 1 419 ? -10.396 -8.153 5.656 1.00 97.31 419 VAL A N 1
ATOM 3208 C CA . VAL A 1 419 ? -10.065 -9.409 6.352 1.00 97.31 419 VAL A CA 1
ATOM 3209 C C . VAL A 1 419 ? -8.916 -9.179 7.326 1.00 97.31 419 VAL A C 1
ATOM 3211 O O . VAL A 1 419 ? -9.046 -9.510 8.499 1.00 97.31 419 VAL A O 1
ATOM 3214 N N . MET A 1 420 ? -7.860 -8.482 6.895 1.00 97.12 420 MET A N 1
ATOM 3215 C CA . MET A 1 420 ? -6.748 -8.094 7.761 1.00 97.12 420 MET A CA 1
ATOM 3216 C C . MET A 1 420 ? -7.214 -7.371 9.018 1.00 97.12 420 MET A C 1
ATOM 3218 O O . MET A 1 420 ? -6.868 -7.773 10.125 1.00 97.12 420 MET A O 1
ATOM 3222 N N . LEU A 1 421 ? -8.010 -6.312 8.878 1.00 97.12 421 LEU A N 1
ATOM 3223 C CA . LEU A 1 421 ? -8.479 -5.573 10.047 1.00 97.12 421 LEU A CA 1
ATOM 3224 C C . LEU A 1 421 ? -9.396 -6.425 10.934 1.00 97.12 421 LEU A C 1
ATOM 3226 O O . LEU A 1 421 ? -9.264 -6.376 12.152 1.00 97.12 421 LEU A O 1
ATOM 3230 N N . ALA A 1 422 ? -10.295 -7.223 10.351 1.00 96.25 422 ALA A N 1
ATOM 3231 C CA . ALA A 1 422 ? -11.177 -8.109 11.112 1.00 96.25 422 ALA A CA 1
ATOM 3232 C C . ALA A 1 422 ? -10.378 -9.124 11.941 1.00 96.25 422 ALA A C 1
ATOM 3234 O O . ALA A 1 422 ? -10.622 -9.299 13.134 1.00 96.25 422 ALA A O 1
ATOM 3235 N N . THR A 1 423 ? -9.382 -9.743 11.325 1.00 94.50 423 THR A N 1
ATOM 3236 C CA . THR A 1 423 ? -8.437 -10.626 11.987 1.00 94.50 423 THR A CA 1
ATOM 3237 C C . THR A 1 423 ? -7.682 -9.937 13.119 1.00 94.50 423 THR A C 1
ATOM 3239 O O . THR A 1 423 ? -7.621 -10.472 14.222 1.00 94.50 423 THR A O 1
ATOM 3242 N N . LEU A 1 424 ? -7.070 -8.776 12.860 1.00 94.31 424 LEU A N 1
ATOM 3243 C CA . LEU A 1 424 ? -6.222 -8.096 13.847 1.00 94.31 424 LEU A CA 1
ATOM 3244 C C . LEU A 1 424 ? -7.029 -7.594 15.054 1.00 94.31 424 LEU A C 1
ATOM 3246 O O . LEU A 1 424 ? -6.472 -7.368 16.125 1.00 94.31 424 LEU A O 1
ATOM 3250 N N . GLU A 1 425 ? -8.341 -7.448 14.890 1.00 93.94 425 GLU A N 1
ATOM 3251 C CA . GLU A 1 425 ? -9.297 -7.153 15.959 1.00 93.94 425 GLU A CA 1
ATOM 3252 C C . GLU A 1 425 ? -9.870 -8.413 16.633 1.00 93.94 425 GLU A C 1
ATOM 3254 O O . GLU A 1 425 ? -10.790 -8.318 17.444 1.00 93.94 425 GLU A O 1
ATOM 3259 N N . GLY A 1 426 ? -9.337 -9.598 16.318 1.00 91.00 426 GLY A N 1
ATOM 3260 C CA . GLY A 1 426 ? -9.731 -10.870 16.925 1.00 91.00 426 GLY A CA 1
ATOM 3261 C C . GLY A 1 426 ? -11.115 -11.365 16.499 1.00 91.00 426 GLY A C 1
ATOM 3262 O O . GLY A 1 426 ? -11.702 -12.205 17.179 1.00 91.00 426 GLY A O 1
ATOM 3263 N N . CYS A 1 427 ? -11.666 -10.847 15.399 1.00 87.19 427 CYS A N 1
ATOM 3264 C CA . CYS A 1 427 ? -12.963 -11.290 14.889 1.00 87.19 427 CYS A CA 1
ATOM 3265 C C . CYS A 1 427 ? -12.895 -12.581 14.075 1.00 87.19 427 CYS A C 1
ATOM 3267 O O . CYS A 1 427 ? -13.926 -13.211 13.839 1.00 87.19 427 CYS A O 1
ATOM 3269 N N . MET A 1 428 ? -11.709 -12.908 13.572 1.00 82.12 428 MET A N 1
ATOM 3270 C CA . MET A 1 428 ? -11.448 -14.040 12.696 1.00 82.12 428 MET A CA 1
ATOM 3271 C C . MET A 1 428 ? -10.210 -14.784 13.203 1.00 82.12 428 MET A C 1
ATOM 3273 O O . MET A 1 428 ? -9.333 -14.134 13.781 1.00 82.12 428 MET A O 1
ATOM 3277 N N . PRO A 1 429 ? -10.157 -16.118 13.025 1.00 66.00 429 PRO A N 1
ATOM 3278 C CA . PRO A 1 429 ? -8.984 -16.917 13.369 1.00 66.00 429 PRO A CA 1
ATOM 3279 C C . PRO A 1 429 ? -7.748 -16.449 12.612 1.00 66.00 429 PRO A C 1
ATOM 3281 O O . PRO A 1 429 ? -7.888 -15.898 11.497 1.00 66.00 429 PRO A O 1
#

pLDDT: mean 79.11, std 25.48, range [22.2, 98.69]

Foldseek 3Di:
DLLQLQQCLVLVCVLPVQFARLPVAQAEASQPDDPSVVVQQVSRHDPPDDPPPDDDDTDDPVSVVSSVVSCVVVVCLVPGRYDYPVSVVVVVVVVVLVPDDDDDDDDDDDDDDDDDDDDDDDDDDDDDDDDNPVNVLPDPDPDDDDDDDDDDDDDDDYDDDDDDDDDDDDDDDDDPDPPPLLQLDEQFLVQQDPVLFDLVLLLCQQPQAEEEEAEALQVCLLVLLLVVVCVVPVSSAADEDAQDWDDDHNHRTYNCYFNVDNHGDCCLPQPHPNNVVRVVVRCVVCVSHAEYEYADEPCLLVDDPVRLVSRLVRQVVVCVVNVSHAYEAEQYALDDQPSQVSSQVSSVSSSVSCNVPSHHYYYRHNLQQDDNPDGDWDQHSNDTGRHGDPQFADPDDPDSPRRRTDSVSSNSSNSSVSSSSSVSVVNGD

Sequence (429 aa):
MEAWWFLWPDAVKAANQSWRKPDDYLGKNVGMIRDAKEELKRRVVPRGAKPGRGGFRGYTDADAPRIAAEVSRLGIADKPGGQSGSYDRFRRSVAACKWWPVRRAAASPAPPSAARGAGKEAARAGGEPMNCLQVSQSFTLVAGLLSAGVTGCVASADGAALPGPEDDLHAAASALSPSDPAALRTFDHGDVDLADIPQSCLDHLKANVIVHYGHRSHGSQITHGAKSLRNKDAKYGFQTGYMGIPNTPGALRVWAGMVTTDAVSAAKYWDSEAGLNELRTILTNNPSIRYSAWAWSFEISSQTQATIDDYLTTMNSLEQEFPDVTFIYMTGTAEETYNGANRKARNQQIRSYAQANGKILYDHEDLDAWSGDERYSLMLGGVEVPMEHPDWNAPDTNGYNYSHATQASCENKARAFWVMLATLEGCMP

Organism: NCBI:txid1192034